Protein AF-A0A928IH17-F1 (afdb_monomer)

Radius of gyration: 29.57 Å; Cα contacts (8 Å, |Δi|>4): 902; chains: 1; bounding box: 56×98×91 Å

Structure (mmCIF, N/CA/C/O backbone):
data_AF-A0A928IH17-F1
#
_entry.id   AF-A0A928IH17-F1
#
loop_
_atom_site.group_PDB
_atom_site.id
_atom_site.type_symbol
_atom_site.label_atom_id
_atom_site.label_alt_id
_atom_site.label_comp_id
_atom_site.label_asym_id
_atom_site.label_entity_id
_atom_site.label_seq_id
_atom_site.pdbx_PDB_ins_code
_atom_site.Cartn_x
_atom_site.Cartn_y
_atom_site.Cartn_z
_atom_site.occupancy
_atom_site.B_iso_or_equiv
_atom_site.auth_seq_id
_atom_site.auth_comp_id
_atom_site.auth_asym_id
_atom_site.auth_atom_id
_atom_site.pdbx_PDB_model_num
ATOM 1 N N . MET A 1 1 ? -29.190 -54.067 -59.583 1.00 35.44 1 MET A N 1
ATOM 2 C CA . MET A 1 1 ? -28.861 -55.488 -59.303 1.00 35.44 1 MET A CA 1
ATOM 3 C C . MET A 1 1 ? -28.161 -55.509 -57.946 1.00 35.44 1 MET A C 1
ATOM 5 O O . MET A 1 1 ? -27.246 -54.722 -57.786 1.00 35.44 1 MET A O 1
ATOM 9 N N . LYS A 1 2 ? -28.717 -56.137 -56.892 1.00 33.47 2 LYS A N 1
ATOM 10 C CA . LYS A 1 2 ? -28.477 -57.558 -56.510 1.00 33.47 2 LYS A CA 1
ATOM 11 C C . LYS A 1 2 ? -26.964 -57.855 -56.525 1.00 33.47 2 LYS A C 1
ATOM 13 O O . LYS A 1 2 ? -26.407 -57.852 -57.611 1.00 33.47 2 LYS A O 1
ATOM 18 N N . LYS A 1 3 ? -26.240 -58.112 -55.432 1.00 35.19 3 LYS A N 1
ATOM 19 C CA . LYS A 1 3 ? -26.464 -58.947 -54.223 1.00 35.19 3 LYS A CA 1
ATOM 20 C C . LYS A 1 3 ? -25.780 -58.274 -52.993 1.00 35.19 3 LYS A C 1
ATOM 22 O O . LYS A 1 3 ? -25.047 -57.321 -53.205 1.00 35.19 3 LYS A O 1
ATOM 27 N N . PHE A 1 4 ? -25.917 -58.697 -51.727 1.00 31.44 4 PHE A N 1
ATOM 28 C CA . PHE A 1 4 ? -26.688 -59.815 -51.144 1.00 31.44 4 PHE A CA 1
ATOM 29 C C . PHE A 1 4 ? -27.412 -59.392 -49.832 1.00 31.44 4 PHE A C 1
ATOM 31 O O . PHE A 1 4 ? -28.119 -58.392 -49.856 1.00 31.44 4 PHE A O 1
ATOM 38 N N . LEU A 1 5 ? -27.327 -60.181 -48.750 1.00 30.25 5 LEU A N 1
ATOM 39 C CA . LEU A 1 5 ? -28.120 -60.142 -47.514 1.00 30.25 5 LEU A CA 1
ATOM 40 C C . LEU A 1 5 ? -27.497 -61.100 -46.459 1.00 30.25 5 LEU A C 1
ATOM 42 O O . LEU A 1 5 ? -27.014 -62.156 -46.850 1.00 30.25 5 LEU A O 1
ATOM 46 N N . SER A 1 6 ? -27.662 -60.779 -45.168 1.00 30.95 6 SER A N 1
ATOM 47 C CA . SER A 1 6 ? -28.030 -61.689 -44.051 1.00 30.95 6 SER A CA 1
ATOM 48 C C . SER A 1 6 ? -27.095 -62.802 -43.496 1.00 30.95 6 SER A C 1
ATOM 50 O O . SER A 1 6 ? -26.763 -63.765 -44.173 1.00 30.95 6 SER A O 1
ATOM 52 N N . ALA A 1 7 ? -26.858 -62.690 -42.176 1.00 29.42 7 ALA A N 1
ATOM 53 C CA . ALA A 1 7 ? -26.878 -63.722 -41.117 1.00 29.42 7 ALA A CA 1
ATOM 54 C C . ALA A 1 7 ? -25.984 -64.986 -41.161 1.00 29.42 7 ALA A C 1
ATOM 56 O O . ALA A 1 7 ? -26.199 -65.894 -41.956 1.00 29.42 7 ALA A O 1
ATOM 57 N N . VAL A 1 8 ? -25.177 -65.151 -40.098 1.00 29.95 8 VAL A N 1
ATOM 58 C CA . VAL A 1 8 ? -25.008 -66.444 -39.400 1.00 29.95 8 VAL A CA 1
ATOM 59 C C . VAL A 1 8 ? -25.046 -66.215 -37.883 1.00 29.95 8 VAL A C 1
ATOM 61 O O . VAL A 1 8 ? -24.188 -65.543 -37.320 1.00 29.95 8 VAL A O 1
ATOM 64 N N . LEU A 1 9 ? -26.037 -66.818 -37.229 1.00 30.05 9 LEU A N 1
ATOM 65 C CA . LEU A 1 9 ? -26.145 -67.005 -35.783 1.00 30.05 9 LEU A CA 1
ATOM 66 C C . LEU A 1 9 ? -26.377 -68.503 -35.571 1.00 30.05 9 LEU A C 1
ATOM 68 O O . LEU A 1 9 ? -27.466 -68.938 -35.920 1.00 30.05 9 LEU A O 1
ATOM 72 N N . THR A 1 10 ? -25.432 -69.262 -34.992 1.00 30.88 10 THR A N 1
ATOM 73 C CA . THR A 1 10 ? -25.745 -70.518 -34.262 1.00 30.88 10 THR A CA 1
ATOM 74 C C . THR A 1 10 ? -24.545 -71.171 -33.542 1.00 30.88 10 THR A C 1
ATOM 76 O O . THR A 1 10 ? -23.547 -71.488 -34.176 1.00 30.88 10 THR A O 1
ATOM 79 N N . ILE A 1 11 ? -24.781 -71.519 -32.265 1.00 28.22 11 ILE A N 1
ATOM 80 C CA . ILE A 1 11 ? -24.392 -72.765 -31.548 1.00 28.22 11 ILE A CA 1
ATOM 81 C C . ILE A 1 11 ? -22.927 -72.994 -31.108 1.00 28.22 11 ILE A C 1
ATOM 83 O O . ILE A 1 11 ? -22.080 -73.404 -31.893 1.00 28.22 11 ILE A O 1
ATOM 87 N N . ALA A 1 12 ? -22.730 -72.921 -29.782 1.00 29.89 12 ALA A N 1
ATOM 88 C CA . ALA A 1 12 ? -22.183 -73.972 -28.892 1.00 29.89 12 ALA A CA 1
ATOM 89 C C . ALA A 1 12 ? -22.316 -73.451 -27.437 1.00 29.89 12 ALA A C 1
ATOM 91 O O . ALA A 1 12 ? -21.550 -72.596 -27.017 1.00 29.89 12 ALA A O 1
ATOM 92 N N . LEU A 1 13 ? -23.419 -73.649 -26.708 1.00 29.42 13 LEU A N 1
ATOM 93 C CA . LEU A 1 13 ? -23.954 -74.881 -26.108 1.00 29.42 13 LEU A CA 1
ATOM 94 C C . LEU A 1 13 ? -23.012 -75.565 -25.087 1.00 29.42 13 LEU A C 1
ATOM 96 O O . LEU A 1 13 ? -22.020 -76.166 -25.472 1.00 29.42 13 LEU A O 1
ATOM 100 N N . LEU A 1 14 ? -23.438 -75.537 -23.813 1.00 28.22 14 LEU A N 1
ATOM 101 C CA . LEU A 1 14 ? -23.031 -76.381 -22.673 1.00 28.22 14 LEU A CA 1
ATOM 102 C C . LEU A 1 14 ? -21.534 -76.453 -22.288 1.00 28.22 14 LEU A C 1
ATOM 104 O O . LEU A 1 14 ? -20.760 -77.166 -22.909 1.00 28.22 14 LEU A O 1
ATOM 108 N N . ILE A 1 15 ? -21.213 -75.911 -21.106 1.00 29.89 15 ILE A N 1
ATOM 109 C CA . ILE A 1 15 ? -20.733 -76.691 -19.945 1.00 29.89 15 ILE A CA 1
ATOM 110 C C . ILE A 1 15 ? -21.253 -75.992 -18.678 1.00 29.89 15 ILE A C 1
ATOM 112 O O . ILE A 1 15 ? -20.875 -74.864 -18.371 1.00 29.89 15 ILE A O 1
ATOM 116 N N . CYS A 1 16 ? -22.125 -76.672 -17.933 1.00 28.64 16 CYS A N 1
ATOM 117 C CA . CYS A 1 16 ? -22.428 -76.338 -16.543 1.00 28.64 16 CYS A CA 1
ATOM 118 C C . CYS A 1 16 ? -21.831 -77.433 -15.662 1.00 28.64 16 CYS A C 1
ATOM 120 O O . CYS A 1 16 ? -22.328 -78.555 -15.672 1.00 28.64 16 CYS A O 1
ATOM 122 N N . ALA A 1 17 ? -20.801 -77.101 -14.886 1.00 30.62 17 ALA A N 1
ATOM 123 C CA . ALA A 1 17 ? -20.375 -77.890 -13.734 1.00 30.62 17 ALA A CA 1
ATOM 124 C C . ALA A 1 17 ? -19.602 -76.985 -12.765 1.00 30.62 17 ALA A C 1
ATOM 126 O O . ALA A 1 17 ? -18.399 -76.782 -12.903 1.00 30.62 17 ALA A O 1
ATOM 127 N N . PHE A 1 18 ? -20.305 -76.431 -11.777 1.00 31.83 18 PHE A N 1
ATOM 128 C CA . PHE A 1 18 ? -19.652 -75.914 -10.577 1.00 31.83 18 PHE A CA 1
ATOM 129 C C . PHE A 1 18 ? -18.947 -77.070 -9.857 1.00 31.83 18 PHE A C 1
ATOM 131 O O . PHE A 1 18 ? -19.573 -78.106 -9.636 1.00 31.83 18 PHE A O 1
ATOM 138 N N . SER A 1 19 ? -17.711 -76.872 -9.393 1.00 31.17 19 S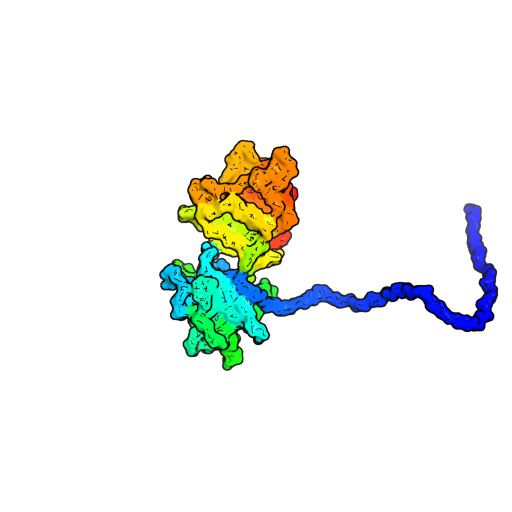ER A N 1
ATOM 139 C CA . SER A 1 19 ? -17.386 -77.066 -7.967 1.00 31.17 19 SER A CA 1
ATOM 140 C C . SER A 1 19 ? -15.924 -76.737 -7.612 1.00 31.17 19 SER A C 1
ATOM 142 O O . SER A 1 19 ? -14.988 -77.278 -8.187 1.00 31.17 19 SER A O 1
ATOM 144 N N . ASN A 1 20 ? -15.796 -75.934 -6.549 1.00 30.78 20 ASN A N 1
ATOM 145 C CA . ASN A 1 20 ? -14.730 -75.925 -5.533 1.00 30.78 20 ASN A CA 1
ATOM 146 C C . ASN A 1 20 ? -13.456 -75.055 -5.700 1.00 30.78 20 ASN A C 1
ATOM 148 O O . ASN A 1 20 ? -12.465 -75.447 -6.299 1.00 30.78 20 ASN A O 1
ATOM 152 N N . LEU A 1 21 ? -13.492 -73.953 -4.930 1.00 30.09 21 LEU A N 1
ATOM 153 C CA . LEU A 1 21 ? -12.441 -73.396 -4.051 1.00 30.09 21 LEU A CA 1
ATOM 154 C C . LEU A 1 21 ? -11.187 -72.710 -4.650 1.00 30.09 21 LEU A C 1
ATOM 156 O O . LEU A 1 21 ? -10.119 -73.294 -4.788 1.00 30.09 21 LEU A O 1
ATOM 160 N N . THR A 1 22 ? -11.325 -71.392 -4.840 1.00 30.61 22 THR A N 1
ATOM 161 C CA . THR A 1 22 ? -10.509 -70.308 -4.225 1.00 30.61 22 THR A CA 1
ATOM 162 C C . THR A 1 22 ? -9.115 -70.626 -3.641 1.00 30.61 22 THR A C 1
ATOM 164 O O . THR A 1 22 ? -9.038 -71.358 -2.657 1.00 30.61 22 THR A O 1
ATOM 167 N N . PHE A 1 23 ? -8.082 -69.857 -4.039 1.00 29.14 23 PHE A N 1
ATOM 168 C CA . PHE A 1 23 ? -7.597 -68.703 -3.239 1.00 29.14 23 PHE A CA 1
ATOM 169 C C . PHE A 1 23 ? -6.655 -67.730 -4.010 1.00 29.14 23 PHE A C 1
ATOM 171 O O . PHE A 1 23 ? -5.755 -68.165 -4.714 1.00 29.14 23 PHE A O 1
ATOM 178 N N . ALA A 1 24 ? -6.926 -66.427 -3.826 1.00 31.45 24 ALA A N 1
ATOM 179 C CA . ALA A 1 24 ? -6.150 -65.170 -3.963 1.00 31.45 24 ALA A CA 1
ATOM 180 C C . ALA A 1 24 ? -4.912 -64.976 -4.891 1.00 31.45 24 ALA A C 1
ATOM 182 O O . ALA A 1 24 ? -3.908 -65.669 -4.760 1.00 31.45 24 ALA A O 1
ATOM 183 N N . LEU A 1 25 ? -4.984 -63.897 -5.698 1.00 29.33 25 LEU A N 1
ATOM 184 C CA . LEU A 1 25 ? -4.091 -62.710 -5.880 1.00 29.33 25 LEU A CA 1
ATOM 185 C C . LEU A 1 25 ? -4.392 -62.140 -7.297 1.00 29.33 25 LEU A C 1
ATOM 187 O O . LEU A 1 25 ? -4.409 -62.915 -8.249 1.00 29.33 25 LEU A O 1
ATOM 191 N N . ASP A 1 26 ? -4.674 -60.861 -7.570 1.00 36.72 26 ASP A N 1
ATOM 192 C CA . ASP A 1 26 ? -4.865 -59.650 -6.751 1.00 36.72 26 ASP A CA 1
ATOM 193 C C . ASP A 1 26 ? -6.043 -58.811 -7.307 1.00 36.72 26 ASP A C 1
ATOM 195 O O . ASP A 1 26 ? -6.542 -59.068 -8.405 1.00 36.72 26 ASP A O 1
ATOM 199 N N . ALA A 1 27 ? -6.535 -57.836 -6.534 1.00 38.69 27 ALA A N 1
ATOM 200 C CA . ALA A 1 27 ? -7.787 -57.123 -6.817 1.00 38.69 27 ALA A CA 1
ATOM 201 C C . ALA A 1 27 ? -7.683 -56.032 -7.914 1.00 38.69 27 ALA A C 1
ATOM 203 O O . ALA A 1 27 ? -6.684 -55.312 -7.970 1.00 38.69 27 ALA A O 1
ATOM 204 N N . PRO A 1 28 ? -8.735 -55.830 -8.736 1.00 37.25 28 PRO A N 1
ATOM 205 C CA . PRO A 1 28 ? -8.880 -54.633 -9.560 1.00 37.25 28 PRO A CA 1
ATOM 206 C C . PRO A 1 28 ? -9.367 -53.435 -8.726 1.00 37.25 28 PRO A C 1
ATOM 208 O O . PRO A 1 28 ? -10.123 -53.590 -7.768 1.00 37.25 28 PRO A O 1
ATOM 211 N N . ILE A 1 29 ? -8.939 -52.238 -9.128 1.00 39.81 29 ILE A N 1
ATOM 212 C CA . ILE A 1 29 ? -9.291 -50.949 -8.513 1.00 39.81 29 ILE A CA 1
ATOM 213 C C . ILE A 1 29 ? -10.797 -50.684 -8.665 1.00 39.81 29 ILE A C 1
ATOM 215 O O . ILE A 1 29 ? -11.321 -50.749 -9.778 1.00 39.81 29 ILE A O 1
ATOM 219 N N . ASP A 1 30 ? -11.473 -50.355 -7.562 1.00 36.50 30 ASP A N 1
ATOM 220 C CA . ASP A 1 30 ? -12.873 -49.923 -7.576 1.00 36.50 30 ASP A CA 1
ATOM 221 C C . ASP A 1 30 ? -12.990 -48.447 -7.991 1.00 36.50 30 ASP A C 1
ATOM 223 O O . ASP A 1 30 ? -12.260 -47.586 -7.497 1.00 36.50 30 ASP A O 1
ATOM 227 N N . VAL A 1 31 ? -13.925 -48.157 -8.896 1.00 40.12 31 VAL A N 1
ATOM 228 C CA . VAL A 1 31 ? -14.251 -46.800 -9.354 1.00 40.12 31 VAL A CA 1
ATOM 229 C C . VAL A 1 31 ? -15.596 -46.406 -8.752 1.00 40.12 31 VAL A C 1
ATOM 231 O O . VAL A 1 31 ? -16.614 -46.312 -9.437 1.00 40.12 31 VAL A O 1
ATOM 234 N N . SER A 1 32 ? -15.590 -46.151 -7.446 1.00 32.69 32 SER A N 1
ATOM 235 C CA . SER A 1 32 ? -16.717 -45.576 -6.714 1.00 32.69 32 SER A CA 1
ATOM 236 C C . SER A 1 32 ? -16.465 -44.087 -6.442 1.00 32.69 32 SER A C 1
ATOM 238 O O . SER A 1 32 ? -16.180 -43.677 -5.316 1.00 32.69 32 SER A O 1
ATOM 240 N N . ALA A 1 33 ? -16.543 -43.262 -7.490 1.00 34.97 33 ALA A N 1
ATOM 241 C CA . ALA A 1 33 ? -16.479 -41.806 -7.366 1.00 34.97 33 ALA A CA 1
ATOM 242 C C . ALA A 1 33 ? -17.779 -41.270 -6.735 1.00 34.97 33 ALA A C 1
ATOM 244 O O . ALA A 1 33 ? -18.746 -40.950 -7.428 1.00 34.97 33 ALA A O 1
ATOM 245 N N . THR A 1 34 ? -17.823 -41.224 -5.404 1.00 30.64 34 THR A N 1
ATOM 246 C CA . THR A 1 34 ? -18.941 -40.657 -4.644 1.00 30.64 34 THR A CA 1
ATOM 247 C C . THR A 1 34 ? -18.858 -39.140 -4.523 1.00 30.64 34 THR A C 1
ATOM 249 O O . THR A 1 34 ? -17.854 -38.611 -4.065 1.00 30.64 34 THR A O 1
ATOM 252 N N . VAL A 1 35 ? -20.007 -38.518 -4.799 1.00 31.36 35 VAL A N 1
ATOM 253 C CA . VAL A 1 35 ? -20.422 -37.149 -4.453 1.00 31.36 35 VAL A CA 1
ATOM 254 C C . VAL A 1 35 ? -19.695 -36.012 -5.181 1.00 31.36 35 VAL A C 1
ATOM 256 O O . VAL A 1 35 ? -18.516 -35.729 -5.010 1.00 31.36 35 VAL A O 1
ATOM 259 N N . HIS A 1 36 ? -20.499 -35.331 -5.992 1.00 37.94 36 HIS A N 1
ATOM 260 C CA . HIS A 1 36 ? -20.193 -34.106 -6.707 1.00 37.94 36 HIS A CA 1
ATOM 261 C C . HIS A 1 36 ? -20.667 -32.930 -5.839 1.00 37.94 36 HIS A C 1
ATOM 263 O O . HIS A 1 36 ? -21.769 -32.426 -6.058 1.00 37.94 36 HIS A O 1
ATOM 269 N N . ASP A 1 37 ? -19.876 -32.535 -4.839 1.00 35.56 37 ASP A N 1
ATOM 270 C CA . ASP A 1 37 ? -20.211 -31.386 -3.991 1.00 35.56 37 ASP A CA 1
ATOM 271 C C . ASP A 1 37 ? -19.774 -30.052 -4.628 1.00 35.56 37 ASP A C 1
ATOM 273 O O . ASP A 1 37 ? -18.704 -29.907 -5.217 1.00 35.56 37 ASP A O 1
ATOM 277 N N . ASP A 1 38 ? -20.712 -29.119 -4.527 1.00 35.88 38 ASP A N 1
ATOM 278 C CA . ASP A 1 38 ? -20.829 -27.748 -5.029 1.00 35.88 38 ASP A CA 1
ATOM 279 C C . ASP A 1 38 ? -19.546 -26.871 -4.983 1.00 35.88 38 ASP A C 1
ATOM 281 O O . ASP A 1 38 ? -18.894 -26.808 -3.939 1.00 35.88 38 ASP A O 1
ATOM 285 N N . PRO A 1 39 ? -19.202 -26.097 -6.042 1.00 39.03 39 PRO A N 1
ATOM 286 C CA . PRO A 1 39 ? -18.153 -25.069 -6.000 1.00 39.03 39 PRO A CA 1
ATOM 287 C C . PRO A 1 39 ? -18.555 -23.790 -5.233 1.00 39.03 39 PRO A C 1
ATOM 289 O O . PRO A 1 39 ? -17.977 -22.723 -5.452 1.00 39.03 39 PRO A O 1
ATOM 292 N N . ALA A 1 40 ? -19.508 -23.875 -4.303 1.00 32.81 40 ALA A N 1
ATOM 293 C CA . ALA A 1 40 ? -19.690 -22.892 -3.244 1.00 32.81 40 ALA A CA 1
ATOM 294 C C . ALA A 1 40 ? -18.538 -23.019 -2.230 1.00 32.81 40 ALA A C 1
ATOM 296 O O . ALA A 1 40 ? -18.685 -23.611 -1.159 1.00 32.81 40 ALA A O 1
ATOM 297 N N . ALA A 1 41 ? -17.370 -22.481 -2.598 1.00 37.69 41 ALA A N 1
ATOM 298 C CA . ALA A 1 41 ? -16.215 -22.406 -1.714 1.00 37.69 41 ALA A CA 1
ATOM 299 C C . ALA A 1 41 ? -16.643 -21.812 -0.368 1.00 37.69 41 ALA A C 1
ATOM 301 O O . ALA A 1 41 ? -17.247 -20.740 -0.304 1.00 37.69 41 ALA A O 1
ATOM 302 N N . VAL A 1 42 ? -16.350 -22.546 0.705 1.00 34.72 42 VAL A N 1
ATOM 303 C CA . VAL A 1 42 ? -16.672 -22.141 2.069 1.00 34.72 42 VAL A CA 1
ATOM 304 C C . VAL A 1 42 ? -15.989 -20.802 2.326 1.00 34.72 42 VAL A C 1
ATOM 306 O O . VAL A 1 42 ? -14.771 -20.758 2.498 1.00 34.72 42 VAL A O 1
ATOM 309 N N . TYR A 1 43 ? -16.777 -19.724 2.393 1.00 36.75 43 TYR A N 1
ATOM 310 C CA . TYR A 1 43 ? -16.379 -18.485 3.054 1.00 36.75 43 TYR A CA 1
ATOM 311 C C . TYR A 1 43 ? -16.231 -18.797 4.545 1.00 36.75 43 TYR A C 1
ATOM 313 O O . TYR A 1 43 ? -17.102 -18.501 5.363 1.00 36.75 43 TYR A O 1
ATOM 321 N N . ALA A 1 44 ? -15.132 -19.468 4.892 1.00 40.44 44 ALA A N 1
ATOM 322 C CA . ALA A 1 44 ? -14.622 -19.436 6.240 1.00 40.44 44 ALA A CA 1
ATOM 323 C C . ALA A 1 44 ? -14.448 -17.956 6.561 1.00 40.44 44 ALA A C 1
ATOM 325 O O . ALA A 1 44 ? -13.842 -17.232 5.771 1.00 40.44 44 ALA A O 1
ATOM 326 N N . THR A 1 45 ? -15.012 -17.501 7.675 1.00 46.59 45 THR A N 1
ATOM 327 C CA . THR A 1 45 ? -14.724 -16.172 8.200 1.00 46.59 45 THR A CA 1
ATOM 328 C C . THR A 1 45 ? -13.226 -16.146 8.473 1.00 46.59 45 THR A C 1
ATOM 330 O O . THR A 1 45 ? -12.763 -16.710 9.467 1.00 46.59 45 THR A O 1
ATOM 333 N N . LEU A 1 46 ? -12.458 -15.590 7.535 1.00 66.06 46 LEU A N 1
ATOM 334 C CA . LEU A 1 46 ? -11.015 -15.475 7.647 1.00 66.06 46 LEU A CA 1
ATOM 335 C C . LEU A 1 46 ? -10.756 -14.311 8.592 1.00 66.06 46 LEU A C 1
ATOM 337 O O . LEU A 1 46 ? -10.521 -13.182 8.182 1.00 66.06 46 LEU A O 1
ATOM 341 N N . GLU A 1 47 ? -10.870 -14.605 9.885 1.00 80.88 47 GLU A N 1
ATOM 342 C CA . GLU A 1 47 ? -10.286 -13.788 10.939 1.00 80.88 47 GLU A CA 1
ATOM 343 C C . GLU A 1 47 ? -8.830 -13.463 10.549 1.00 80.88 47 GLU A C 1
ATOM 345 O O . GLU A 1 47 ? -8.136 -14.353 10.034 1.00 80.88 47 GLU A O 1
ATOM 350 N N . PRO A 1 48 ? -8.358 -12.219 10.743 1.00 85.75 48 PRO A N 1
ATOM 351 C CA . PRO A 1 48 ? -7.058 -11.810 10.234 1.00 85.75 48 PRO A CA 1
ATOM 352 C C . PRO A 1 48 ? -5.933 -12.670 10.811 1.00 85.75 48 PRO A C 1
ATOM 354 O O . PRO A 1 48 ? -5.987 -13.157 11.945 1.00 85.75 48 PRO A O 1
ATOM 357 N N . ARG A 1 49 ? -4.879 -12.858 10.014 1.00 88.69 49 ARG A N 1
ATOM 358 C CA . ARG A 1 49 ? -3.661 -13.517 10.493 1.00 88.69 49 ARG A CA 1
ATOM 359 C C . ARG A 1 49 ? -3.079 -12.653 11.627 1.00 88.69 49 ARG A C 1
ATOM 361 O O . ARG A 1 49 ? -3.275 -11.441 11.654 1.00 88.69 49 ARG A O 1
ATOM 368 N N . GLY A 1 50 ? -2.365 -13.266 12.569 1.00 91.94 50 GLY A N 1
ATOM 369 C CA . GLY A 1 50 ? -1.503 -12.478 13.453 1.00 91.94 50 GLY A CA 1
ATOM 370 C C . GLY A 1 50 ? -0.323 -11.944 12.642 1.00 91.94 50 GLY A C 1
ATOM 371 O O . GLY A 1 50 ? 0.262 -12.720 11.884 1.00 91.94 50 GLY A O 1
ATOM 372 N N . GLY A 1 51 ? 0.015 -10.663 12.770 1.00 96.00 51 GLY A N 1
ATOM 373 C CA . GLY A 1 51 ? 1.051 -10.041 11.942 1.00 96.00 51 GLY A CA 1
ATOM 374 C C . GLY A 1 51 ? 1.093 -8.519 12.030 1.00 96.00 51 GLY A C 1
ATOM 375 O O . GLY A 1 51 ? 0.378 -7.910 12.825 1.00 96.00 51 GLY A O 1
ATOM 376 N N . GLU A 1 52 ? 1.944 -7.922 11.203 1.00 97.75 52 GLU A N 1
ATOM 377 C CA . GLU A 1 52 ? 2.106 -6.475 11.063 1.00 97.75 52 GLU A CA 1
ATOM 378 C C . GLU A 1 52 ? 1.267 -5.975 9.880 1.00 97.75 52 GLU A C 1
ATOM 380 O O . GLU A 1 52 ? 1.200 -6.631 8.839 1.00 97.75 52 GLU A O 1
ATOM 385 N N . TYR A 1 53 ? 0.599 -4.838 10.058 1.00 98.12 53 TYR A N 1
ATOM 386 C CA . TYR A 1 53 ? -0.418 -4.322 9.150 1.00 98.12 53 TYR A CA 1
ATOM 387 C C . TYR A 1 53 ? -0.417 -2.796 9.089 1.00 98.12 53 TYR A C 1
ATOM 389 O O . TYR A 1 53 ? -0.240 -2.110 10.097 1.00 98.12 53 TYR A O 1
ATOM 397 N N . TYR A 1 54 ? -0.775 -2.277 7.921 1.00 98.19 54 TYR A N 1
ATOM 398 C CA . TYR A 1 54 ? -1.402 -0.970 7.795 1.00 98.19 54 TYR A CA 1
ATOM 399 C C . TYR A 1 54 ? -2.931 -1.134 7.847 1.00 98.19 54 TYR A C 1
ATOM 401 O O . TYR A 1 54 ? -3.493 -1.994 7.162 1.00 98.19 54 TYR A O 1
ATOM 409 N N . LEU A 1 55 ? -3.622 -0.311 8.644 1.00 98.06 55 LEU A N 1
ATOM 410 C CA . LEU A 1 55 ? -5.090 -0.316 8.731 1.00 98.06 55 LEU A CA 1
ATOM 411 C C . LEU A 1 55 ? -5.656 0.816 7.865 1.00 98.06 55 LEU A C 1
ATOM 413 O O . LEU A 1 55 ? -5.608 1.985 8.243 1.00 98.06 55 LEU A O 1
ATOM 417 N N . TYR A 1 56 ? -6.190 0.458 6.700 1.00 96.94 56 TYR A N 1
ATOM 418 C CA . TYR A 1 56 ? -6.699 1.386 5.688 1.00 96.94 56 TYR A CA 1
ATOM 419 C C . TYR A 1 56 ? -8.220 1.548 5.788 1.00 96.94 56 TYR A C 1
ATOM 421 O O . TYR A 1 56 ? -8.950 0.563 5.894 1.00 96.94 56 TYR A O 1
ATOM 429 N N . ASN A 1 57 ? -8.711 2.785 5.737 1.00 95.31 57 ASN A N 1
ATOM 430 C CA . ASN A 1 57 ? -10.130 3.114 5.818 1.00 95.31 57 ASN A CA 1
ATOM 431 C C . ASN A 1 57 ? -10.776 3.231 4.428 1.00 95.31 57 ASN A C 1
ATOM 433 O O . ASN A 1 57 ? -10.340 4.029 3.595 1.00 95.31 57 ASN A O 1
ATOM 437 N N . SER A 1 58 ? -11.857 2.478 4.211 1.00 85.12 58 SER A N 1
ATOM 438 C CA . SER A 1 58 ? -12.445 2.264 2.880 1.00 85.12 58 SER A CA 1
ATOM 439 C C . SER A 1 58 ? -13.337 3.407 2.361 1.00 85.12 58 SER A C 1
ATOM 441 O O . SER A 1 58 ? -13.679 3.384 1.179 1.00 85.12 58 SER A O 1
ATOM 443 N N . ASP A 1 59 ? -13.731 4.372 3.207 1.00 85.50 59 ASP A N 1
ATOM 444 C CA . ASP A 1 59 ? -14.417 5.619 2.794 1.00 85.50 59 ASP A CA 1
ATOM 445 C C . ASP A 1 59 ? -13.401 6.640 2.275 1.00 85.50 59 ASP A C 1
ATOM 447 O O . ASP A 1 59 ? -13.463 7.112 1.141 1.00 85.50 59 ASP A O 1
ATOM 451 N N . LEU A 1 60 ? -12.438 6.979 3.138 1.00 85.19 60 LEU A N 1
ATOM 452 C CA . LEU A 1 60 ? -11.577 8.145 2.944 1.00 85.19 60 LEU A CA 1
ATOM 453 C C . LEU A 1 60 ? -10.352 7.865 2.076 1.00 85.19 60 LEU A C 1
ATOM 455 O O . LEU A 1 60 ? -9.806 8.787 1.476 1.00 85.19 60 LEU A O 1
ATOM 459 N N . GLY A 1 61 ? -9.906 6.611 2.029 1.00 89.50 61 GLY A N 1
ATOM 460 C CA . GLY A 1 61 ? -8.636 6.242 1.415 1.00 89.50 61 GLY A CA 1
ATOM 461 C C . GLY A 1 61 ? -7.409 6.573 2.268 1.00 89.50 61 GLY A C 1
ATOM 462 O O . GLY A 1 61 ? -6.324 6.776 1.726 1.00 89.50 61 GLY A O 1
ATOM 463 N N . ASN A 1 62 ? -7.588 6.634 3.590 1.00 93.00 62 ASN A N 1
ATOM 464 C CA . ASN A 1 62 ? -6.584 7.059 4.565 1.00 93.00 62 ASN A CA 1
ATOM 465 C C . ASN A 1 62 ? -6.223 5.947 5.562 1.00 93.00 62 ASN A C 1
ATOM 467 O O . ASN A 1 62 ? -6.960 4.978 5.735 1.00 93.00 62 ASN A O 1
ATOM 471 N N . TYR A 1 63 ? -5.095 6.121 6.242 1.00 96.75 63 TYR A N 1
ATOM 472 C CA . TYR A 1 63 ? -4.455 5.139 7.112 1.00 96.75 63 TYR A CA 1
ATOM 473 C C . TYR A 1 63 ? -4.628 5.495 8.587 1.00 96.75 63 TYR A C 1
ATOM 475 O O . TYR A 1 63 ? -4.492 6.661 8.955 1.00 96.75 63 TYR A O 1
ATOM 483 N N . LEU A 1 64 ? -4.914 4.493 9.426 1.00 97.75 64 LEU A N 1
ATOM 484 C CA . LEU A 1 64 ? -4.924 4.630 10.884 1.00 97.75 64 LEU A CA 1
ATOM 485 C C . LEU A 1 64 ? -3.529 5.020 11.370 1.00 97.75 64 LEU A C 1
ATOM 487 O O . LEU A 1 64 ? -2.577 4.260 11.188 1.00 97.75 64 LEU A O 1
ATOM 491 N N . GLN A 1 65 ? -3.436 6.152 12.059 1.00 97.00 65 GLN A N 1
ATOM 492 C CA . GLN A 1 65 ? -2.205 6.594 12.697 1.00 97.00 65 GLN A CA 1
ATOM 493 C C . GLN A 1 65 ? -2.439 7.171 14.089 1.00 97.00 65 GLN A C 1
ATOM 495 O O . GLN A 1 65 ? -3.564 7.503 14.474 1.00 97.00 65 GLN A O 1
ATOM 500 N N . ILE A 1 66 ? -1.349 7.324 14.833 1.00 97.50 66 ILE A N 1
ATOM 501 C CA . ILE A 1 66 ? -1.321 8.149 16.042 1.00 97.50 66 ILE A CA 1
ATOM 502 C C . ILE A 1 66 ? -1.366 9.628 15.633 1.00 97.50 66 ILE A C 1
ATOM 504 O O . ILE A 1 66 ? -0.626 10.041 14.746 1.00 97.50 66 ILE A O 1
ATOM 508 N N . ASP A 1 67 ? -2.241 10.397 16.286 1.00 94.69 67 ASP A N 1
ATOM 509 C CA . ASP A 1 67 ? -2.490 11.827 16.053 1.00 94.69 67 ASP A CA 1
ATOM 510 C C . ASP A 1 67 ? -1.179 12.636 16.004 1.00 94.69 67 ASP A C 1
ATOM 512 O O . ASP A 1 67 ? -0.362 12.576 16.928 1.00 94.69 67 ASP A O 1
ATOM 516 N N . ASN A 1 68 ? -0.984 13.399 14.923 1.00 92.50 68 ASN A N 1
ATOM 517 C CA . ASN A 1 68 ? 0.231 14.177 14.663 1.00 92.50 68 ASN A CA 1
ATOM 518 C C . ASN A 1 68 ? 0.537 15.254 15.723 1.00 92.50 68 ASN A C 1
ATOM 520 O O . ASN A 1 68 ? 1.660 15.753 15.789 1.00 92.50 68 ASN A O 1
ATOM 524 N N . ASN A 1 69 ? -0.407 15.566 16.617 1.00 92.44 69 ASN A N 1
ATOM 525 C CA . ASN A 1 69 ? -0.146 16.385 17.802 1.00 92.44 69 ASN A CA 1
ATOM 526 C C . ASN A 1 69 ? 0.755 15.685 18.848 1.00 92.44 69 ASN A C 1
ATOM 528 O O . ASN A 1 69 ? 1.175 16.337 19.805 1.00 92.44 69 ASN A O 1
ATOM 532 N N . ASP A 1 70 ? 1.062 14.390 18.680 1.00 94.56 70 ASP A N 1
ATOM 533 C CA . ASP A 1 70 ? 2.041 13.622 19.472 1.00 94.56 70 ASP A CA 1
ATOM 534 C C . ASP A 1 70 ? 3.437 13.533 18.798 1.00 94.56 70 ASP A C 1
ATOM 536 O O . ASP A 1 70 ? 4.336 12.834 19.282 1.00 94.56 70 ASP A O 1
ATOM 540 N N . ASP A 1 71 ? 3.653 14.251 17.687 1.00 93.56 71 ASP A N 1
ATOM 541 C CA . ASP A 1 71 ? 4.958 14.376 17.022 1.00 93.56 71 ASP A CA 1
ATOM 542 C C . ASP A 1 71 ? 6.020 15.016 17.949 1.00 93.56 71 ASP A C 1
ATOM 544 O O . ASP A 1 71 ? 5.718 15.949 18.702 1.00 93.56 71 ASP A O 1
ATOM 548 N N . PRO A 1 72 ? 7.290 14.560 17.924 1.00 94.56 72 PRO A N 1
ATOM 549 C CA . PRO A 1 72 ? 7.854 13.464 17.127 1.00 94.56 72 PRO A CA 1
ATOM 550 C C . PRO A 1 72 ? 7.915 12.127 17.883 1.00 94.56 72 PRO A C 1
ATOM 552 O O . PRO A 1 72 ? 8.666 11.230 17.499 1.00 94.56 72 PRO A O 1
ATOM 555 N N . ALA A 1 73 ? 7.220 12.009 19.017 1.00 94.38 73 ALA A N 1
ATOM 556 C CA . ALA A 1 73 ? 7.389 10.898 19.949 1.00 94.38 73 ALA A CA 1
ATOM 557 C C . ALA A 1 73 ? 6.397 9.752 19.708 1.00 94.38 73 ALA A C 1
ATOM 559 O O . ALA A 1 73 ? 6.771 8.593 19.902 1.00 94.38 73 ALA A O 1
ATOM 560 N N . TYR A 1 74 ? 5.162 10.080 19.311 1.00 97.19 74 TYR A N 1
ATOM 561 C CA . TYR A 1 74 ? 4.065 9.147 19.027 1.00 97.19 74 TYR A CA 1
ATOM 562 C C . TYR A 1 74 ? 3.868 8.086 20.129 1.00 9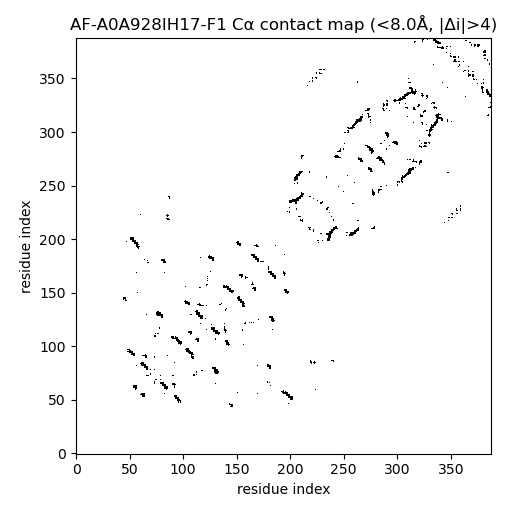7.19 74 TYR A C 1
ATOM 564 O O . TYR A 1 74 ? 3.534 6.935 19.857 1.00 97.19 74 TYR A O 1
ATOM 572 N N . ASN A 1 75 ? 4.120 8.437 21.393 1.00 97.12 75 ASN A N 1
ATOM 573 C CA . ASN A 1 75 ? 4.138 7.508 22.525 1.00 97.12 75 ASN A CA 1
ATOM 574 C C . ASN A 1 75 ? 3.459 8.042 23.797 1.00 97.12 75 ASN A C 1
ATOM 576 O O . ASN A 1 75 ? 3.613 7.451 24.872 1.00 97.12 75 ASN A O 1
ATOM 580 N N . THR A 1 76 ? 2.684 9.125 23.701 1.00 98.19 76 THR A N 1
ATOM 581 C CA . THR A 1 76 ? 1.924 9.626 24.846 1.00 98.19 76 THR A CA 1
ATOM 582 C C . THR A 1 76 ? 0.768 8.680 25.167 1.00 98.19 76 THR A C 1
ATOM 584 O O . THR A 1 76 ? -0.105 8.411 24.343 1.00 98.19 76 THR A O 1
ATOM 587 N N . ASN A 1 77 ? 0.725 8.206 26.413 1.00 98.12 77 ASN A N 1
ATOM 588 C CA . ASN A 1 77 ? -0.408 7.449 26.938 1.00 98.12 77 ASN A CA 1
ATOM 589 C C . ASN A 1 77 ? -1.684 8.310 26.895 1.00 98.12 77 ASN A C 1
ATOM 591 O O . ASN A 1 77 ? -1.738 9.363 27.533 1.00 98.12 77 ASN A O 1
ATOM 595 N N . GLY A 1 78 ? -2.701 7.852 26.168 1.00 97.56 78 GLY A N 1
ATOM 596 C CA . GLY A 1 78 ? -3.925 8.599 25.892 1.00 97.56 78 GLY A CA 1
ATOM 597 C C . GLY A 1 78 ? -3.886 9.462 24.626 1.00 97.56 78 GLY A C 1
ATOM 598 O O . GLY A 1 78 ? -4.862 10.171 24.382 1.00 97.56 78 GLY A O 1
ATOM 599 N N . ALA A 1 79 ? -2.817 9.417 23.819 1.00 97.62 79 ALA A N 1
ATOM 600 C CA . ALA A 1 79 ? -2.805 10.047 22.496 1.00 97.62 79 ALA A CA 1
ATOM 601 C C . ALA A 1 79 ? -3.912 9.459 21.612 1.00 97.62 79 ALA A C 1
ATOM 603 O O . ALA A 1 79 ? -4.172 8.252 21.650 1.00 97.62 79 ALA A O 1
ATOM 604 N N . PHE A 1 80 ? -4.574 10.321 20.840 1.00 96.06 80 PHE A N 1
ATOM 605 C CA . PHE A 1 80 ? -5.696 9.938 19.989 1.00 96.06 80 PHE A CA 1
ATOM 606 C C . PHE A 1 80 ? -5.235 9.282 18.693 1.00 96.06 80 PHE A C 1
ATOM 608 O O . PHE A 1 80 ? -4.090 9.430 18.277 1.00 96.06 80 PHE A O 1
ATOM 615 N N . MET A 1 81 ? -6.159 8.576 18.054 1.00 97.12 81 MET A N 1
ATOM 616 C CA . MET A 1 81 ? -5.980 8.019 16.720 1.00 97.12 81 MET A CA 1
ATOM 617 C C . MET A 1 81 ? -6.645 8.904 15.668 1.00 97.12 81 MET A C 1
ATOM 619 O O . MET A 1 81 ? -7.773 9.369 15.867 1.00 97.12 81 MET A O 1
ATOM 623 N N . GLU A 1 82 ? -6.003 9.060 14.517 1.00 95.38 82 GLU A N 1
ATOM 624 C CA . GLU A 1 82 ? -6.549 9.759 13.353 1.00 95.38 82 GLU A CA 1
ATOM 625 C C . GLU A 1 82 ? -6.346 8.970 12.052 1.00 95.38 82 GLU A C 1
ATOM 627 O O . GLU A 1 82 ? -5.772 7.882 12.037 1.00 95.38 82 GLU A O 1
ATOM 632 N N . LEU A 1 83 ? -6.877 9.524 10.963 1.00 94.75 83 LEU A N 1
ATOM 633 C CA . LEU A 1 83 ? -6.732 9.040 9.599 1.00 94.75 83 LEU A CA 1
ATOM 634 C C . LEU A 1 83 ? -5.977 10.071 8.770 1.00 94.75 83 LEU A C 1
ATOM 636 O O . LEU A 1 83 ? -6.393 11.236 8.729 1.00 94.75 83 LEU A O 1
ATOM 640 N N . TRP A 1 84 ? -4.917 9.623 8.096 1.00 93.44 84 TRP A N 1
ATOM 641 C CA . TRP A 1 84 ? -4.051 10.470 7.275 1.00 93.44 84 TRP A CA 1
ATOM 642 C C . TRP A 1 84 ? -3.603 9.806 5.966 1.00 93.44 84 TRP A C 1
ATOM 644 O O . TRP A 1 84 ? -3.908 8.640 5.699 1.00 93.44 84 TRP A O 1
ATOM 654 N N . ASP A 1 85 ? -2.939 10.570 5.103 1.00 92.75 85 ASP A N 1
ATOM 655 C CA . ASP A 1 85 ? -2.327 10.050 3.878 1.00 92.75 85 ASP A CA 1
ATOM 656 C C . ASP A 1 85 ? -1.123 9.154 4.213 1.00 92.75 85 ASP A C 1
ATOM 658 O O . ASP A 1 85 ? -0.492 9.296 5.261 1.00 92.75 85 ASP A O 1
ATOM 662 N N . PHE A 1 86 ? -0.814 8.205 3.327 1.00 94.81 86 PHE A N 1
ATOM 663 C CA . PHE A 1 86 ? 0.292 7.270 3.531 1.00 94.81 86 PHE A CA 1
ATOM 664 C C . PHE A 1 86 ? 1.650 7.957 3.378 1.00 94.81 86 PHE A C 1
ATOM 666 O O . PHE A 1 86 ? 1.985 8.428 2.287 1.00 94.81 86 PHE A O 1
ATOM 673 N N . ASP A 1 87 ? 2.462 7.928 4.432 1.00 92.12 87 ASP A N 1
ATOM 674 C CA . ASP A 1 87 ? 3.829 8.464 4.439 1.00 92.12 87 ASP A CA 1
ATOM 675 C C . ASP A 1 87 ? 4.906 7.421 4.782 1.00 92.12 87 ASP A C 1
ATOM 677 O O . ASP A 1 87 ? 6.098 7.729 4.709 1.00 92.12 87 ASP A O 1
ATOM 681 N N . ASN A 1 88 ? 4.505 6.173 5.063 1.00 92.19 88 ASN A N 1
ATOM 682 C CA . ASN A 1 88 ? 5.385 5.080 5.491 1.00 92.19 88 ASN A CA 1
ATOM 683 C C . ASN A 1 88 ? 6.077 5.344 6.850 1.00 92.19 88 ASN A C 1
ATOM 685 O O . ASN A 1 88 ? 7.166 4.826 7.111 1.00 92.19 88 ASN A O 1
ATOM 689 N N . GLY A 1 89 ? 5.473 6.165 7.715 1.00 94.00 89 GLY A N 1
ATOM 690 C CA . GLY A 1 89 ? 5.909 6.366 9.092 1.00 94.00 89 GLY A CA 1
ATOM 691 C C . GLY A 1 89 ? 5.510 5.210 10.017 1.00 94.00 89 GLY A C 1
ATOM 692 O O . GLY A 1 89 ? 4.400 4.688 9.947 1.00 94.00 89 GLY A O 1
ATOM 693 N N . ALA A 1 90 ? 6.379 4.861 10.973 1.00 95.88 90 ALA A N 1
ATOM 694 C CA . ALA A 1 90 ? 6.133 3.785 11.948 1.00 95.88 90 ALA A CA 1
ATOM 695 C C . ALA A 1 90 ? 4.938 4.042 12.902 1.00 95.88 90 ALA A C 1
ATOM 697 O O . ALA A 1 90 ? 4.520 3.149 13.637 1.00 95.88 90 ALA A O 1
ATOM 698 N N . TYR A 1 91 ? 4.379 5.257 12.905 1.00 97.00 91 TYR A N 1
ATOM 699 C CA . TYR A 1 91 ? 3.118 5.606 13.574 1.00 97.00 91 TYR A CA 1
ATOM 700 C C . TYR A 1 91 ? 1.861 5.193 12.789 1.00 97.00 91 TYR A C 1
ATOM 702 O O . TYR A 1 91 ? 0.766 5.267 13.347 1.00 97.00 91 TYR A O 1
ATOM 710 N N . GLN A 1 92 ? 2.013 4.744 11.536 1.00 98.00 92 GLN A N 1
ATOM 711 C CA . GLN A 1 92 ? 0.965 4.135 10.704 1.00 98.00 92 GLN A CA 1
ATOM 712 C C . GLN A 1 92 ? 1.008 2.589 10.737 1.00 98.00 92 GLN A C 1
ATOM 714 O O . GLN A 1 92 ? 0.137 1.933 10.164 1.00 98.00 92 GLN A O 1
ATOM 719 N N . GLU A 1 93 ? 2.016 1.998 11.392 1.00 98.25 93 GLU A N 1
ATOM 720 C CA . GLU A 1 93 ? 2.247 0.550 11.463 1.00 98.25 93 GLU A CA 1
ATOM 721 C C . GLU A 1 93 ? 1.670 -0.062 12.751 1.00 98.25 93 GLU A C 1
ATOM 723 O O . GLU A 1 93 ? 1.936 0.401 13.868 1.00 98.25 93 GLU A O 1
ATOM 728 N N . TRP A 1 94 ? 0.922 -1.157 12.598 1.00 98.62 94 TRP A N 1
ATOM 729 C CA . TRP A 1 94 ? 0.185 -1.815 13.676 1.00 98.62 94 TRP A CA 1
ATOM 730 C C . TRP A 1 94 ? 0.461 -3.316 13.712 1.00 98.62 94 TRP A C 1
ATOM 732 O O . TRP A 1 94 ? 0.365 -3.998 12.697 1.00 98.62 94 TRP A O 1
ATOM 742 N N . GLU A 1 95 ? 0.733 -3.866 14.891 1.00 98.38 95 GLU A N 1
ATOM 743 C CA . GLU A 1 95 ? 0.786 -5.311 15.103 1.00 98.38 95 GLU A CA 1
ATOM 744 C C . GLU A 1 95 ? -0.564 -5.812 15.629 1.00 98.38 95 GLU A C 1
ATOM 746 O O . GLU A 1 95 ? -1.075 -5.351 16.654 1.00 98.38 95 GLU A O 1
ATOM 751 N N . VAL A 1 96 ? -1.150 -6.767 14.907 1.00 98.44 96 VAL A N 1
ATOM 752 C CA . VAL A 1 96 ? -2.417 -7.425 15.232 1.00 98.44 96 VAL A CA 1
ATOM 753 C C . VAL A 1 96 ? -2.098 -8.786 15.846 1.00 98.44 96 VAL A C 1
ATOM 755 O O . VAL A 1 96 ? -1.648 -9.709 15.166 1.00 98.44 96 VAL A O 1
ATOM 758 N N . VAL A 1 97 ? -2.333 -8.926 17.151 1.00 98.00 97 VAL A N 1
ATOM 759 C CA . VAL A 1 97 ? -1.969 -10.117 17.934 1.00 98.00 97 VAL A CA 1
ATOM 760 C C . VAL A 1 97 ? -3.220 -10.922 18.270 1.00 98.00 97 VAL A C 1
ATOM 762 O O . VAL A 1 97 ? -4.097 -10.457 18.994 1.00 98.00 97 VAL A O 1
ATOM 765 N N . ASN A 1 98 ? -3.305 -12.160 17.779 1.00 96.31 98 ASN A N 1
ATOM 766 C CA . ASN A 1 98 ? -4.417 -13.062 18.086 1.00 96.31 98 ASN A CA 1
ATOM 767 C C . ASN A 1 98 ? -4.341 -13.547 19.548 1.00 96.31 98 ASN A C 1
ATOM 769 O O . ASN A 1 98 ? -3.340 -14.130 19.967 1.00 96.31 98 ASN A O 1
ATOM 773 N N . LEU A 1 99 ? -5.412 -13.346 20.323 1.00 96.50 99 LEU A N 1
ATOM 774 C CA . LEU A 1 99 ? -5.502 -13.731 21.741 1.00 96.50 99 LEU A CA 1
ATOM 775 C C . LEU A 1 99 ? -6.038 -15.166 21.947 1.00 96.50 99 LEU A C 1
ATOM 777 O O . LEU A 1 99 ? -6.351 -15.565 23.071 1.00 96.50 99 LEU A O 1
ATOM 781 N N . TYR A 1 100 ? -6.166 -15.939 20.863 1.00 93.81 100 TYR A N 1
ATOM 782 C CA . TYR A 1 100 ? -6.615 -17.338 20.793 1.00 93.81 100 TYR A CA 1
ATOM 783 C C . TYR A 1 100 ? -7.993 -17.609 21.422 1.00 93.81 100 TYR A C 1
ATOM 785 O O . TYR A 1 100 ? -8.307 -18.727 21.831 1.00 93.81 100 TYR A O 1
ATOM 793 N N . ASN A 1 101 ? -8.836 -16.578 21.490 1.00 92.75 101 ASN A N 1
ATOM 794 C CA . ASN A 1 101 ? -10.152 -16.604 22.132 1.00 92.75 101 ASN A CA 1
ATOM 795 C C . ASN A 1 101 ? -11.252 -15.897 21.309 1.00 92.75 101 ASN A C 1
ATOM 797 O O . ASN A 1 101 ? -12.312 -15.593 21.855 1.00 92.75 101 ASN A O 1
ATOM 801 N N . GLY A 1 102 ? -11.002 -15.636 20.019 1.00 93.69 102 GLY A N 1
ATOM 802 C CA . GLY A 1 102 ? -11.899 -14.875 19.136 1.00 93.69 102 GLY A CA 1
ATOM 803 C C . GLY A 1 102 ? -11.720 -13.352 19.195 1.00 93.69 102 GLY A C 1
ATOM 804 O O . GLY A 1 102 ? -12.530 -12.631 18.619 1.00 93.69 102 GLY A O 1
ATOM 805 N N . TYR A 1 103 ? -10.679 -12.871 19.882 1.00 97.81 103 TYR A N 1
ATOM 806 C CA . TYR A 1 103 ? -10.307 -11.459 19.954 1.00 97.81 103 TYR A CA 1
ATOM 807 C C . TYR A 1 103 ? -8.818 -11.263 19.678 1.00 97.81 103 TYR A C 1
ATOM 809 O O . TYR A 1 103 ? -8.018 -12.202 19.711 1.00 97.81 103 TYR A O 1
ATOM 817 N N . TYR A 1 104 ? -8.473 -10.006 19.447 1.00 98.50 104 TYR A N 1
ATOM 818 C CA . TYR A 1 104 ? -7.158 -9.529 19.077 1.00 98.50 104 TYR A CA 1
ATOM 819 C C . TYR A 1 104 ? -6.758 -8.345 19.949 1.00 98.50 104 TYR A C 1
ATOM 821 O O . TYR A 1 104 ? -7.604 -7.568 20.388 1.00 98.50 104 TYR A O 1
ATOM 829 N N . GLU A 1 105 ? -5.465 -8.186 20.167 1.00 98.12 105 GLU A N 1
ATOM 830 C CA . GLU A 1 105 ? -4.864 -6.908 20.531 1.00 98.12 105 GLU A CA 1
ATOM 831 C C . GLU A 1 105 ? -4.385 -6.227 19.240 1.00 98.12 105 GLU A C 1
ATOM 833 O O . GLU A 1 105 ? -4.000 -6.906 18.287 1.00 98.12 105 GLU A O 1
ATOM 838 N N . ILE A 1 106 ? -4.444 -4.898 19.191 1.00 98.69 106 ILE A N 1
ATOM 839 C CA . ILE A 1 106 ? -3.910 -4.092 18.088 1.00 98.69 106 ILE A CA 1
ATOM 840 C C . ILE A 1 106 ? -2.980 -3.083 18.750 1.00 98.69 106 ILE A C 1
ATOM 842 O O . ILE A 1 106 ? -3.467 -2.270 19.533 1.00 98.69 106 ILE A O 1
ATOM 846 N N . HIS A 1 107 ? -1.673 -3.139 18.502 1.00 96.81 107 HIS A N 1
ATOM 847 C CA . HIS A 1 107 ? -0.713 -2.233 19.137 1.00 96.81 107 HIS A CA 1
ATOM 848 C C . HIS A 1 107 ? 0.204 -1.547 18.125 1.00 96.81 107 HIS A C 1
ATOM 850 O O . HIS A 1 107 ? 0.509 -2.091 17.068 1.00 96.81 107 HIS A O 1
ATOM 856 N N . SER A 1 108 ? 0.616 -0.322 18.438 1.00 98.19 108 SER A N 1
ATOM 857 C CA . SER A 1 108 ? 1.463 0.495 17.563 1.00 98.19 108 SER A CA 1
ATOM 858 C C . SER A 1 108 ? 2.907 -0.013 17.557 1.00 98.19 108 SER A C 1
ATOM 860 O O . SER A 1 108 ? 3.469 -0.282 18.623 1.00 98.19 108 SER A O 1
ATOM 862 N N . LYS A 1 109 ? 3.540 -0.086 16.376 1.00 97.06 109 LYS A N 1
ATOM 863 C CA . LYS A 1 109 ? 4.959 -0.468 16.260 1.00 97.06 109 LYS A CA 1
ATOM 864 C C . LYS A 1 109 ? 5.910 0.579 16.849 1.00 97.06 109 LYS A C 1
ATOM 866 O O . LYS A 1 109 ? 6.961 0.208 17.371 1.00 97.06 109 LYS A O 1
ATOM 871 N N . VAL A 1 110 ? 5.556 1.869 16.812 1.00 97.44 110 VAL A N 1
ATOM 872 C CA . VAL A 1 110 ? 6.406 2.949 17.351 1.00 97.44 110 VAL A CA 1
ATOM 873 C C . VAL A 1 110 ? 6.351 3.051 18.882 1.00 97.44 110 VAL A C 1
ATOM 875 O O . VAL A 1 110 ? 7.375 3.322 19.511 1.00 97.44 110 VAL A O 1
ATOM 878 N N . SER A 1 111 ? 5.198 2.793 19.509 1.00 97.81 111 SER A N 1
ATOM 879 C CA . SER A 1 111 ? 5.018 2.973 20.962 1.00 97.81 111 SER A CA 1
ATOM 880 C C . SER A 1 111 ? 4.942 1.674 21.768 1.00 97.81 111 SER A C 1
ATOM 882 O O . SER A 1 111 ? 5.193 1.695 22.974 1.00 97.81 111 SER A O 1
ATOM 884 N N . ASN A 1 112 ? 4.612 0.546 21.128 1.00 97.56 112 ASN A N 1
ATOM 885 C CA . ASN A 1 112 ? 4.207 -0.714 21.767 1.00 97.56 112 ASN A CA 1
ATOM 886 C C . ASN A 1 112 ? 2.975 -0.568 22.693 1.00 97.56 112 ASN A C 1
ATOM 888 O O . ASN A 1 112 ? 2.770 -1.379 23.597 1.00 97.56 112 ASN A O 1
ATOM 892 N N . MET A 1 113 ? 2.160 0.478 22.505 1.00 98.56 113 MET A N 1
ATOM 893 C CA . MET A 1 113 ? 0.899 0.677 23.226 1.00 98.56 113 MET A CA 1
ATOM 894 C C . MET A 1 113 ? -0.290 0.141 22.423 1.00 98.56 113 MET A C 1
ATOM 896 O O . MET A 1 113 ? -0.324 0.238 21.196 1.00 98.56 113 MET A O 1
ATOM 900 N N . SER A 1 114 ? -1.281 -0.403 23.131 1.00 98.62 114 SER A N 1
ATOM 901 C CA . SER A 1 114 ? -2.497 -0.968 22.548 1.00 98.62 114 SER A CA 1
ATOM 902 C C . SER A 1 114 ? -3.500 0.124 22.202 1.00 98.62 114 SER A C 1
ATOM 904 O O . SER A 1 114 ? -3.773 1.018 23.005 1.00 98.62 114 SER A O 1
ATOM 906 N N . LEU A 1 115 ? -4.135 -0.038 21.046 1.00 98.75 115 LEU A N 1
ATOM 907 C CA . LEU A 1 115 ? -5.369 0.622 20.656 1.00 98.75 115 LEU A CA 1
ATOM 908 C C . LEU A 1 115 ? -6.462 0.311 21.689 1.00 98.75 115 LEU A C 1
ATOM 910 O O . LEU A 1 115 ? -6.694 -0.858 22.019 1.00 98.75 115 LEU A O 1
ATOM 914 N N . ALA A 1 116 ? -7.142 1.339 22.190 1.00 98.75 116 ALA A N 1
ATOM 915 C CA . ALA A 1 116 ? -8.161 1.202 23.221 1.00 98.75 116 ALA A CA 1
ATOM 916 C C . ALA A 1 116 ? -9.300 2.216 23.070 1.00 98.75 116 ALA A C 1
ATOM 918 O O . ALA A 1 116 ? -9.095 3.383 22.732 1.00 98.75 116 ALA A O 1
ATOM 919 N N . VAL A 1 117 ? -10.511 1.798 23.436 1.00 98.50 117 VAL A N 1
ATOM 920 C CA . VAL A 1 117 ? -11.571 2.743 23.809 1.00 98.50 117 VAL A CA 1
ATOM 921 C C . VAL A 1 117 ? -11.230 3.313 25.196 1.00 98.50 117 VAL A C 1
ATOM 923 O O . VAL A 1 117 ? -10.899 2.522 26.087 1.00 98.50 117 VAL A O 1
ATOM 926 N N . PRO A 1 118 ? -11.301 4.639 25.424 1.00 98.25 118 PRO A N 1
ATOM 927 C CA . PRO A 1 118 ? -11.020 5.255 26.721 1.00 98.25 118 PRO A CA 1
ATOM 928 C C . PRO A 1 118 ? -11.793 4.649 27.903 1.00 98.25 118 PRO A C 1
ATOM 930 O O . PRO A 1 118 ? -12.934 4.191 27.778 1.00 98.25 118 PRO A O 1
ATOM 933 N N . GLU A 1 119 ? -11.165 4.653 29.080 1.00 97.19 119 GLU A N 1
ATOM 934 C CA . GLU A 1 119 ? -11.797 4.185 30.315 1.00 97.19 119 GLU A CA 1
ATOM 935 C C . GLU A 1 119 ? -13.029 5.037 30.663 1.00 97.19 119 GLU A C 1
ATOM 937 O O . GLU A 1 119 ? -13.024 6.256 30.517 1.00 97.19 119 GLU A O 1
ATOM 942 N N . GLY A 1 120 ? -14.110 4.387 31.103 1.00 96.56 120 GLY A N 1
ATOM 943 C CA . GLY A 1 120 ? -15.394 5.038 31.390 1.00 96.56 120 GLY A CA 1
ATOM 944 C C . GLY A 1 120 ? -16.290 5.273 30.165 1.00 96.56 120 GLY A C 1
ATOM 945 O O . GLY A 1 120 ? -17.502 5.359 30.330 1.00 96.56 120 GLY A O 1
ATOM 946 N N . GLU A 1 121 ? -15.740 5.269 28.947 1.00 97.56 121 GLU A N 1
ATOM 947 C CA . GLU A 1 121 ? -16.449 5.679 27.719 1.00 97.56 121 GLU A CA 1
ATOM 948 C C . GLU A 1 121 ? -16.894 4.506 26.816 1.00 97.56 121 GLU A C 1
ATOM 950 O O . GLU A 1 121 ? -17.357 4.685 25.689 1.00 97.56 121 GLU A O 1
ATOM 955 N N . THR A 1 122 ? -16.815 3.270 27.316 1.00 97.06 122 THR A N 1
ATOM 956 C CA . THR A 1 122 ? -17.118 2.029 26.559 1.00 97.06 122 THR A CA 1
ATOM 957 C C . THR A 1 122 ? -18.561 1.871 26.050 1.00 97.06 122 THR A C 1
ATOM 959 O O . THR A 1 122 ? -18.844 0.908 25.345 1.00 97.06 122 THR A O 1
ATOM 962 N N . ASN A 1 123 ? -19.470 2.791 26.394 1.00 96.94 123 ASN A N 1
ATOM 963 C CA . ASN A 1 123 ? -20.849 2.840 25.890 1.00 96.94 123 ASN A CA 1
ATOM 964 C C . ASN A 1 123 ? -21.255 4.255 25.430 1.00 96.94 123 ASN A C 1
ATOM 966 O O . ASN A 1 123 ? -22.437 4.608 25.445 1.00 96.94 123 ASN A O 1
ATOM 970 N N . THR A 1 124 ? -20.273 5.080 25.066 1.00 96.06 124 THR A N 1
ATOM 971 C CA . THR A 1 124 ? -20.472 6.452 24.591 1.00 96.06 124 THR A CA 1
ATOM 972 C C . THR A 1 124 ? -20.161 6.527 23.092 1.00 96.06 124 THR A C 1
ATOM 974 O O . THR A 1 124 ? -19.192 5.939 22.611 1.00 96.06 124 THR A O 1
ATOM 977 N N . ALA A 1 125 ? -20.989 7.254 22.338 1.00 95.12 125 ALA A N 1
ATOM 978 C CA . ALA A 1 125 ? -20.778 7.490 20.910 1.00 95.12 125 ALA A CA 1
ATOM 979 C C . ALA A 1 125 ? -19.807 8.651 20.657 1.00 95.12 125 ALA A C 1
ATOM 981 O O . ALA A 1 125 ? -19.798 9.626 21.406 1.00 95.12 125 ALA A O 1
ATOM 982 N N . ASN A 1 126 ? -19.092 8.598 19.531 1.00 95.00 126 ASN A N 1
ATOM 983 C CA . ASN A 1 126 ? -18.164 9.635 19.060 1.00 95.00 126 ASN A CA 1
ATOM 984 C C . ASN A 1 126 ? -16.969 9.871 20.000 1.00 95.00 126 ASN A C 1
ATOM 986 O O . ASN A 1 126 ? -16.422 10.972 20.073 1.00 95.00 126 ASN A O 1
ATOM 990 N N . VAL A 1 127 ? -16.563 8.829 20.722 1.00 95.19 127 VAL A N 1
ATOM 991 C CA . VAL A 1 127 ? -15.391 8.843 21.601 1.00 95.19 127 VAL A CA 1
ATOM 992 C C . VAL A 1 127 ? -14.152 8.607 20.752 1.00 95.19 127 VAL A C 1
ATOM 994 O O . VAL A 1 127 ? -14.107 7.614 20.029 1.00 95.19 127 VAL A O 1
ATOM 997 N N . LYS A 1 128 ? -13.147 9.483 20.854 1.00 97.00 128 LYS A N 1
ATOM 998 C CA . LYS A 1 128 ? -11.849 9.265 20.204 1.00 97.00 128 LYS A CA 1
ATOM 999 C C . LYS A 1 128 ? -11.186 8.001 20.751 1.00 97.00 128 LYS A C 1
ATOM 1001 O O . LYS A 1 128 ? -11.072 7.838 21.966 1.00 97.00 128 LYS A O 1
ATOM 1006 N N . VAL A 1 129 ? -10.733 7.134 19.857 1.00 98.25 129 VAL A N 1
ATOM 1007 C CA . VAL A 1 129 ? -9.912 5.967 20.199 1.00 98.25 129 VAL A CA 1
ATOM 1008 C C . VAL A 1 129 ? -8.507 6.454 20.568 1.00 98.25 129 VAL A C 1
ATOM 1010 O O . VAL A 1 129 ? -8.042 7.457 20.023 1.00 98.25 129 VAL A O 1
ATOM 1013 N N . ILE A 1 130 ? -7.856 5.781 21.517 1.00 98.56 130 ILE A N 1
ATOM 1014 C CA . ILE A 1 130 ? -6.540 6.154 22.057 1.00 98.56 130 ILE A CA 1
ATOM 1015 C C . ILE A 1 130 ? -5.531 5.008 21.963 1.00 98.56 130 ILE A C 1
ATOM 1017 O O . ILE A 1 130 ? -5.923 3.853 21.796 1.00 98.56 130 ILE A O 1
ATOM 1021 N N . GLN A 1 131 ? -4.248 5.320 22.159 1.00 98.69 131 GLN A N 1
ATOM 1022 C CA . GLN A 1 131 ? -3.237 4.341 22.571 1.00 98.69 131 GLN A CA 1
ATOM 1023 C C . GLN A 1 131 ? -2.967 4.393 24.082 1.00 98.69 131 GLN A C 1
ATOM 1025 O O . GLN A 1 131 ? -2.930 5.470 24.678 1.00 98.69 131 GLN A O 1
ATOM 1030 N N . GLU A 1 132 ? -2.742 3.238 24.708 1.00 98.50 132 GLU A N 1
ATOM 1031 C CA . GLU A 1 132 ? -2.339 3.117 26.118 1.00 98.50 132 GLU A CA 1
ATOM 1032 C C . GLU A 1 132 ? -1.640 1.768 26.410 1.00 98.50 132 GLU A C 1
ATOM 1034 O O . GLU A 1 132 ? -1.778 0.818 25.636 1.00 98.50 132 GLU A O 1
ATOM 1039 N N . PRO A 1 133 ? -0.895 1.619 27.525 1.00 98.56 133 PRO A N 1
ATOM 1040 C CA . PRO A 1 133 ? -0.269 0.346 27.885 1.00 98.56 133 PRO A CA 1
ATOM 1041 C C . PRO A 1 133 ? -1.277 -0.806 28.028 1.00 98.56 133 PRO A C 1
ATOM 1043 O O . PRO A 1 133 ? -2.238 -0.729 28.807 1.00 98.56 133 PRO A O 1
ATOM 1046 N N . TYR A 1 134 ? -1.036 -1.912 27.317 1.00 98.44 134 TYR A N 1
ATOM 1047 C CA . TYR A 1 134 ? -1.925 -3.070 27.365 1.00 98.44 134 TYR A CA 1
ATOM 1048 C C . TYR A 1 134 ? -2.021 -3.651 28.780 1.00 98.44 134 TYR A C 1
ATOM 1050 O O . TYR A 1 134 ? -1.024 -3.907 29.455 1.00 98.44 134 TYR A O 1
ATOM 1058 N N . SER A 1 135 ? -3.256 -3.841 29.235 1.00 97.75 135 SER A N 1
ATOM 1059 C CA . SER A 1 135 ? -3.611 -4.309 30.578 1.00 97.75 135 SER A CA 1
ATOM 1060 C C . SER A 1 135 ? -4.623 -5.465 30.540 1.00 97.75 135 SER A C 1
ATOM 1062 O O . SER A 1 135 ? -5.114 -5.893 31.584 1.00 97.75 135 SER A O 1
ATOM 1064 N N . GLY A 1 136 ? -4.950 -5.986 29.350 1.00 97.75 136 GLY A N 1
ATOM 1065 C CA . GLY A 1 136 ? -5.889 -7.096 29.168 1.00 97.75 136 GLY A CA 1
ATOM 1066 C C . GLY A 1 136 ? -7.370 -6.733 29.327 1.00 97.75 136 GLY A C 1
ATOM 1067 O O . GLY A 1 136 ? -8.202 -7.636 29.445 1.00 97.75 136 GLY A O 1
ATOM 1068 N N . TYR A 1 137 ? -7.725 -5.444 29.345 1.00 98.25 137 TYR A N 1
ATOM 1069 C CA . TYR A 1 137 ? -9.120 -5.017 29.470 1.00 98.25 137 TYR A CA 1
ATOM 1070 C C . TYR A 1 137 ? -9.895 -5.228 28.164 1.00 98.25 137 TYR A C 1
ATOM 1072 O O . TYR A 1 137 ? -9.365 -5.057 27.072 1.00 98.25 137 TYR A O 1
ATOM 1080 N N . THR A 1 138 ? -11.198 -5.509 28.253 1.00 98.44 138 THR A N 1
ATOM 1081 C CA . THR A 1 138 ? -12.053 -5.734 27.069 1.00 98.44 138 THR A CA 1
ATOM 1082 C C . THR A 1 138 ? -12.178 -4.510 26.152 1.00 98.44 138 THR A C 1
ATOM 1084 O O . THR A 1 138 ? -12.507 -4.661 24.981 1.00 98.44 138 THR A O 1
ATOM 1087 N N . ARG A 1 139 ? -11.874 -3.303 26.647 1.00 98.31 139 ARG A N 1
ATOM 1088 C CA . ARG A 1 139 ? -11.790 -2.065 25.848 1.00 98.31 139 ARG A CA 1
ATOM 1089 C C . ARG A 1 139 ? -10.516 -1.945 24.995 1.00 98.31 139 ARG A C 1
ATOM 1091 O O . ARG A 1 139 ? -10.439 -1.046 24.168 1.00 98.31 139 ARG A O 1
ATOM 1098 N N . GLN A 1 140 ? -9.540 -2.828 25.224 1.00 98.75 140 GLN A N 1
ATOM 1099 C CA . GLN A 1 140 ? -8.270 -2.968 24.493 1.00 98.75 140 GLN A CA 1
ATOM 1100 C C . GLN A 1 140 ? -8.260 -4.229 23.602 1.00 98.75 140 GLN A C 1
ATOM 1102 O O . GLN A 1 140 ? -7.243 -4.575 23.012 1.00 98.75 140 GLN A O 1
ATOM 1107 N N . GLN A 1 141 ? -9.371 -4.971 23.564 1.00 98.69 141 GLN A N 1
ATOM 1108 C CA . GLN A 1 141 ? -9.501 -6.223 22.824 1.00 98.69 141 GLN A CA 1
ATOM 1109 C C . GLN A 1 141 ? -10.511 -6.033 21.706 1.00 98.69 141 GLN A C 1
ATOM 1111 O O . GLN A 1 141 ? -11.599 -5.512 21.937 1.00 98.69 141 GLN A O 1
ATOM 1116 N N . TRP A 1 142 ? -10.164 -6.484 20.512 1.00 98.62 142 TRP A N 1
ATOM 1117 C CA . TRP A 1 142 ? -10.878 -6.183 19.284 1.00 98.62 142 TRP A CA 1
ATOM 1118 C C . TRP A 1 142 ? -11.338 -7.466 18.607 1.00 98.62 142 TRP A C 1
ATOM 1120 O O . TRP A 1 142 ? -10.630 -8.470 18.587 1.00 98.62 142 TRP A O 1
ATOM 1130 N N . LYS A 1 143 ? -12.548 -7.444 18.064 1.00 97.88 143 LYS A N 1
ATOM 1131 C CA . LYS A 1 143 ? -13.098 -8.498 17.224 1.00 97.88 143 LYS A CA 1
ATOM 1132 C C . LYS A 1 143 ? -13.190 -7.971 15.805 1.00 97.88 143 LYS A C 1
ATOM 1134 O O . LYS A 1 143 ? -13.837 -6.950 15.571 1.00 97.88 143 LYS A O 1
ATOM 1139 N N . PHE A 1 144 ? -12.574 -8.681 14.875 1.00 97.38 144 PHE A N 1
ATOM 1140 C CA . PHE A 1 144 ? -12.744 -8.419 13.457 1.00 97.38 144 PHE A CA 1
ATOM 1141 C C . PHE A 1 144 ? -13.998 -9.141 12.962 1.00 97.38 144 PHE A C 1
ATOM 1143 O O . PHE A 1 144 ? -14.468 -10.121 13.541 1.00 97.38 144 PHE A O 1
ATOM 1150 N N . THR A 1 145 ? -14.637 -8.616 11.927 1.00 95.31 145 THR A N 1
ATOM 1151 C CA . THR A 1 145 ? -15.767 -9.285 11.278 1.00 95.31 145 THR A CA 1
ATOM 1152 C C . THR A 1 145 ? -15.738 -8.912 9.814 1.00 95.31 145 THR A C 1
ATOM 1154 O O . THR A 1 145 ? -15.985 -7.757 9.470 1.00 95.31 145 THR A O 1
ATOM 1157 N N . GLN A 1 146 ? -15.391 -9.881 8.972 1.00 92.50 146 GLN A N 1
ATOM 1158 C CA . GLN A 1 146 ? -15.239 -9.658 7.543 1.00 92.50 146 GLN A CA 1
ATOM 1159 C C . GLN A 1 146 ? -16.597 -9.361 6.888 1.00 92.50 146 GLN A C 1
ATOM 1161 O O . GLN A 1 146 ? -17.603 -10.008 7.192 1.00 92.50 146 GLN A O 1
ATOM 1166 N N . THR A 1 147 ? -16.629 -8.376 5.996 1.00 90.62 147 THR A N 1
ATOM 1167 C CA . THR A 1 147 ? -17.791 -8.022 5.177 1.00 90.62 147 THR A CA 1
ATOM 1168 C C . THR A 1 147 ? -17.801 -8.838 3.881 1.00 90.62 147 THR A C 1
ATOM 1170 O O . THR A 1 147 ? -16.813 -9.468 3.501 1.00 90.62 147 THR A O 1
ATOM 1173 N N . SER A 1 148 ? -18.893 -8.761 3.117 1.00 87.38 148 SER A N 1
ATOM 1174 C CA . SER A 1 148 ? -18.945 -9.325 1.760 1.00 87.38 148 SER A CA 1
ATOM 1175 C C . SER A 1 148 ? -18.018 -8.627 0.750 1.00 87.38 148 SER A C 1
ATOM 1177 O O . SER A 1 148 ? -17.912 -9.095 -0.380 1.00 87.38 148 SER A O 1
ATOM 1179 N N . ARG A 1 149 ? -17.379 -7.507 1.122 1.00 84.38 149 ARG A N 1
ATOM 1180 C CA . ARG A 1 149 ? -16.388 -6.783 0.305 1.00 84.38 149 ARG A CA 1
ATOM 1181 C C . ARG A 1 149 ? -14.945 -7.215 0.598 1.00 84.38 149 ARG A C 1
ATOM 1183 O O . ARG A 1 149 ? -14.037 -6.719 -0.056 1.00 84.38 149 ARG A O 1
ATOM 1190 N N . GLY A 1 150 ? -14.725 -8.093 1.581 1.00 86.94 150 GLY A N 1
ATOM 1191 C CA . GLY A 1 150 ? -13.391 -8.492 2.049 1.00 86.94 150 GLY A CA 1
ATOM 1192 C C . GLY A 1 150 ? -12.774 -7.552 3.095 1.00 86.94 150 GLY A C 1
ATOM 1193 O O . GLY A 1 150 ? -11.792 -7.933 3.727 1.00 86.94 150 GLY A O 1
ATOM 1194 N N . THR A 1 151 ? -13.378 -6.382 3.326 1.00 92.38 151 THR A N 1
ATOM 1195 C CA . THR A 1 151 ? -13.060 -5.447 4.421 1.00 92.38 151 THR A CA 1
ATOM 1196 C C . THR A 1 151 ? -13.491 -6.017 5.779 1.00 92.38 151 THR A C 1
ATOM 1198 O O . THR A 1 151 ? -14.202 -7.021 5.843 1.00 92.38 151 THR A O 1
ATOM 1201 N N . TYR A 1 152 ? -13.107 -5.374 6.881 1.00 95.50 152 TYR A N 1
ATOM 1202 C CA . TYR A 1 152 ? -13.471 -5.754 8.245 1.00 95.50 152 TYR A CA 1
ATOM 1203 C C . TYR A 1 152 ? -14.170 -4.618 8.985 1.00 95.50 152 TYR A C 1
ATOM 1205 O O . TYR A 1 152 ? -13.716 -3.477 8.963 1.00 95.50 152 TYR A O 1
ATOM 1213 N N . ILE A 1 153 ? -15.204 -4.965 9.747 1.00 96.81 153 ILE A N 1
ATOM 1214 C CA . ILE A 1 153 ? -15.692 -4.129 10.845 1.00 96.81 153 ILE A CA 1
ATOM 1215 C C . ILE A 1 153 ? -14.906 -4.504 12.105 1.00 96.81 153 ILE A C 1
ATOM 1217 O O . ILE A 1 153 ? -14.859 -5.681 12.476 1.00 96.81 153 ILE A O 1
ATOM 1221 N N . ILE A 1 154 ? -14.307 -3.514 12.767 1.00 98.00 154 ILE A N 1
ATOM 1222 C CA . ILE A 1 154 ? -13.484 -3.702 13.971 1.00 98.00 154 ILE A CA 1
ATOM 1223 C C . ILE A 1 154 ? -14.313 -3.303 15.199 1.00 98.00 154 ILE A C 1
ATOM 1225 O O . ILE A 1 154 ? -14.712 -2.148 15.329 1.00 98.00 154 ILE A O 1
ATOM 1229 N N . ARG A 1 155 ? -14.604 -4.245 16.103 1.00 98.12 155 ARG A N 1
ATOM 1230 C CA . ARG A 1 155 ? -15.481 -4.042 17.276 1.00 98.12 155 ARG A CA 1
ATOM 1231 C C . ARG A 1 155 ? -14.703 -4.175 18.587 1.00 98.12 155 ARG A C 1
ATOM 1233 O O . ARG A 1 155 ? -14.031 -5.192 18.755 1.00 98.12 155 ARG A O 1
ATOM 1240 N N . PRO A 1 156 ? -14.795 -3.240 19.549 1.00 98.06 156 PRO A N 1
ATOM 1241 C CA . PRO A 1 156 ? -14.197 -3.435 20.864 1.00 98.06 156 PRO A CA 1
ATOM 1242 C C . PRO A 1 156 ? -15.003 -4.482 21.638 1.00 98.06 156 PRO A C 1
ATOM 1244 O O . PRO A 1 156 ?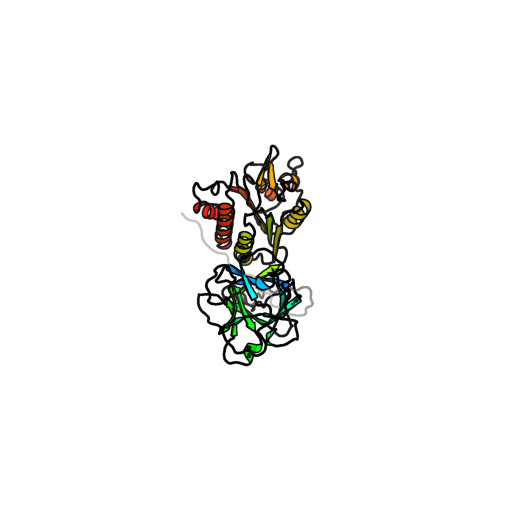 -16.229 -4.421 21.700 1.00 98.06 156 PRO A O 1
ATOM 1247 N N . ARG A 1 157 ? -14.337 -5.430 22.296 1.00 98.25 157 ARG A N 1
ATOM 1248 C CA . ARG A 1 157 ? -14.980 -6.490 23.089 1.00 98.25 157 ARG A CA 1
ATOM 1249 C C . ARG A 1 157 ? -15.826 -5.932 24.235 1.00 98.25 157 ARG A C 1
ATOM 1251 O O . ARG A 1 157 ? -16.789 -6.565 24.661 1.00 98.25 157 ARG A O 1
ATOM 1258 N N . SER A 1 158 ? -15.518 -4.732 24.726 1.00 97.81 158 SER A N 1
ATOM 1259 C CA . SER A 1 158 ? -16.370 -4.029 25.690 1.00 97.81 158 SER A CA 1
ATOM 1260 C C . SER A 1 158 ? -17.799 -3.792 25.181 1.00 97.81 158 SER A C 1
ATOM 1262 O O . SER A 1 158 ? -18.703 -3.718 26.013 1.00 97.81 158 SER A O 1
ATOM 1264 N N . ALA A 1 159 ? -18.024 -3.753 23.861 1.00 95.56 159 ALA A N 1
ATOM 1265 C CA . ALA A 1 159 ? -19.342 -3.588 23.247 1.00 95.56 159 ALA A CA 1
ATOM 1266 C C . ALA A 1 159 ? -20.333 -4.707 23.607 1.00 95.56 159 ALA A C 1
ATOM 1268 O O . ALA A 1 159 ? -21.523 -4.443 23.739 1.00 95.56 159 ALA A O 1
ATOM 1269 N N . GLU A 1 160 ? -19.855 -5.935 23.846 1.00 96.06 160 GLU A N 1
ATOM 1270 C CA . GLU A 1 160 ? -20.701 -7.106 24.143 1.00 96.06 160 GLU A CA 1
ATOM 1271 C C . GLU A 1 160 ? -21.507 -6.980 25.450 1.00 96.06 160 GLU A C 1
ATOM 1273 O O . GLU A 1 160 ? -22.420 -7.766 25.702 1.00 96.06 160 GLU A O 1
ATOM 1278 N N . ASN A 1 161 ? -21.192 -5.984 26.284 1.00 95.94 161 ASN A N 1
ATOM 1279 C CA . ASN A 1 161 ? -21.939 -5.669 27.503 1.00 95.94 161 ASN A CA 1
ATOM 1280 C C . ASN A 1 161 ? -23.188 -4.805 27.239 1.00 95.94 161 ASN A C 1
ATOM 1282 O O . ASN A 1 161 ? -23.948 -4.527 28.170 1.00 95.94 161 ASN A O 1
ATOM 1286 N N . PHE A 1 162 ? -23.397 -4.354 25.998 1.00 96.12 162 PHE A N 1
ATOM 1287 C CA . PHE A 1 162 ? -24.408 -3.368 25.624 1.00 96.12 162 PHE A CA 1
ATOM 1288 C C . PHE A 1 162 ? -25.277 -3.861 24.457 1.00 96.12 162 PHE A C 1
ATOM 1290 O O . PHE A 1 162 ? -24.943 -4.807 23.753 1.00 96.12 162 PHE A O 1
ATOM 1297 N N . ALA A 1 163 ? -26.434 -3.221 24.265 1.00 95.69 163 ALA A N 1
ATOM 1298 C CA . ALA A 1 163 ? -27.329 -3.525 23.143 1.00 95.69 163 ALA A CA 1
ATOM 1299 C C . ALA A 1 163 ? -26.919 -2.823 21.834 1.00 95.69 163 ALA A C 1
ATOM 1301 O O . ALA A 1 163 ? -27.408 -3.187 20.766 1.00 95.69 163 ALA A O 1
ATOM 1302 N N . THR A 1 164 ? -26.063 -1.803 21.923 1.00 96.62 164 THR A N 1
ATOM 1303 C CA . THR A 1 164 ? -25.491 -1.106 20.769 1.00 96.62 164 TH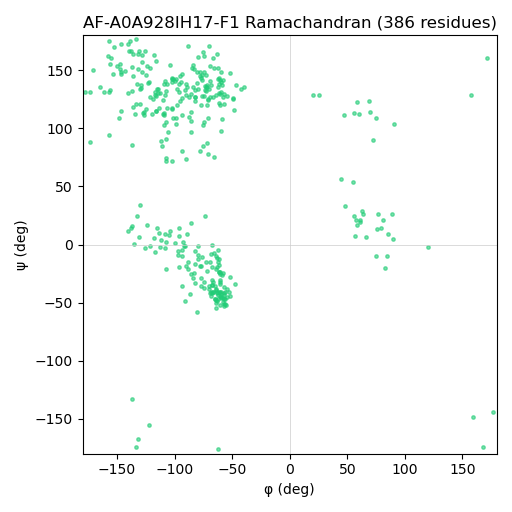R A CA 1
ATOM 1304 C C . THR A 1 164 ? -24.307 -1.904 20.242 1.00 96.62 164 THR A C 1
ATOM 1306 O O . THR A 1 164 ? -23.377 -2.190 20.992 1.00 96.62 164 THR A O 1
ATOM 1309 N N . ASP A 1 165 ? -24.322 -2.216 18.950 1.00 95.62 165 ASP A N 1
ATOM 1310 C CA . ASP A 1 165 ? -23.149 -2.741 18.259 1.00 95.62 165 ASP A CA 1
ATOM 1311 C C . ASP A 1 165 ? -22.162 -1.588 18.028 1.00 95.62 165 ASP A C 1
ATOM 1313 O O . ASP A 1 165 ? -22.408 -0.726 17.188 1.00 95.62 165 ASP A O 1
ATOM 1317 N N . TRP A 1 166 ? -21.103 -1.506 18.835 1.00 97.69 166 TRP A N 1
ATOM 1318 C CA . TRP A 1 1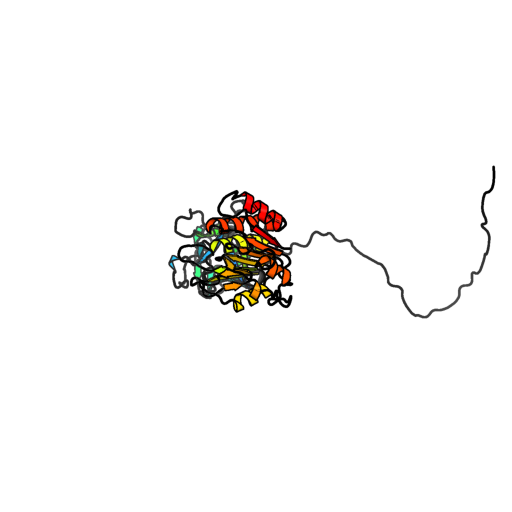66 ? -20.081 -0.463 18.713 1.00 97.69 166 TRP A CA 1
ATOM 1319 C C . TRP A 1 166 ? -18.950 -0.921 17.781 1.00 97.69 166 TRP A C 1
ATOM 1321 O O . TRP A 1 166 ? -18.473 -2.050 17.893 1.00 97.69 166 TRP A O 1
ATOM 1331 N N . CYS A 1 167 ? -18.475 -0.035 16.907 1.00 97.44 167 CYS A N 1
ATOM 1332 C CA . CYS A 1 167 ? -17.351 -0.281 16.002 1.00 97.44 167 CYS A CA 1
ATOM 1333 C C . CYS A 1 167 ? -16.369 0.901 15.939 1.00 97.44 167 CYS A C 1
ATOM 1335 O O . CYS A 1 167 ? -16.673 2.021 16.358 1.00 97.44 167 CYS A O 1
ATOM 1337 N N . LEU A 1 168 ? -15.176 0.616 15.418 1.00 97.25 168 LEU A N 1
ATOM 1338 C CA . LEU A 1 168 ? -14.155 1.578 15.022 1.00 97.25 168 LEU A CA 1
ATOM 1339 C C . LEU A 1 168 ? -14.565 2.231 13.695 1.00 97.25 168 LEU A C 1
ATOM 1341 O O . LEU A 1 168 ? -14.830 1.522 12.724 1.00 97.25 168 LEU A O 1
ATOM 1345 N N . SER A 1 169 ? -14.588 3.559 13.626 1.00 96.12 169 SER A N 1
ATOM 1346 C CA . SER A 1 169 ? -15.013 4.283 12.424 1.00 96.12 169 SER A CA 1
ATOM 1347 C C . SER A 1 169 ? -14.265 5.600 12.245 1.00 96.12 169 SER A C 1
ATOM 1349 O O . SER A 1 169 ? -13.869 6.248 13.216 1.00 96.12 169 SER A O 1
ATOM 1351 N N . ALA A 1 170 ? -14.098 6.024 10.997 1.00 93.69 170 ALA A N 1
ATOM 1352 C CA . ALA A 1 170 ? -13.734 7.391 10.674 1.00 93.69 170 ALA A CA 1
ATOM 1353 C C . ALA A 1 170 ? -14.787 8.371 11.226 1.00 93.69 170 ALA A C 1
ATOM 1355 O O . ALA A 1 170 ? -15.991 8.155 11.095 1.00 93.69 170 ALA A O 1
ATOM 1356 N N . GLY A 1 171 ? -14.354 9.488 11.818 1.00 88.94 171 GLY A N 1
ATOM 1357 C CA . GLY A 1 171 ? -15.283 10.512 12.305 1.00 88.94 171 GLY A CA 1
ATOM 1358 C C . GLY A 1 171 ? -16.141 11.174 11.208 1.00 88.94 171 GLY A C 1
ATOM 1359 O O . GLY A 1 171 ? -16.053 10.871 10.017 1.00 88.94 171 GLY A O 1
ATOM 1360 N N . SER A 1 172 ? -16.948 12.165 11.589 1.00 76.06 172 SER A N 1
ATOM 1361 C CA . SER A 1 172 ? -17.851 12.888 10.670 1.00 76.06 172 SER A CA 1
ATOM 1362 C C . SER A 1 172 ? -17.390 14.306 10.281 1.00 76.06 172 SER A C 1
ATOM 1364 O O . SER A 1 172 ? -18.141 15.044 9.644 1.00 76.06 172 SER A O 1
ATOM 1366 N N . GLY A 1 173 ? -16.168 14.706 10.656 1.00 67.81 173 GLY A N 1
ATOM 1367 C CA . GLY A 1 173 ? -15.599 16.031 10.362 1.00 67.81 173 GLY A CA 1
ATOM 1368 C C . GLY A 1 173 ? -14.957 16.147 8.973 1.00 67.81 173 GLY A C 1
ATOM 1369 O O . GLY A 1 173 ? -14.501 15.157 8.408 1.00 67.81 173 GLY A O 1
ATOM 1370 N N . VAL A 1 174 ? -14.892 17.364 8.424 1.00 58.12 174 VAL A N 1
ATOM 1371 C CA . VAL A 1 174 ? -14.177 17.638 7.162 1.00 58.12 174 VAL A CA 1
ATOM 1372 C C . VAL A 1 174 ? -12.666 17.566 7.403 1.00 58.12 174 VAL A C 1
ATOM 1374 O O . VAL A 1 174 ? -12.186 18.118 8.388 1.00 58.12 174 VAL A O 1
ATOM 1377 N N . ILE A 1 175 ? -11.918 16.935 6.494 1.00 61.78 175 ILE A N 1
ATOM 1378 C CA . ILE A 1 175 ? -10.449 16.966 6.513 1.00 61.78 175 ILE A CA 1
ATOM 1379 C C . ILE A 1 175 ? -10.003 18.353 6.029 1.00 61.78 175 ILE A C 1
ATOM 1381 O O . ILE A 1 175 ? -10.094 18.661 4.840 1.00 61.78 175 ILE A O 1
ATOM 1385 N N . THR A 1 176 ? -9.551 19.208 6.946 1.00 53.91 176 THR A N 1
ATOM 1386 C CA . THR A 1 176 ? -8.951 20.514 6.623 1.00 53.91 176 THR A CA 1
ATOM 1387 C C . THR A 1 176 ? -7.708 20.751 7.472 1.00 53.91 176 THR A C 1
ATOM 1389 O O . THR A 1 176 ? -7.791 21.381 8.522 1.00 53.91 176 THR A O 1
ATOM 1392 N N . GLY A 1 177 ? -6.555 20.256 7.017 1.00 57.28 177 GLY A N 1
ATOM 1393 C CA . GLY A 1 177 ? -5.249 20.492 7.655 1.00 57.28 177 GLY A CA 1
ATOM 1394 C C . GLY A 1 177 ? -4.975 19.709 8.946 1.00 57.28 177 GLY A C 1
ATOM 1395 O O . GLY A 1 177 ? -3.835 19.693 9.390 1.00 57.28 177 GLY A O 1
ATOM 1396 N N . GLU A 1 178 ? -5.983 19.039 9.500 1.00 63.59 178 GLU A N 1
ATOM 1397 C CA . GLU A 1 178 ? -5.902 18.105 10.629 1.00 63.59 178 GLU A CA 1
ATOM 1398 C C . GLU A 1 178 ? -6.515 16.768 10.186 1.00 63.59 178 GLU A C 1
ATOM 1400 O O . GLU A 1 178 ? -7.451 16.760 9.370 1.00 63.59 178 GLU A O 1
ATOM 1405 N N . GLY A 1 179 ? -5.984 15.646 10.677 1.00 78.06 179 GLY A N 1
ATOM 1406 C CA . GLY A 1 179 ? -6.449 14.323 10.283 1.00 78.06 179 GLY A CA 1
ATOM 1407 C C . GLY A 1 179 ? -7.787 13.965 10.906 1.00 78.06 179 GLY A C 1
ATOM 1408 O O . GLY A 1 179 ? -8.287 14.580 11.860 1.00 78.06 179 GLY A O 1
ATOM 1409 N N . ARG A 1 180 ? -8.446 12.961 10.318 1.00 90.06 180 ARG A N 1
ATOM 1410 C CA . ARG A 1 180 ? -9.780 12.596 10.785 1.00 90.06 180 ARG A CA 1
ATOM 1411 C C . ARG A 1 180 ? -9.694 11.620 11.945 1.00 90.06 180 ARG A C 1
ATOM 1413 O O . ARG A 1 180 ? -9.460 10.438 11.742 1.00 90.06 180 ARG A O 1
ATOM 1420 N N . ASN A 1 181 ? -9.977 12.117 13.144 1.00 93.38 181 ASN A N 1
ATOM 1421 C CA . ASN A 1 181 ? -10.108 11.308 14.356 1.00 93.38 181 ASN A CA 1
ATOM 1422 C C . ASN A 1 181 ? -10.896 10.006 14.132 1.00 93.38 181 ASN A C 1
ATOM 1424 O O . ASN A 1 181 ? -11.995 10.026 13.564 1.00 93.38 181 ASN A O 1
ATOM 1428 N N . VAL A 1 182 ? -10.350 8.906 14.646 1.00 96.38 182 VAL A N 1
ATOM 1429 C CA . VAL A 1 182 ? -10.986 7.587 14.661 1.00 96.38 182 VAL A CA 1
ATOM 1430 C C . VAL A 1 182 ? -11.795 7.443 15.942 1.00 96.38 182 VAL A C 1
ATOM 1432 O O . VAL A 1 182 ? -11.311 7.716 17.044 1.00 96.38 182 VAL A O 1
ATOM 1435 N N . LEU A 1 183 ? -13.059 7.061 15.790 1.00 96.81 183 LEU A N 1
ATOM 1436 C CA . LEU A 1 183 ? -14.068 7.103 16.839 1.00 96.81 183 LEU A CA 1
ATOM 1437 C C . LEU A 1 183 ? -14.669 5.720 17.107 1.00 96.81 183 LEU A C 1
ATOM 1439 O O . LEU A 1 183 ? -14.806 4.901 16.200 1.00 96.81 183 LEU A O 1
ATOM 1443 N N . GLN A 1 184 ? -15.127 5.509 18.341 1.00 97.50 184 GLN A N 1
ATOM 1444 C CA . GLN A 1 184 ? -16.155 4.512 18.633 1.00 97.50 184 GLN A CA 1
ATOM 1445 C C . GLN A 1 184 ? -17.527 5.073 18.221 1.00 97.50 184 GLN A C 1
ATOM 1447 O O . GLN A 1 184 ? -17.972 6.096 18.756 1.00 97.50 184 GLN A O 1
ATOM 1452 N N . VAL A 1 185 ? -18.219 4.396 17.304 1.00 95.94 185 VAL A N 1
ATOM 1453 C CA . VAL A 1 185 ? -19.578 4.750 16.847 1.00 95.94 185 VAL A CA 1
ATOM 1454 C C . VAL A 1 185 ? -20.487 3.525 16.842 1.00 95.94 185 VAL A C 1
ATOM 1456 O O . VAL A 1 185 ? -20.016 2.394 16.944 1.00 95.94 185 VAL A O 1
ATOM 1459 N N . ALA A 1 186 ? -21.800 3.742 16.774 1.00 95.44 186 ALA A N 1
ATOM 1460 C CA . ALA A 1 186 ? -22.743 2.648 16.578 1.00 95.44 186 ALA A CA 1
ATOM 1461 C C . ALA A 1 186 ? -22.674 2.185 15.116 1.00 95.44 186 ALA A C 1
ATOM 1463 O O . ALA A 1 186 ? -22.804 3.015 14.219 1.00 95.44 186 ALA A O 1
ATOM 1464 N N . TYR A 1 187 ? -22.486 0.885 14.899 1.00 94.69 187 TYR A N 1
ATOM 1465 C CA . TYR A 1 187 ? -22.399 0.262 13.583 1.00 94.69 187 TYR A CA 1
ATOM 1466 C C . TYR A 1 187 ? -23.676 0.492 12.762 1.00 94.69 187 TYR A C 1
ATOM 1468 O O . TYR A 1 187 ? -24.789 0.224 13.231 1.00 94.69 187 TYR A O 1
ATOM 1476 N N . SER A 1 188 ? -23.509 0.922 11.511 1.00 89.88 188 SER A N 1
ATOM 1477 C CA . SER A 1 188 ? -24.571 0.994 10.510 1.00 89.88 188 SER A CA 1
ATOM 1478 C C . SER A 1 188 ? -24.114 0.335 9.213 1.00 89.88 188 SER A C 1
ATOM 1480 O O . SER A 1 188 ? -23.148 0.744 8.591 1.00 89.88 188 SER A O 1
ATOM 1482 N N . ASN A 1 189 ? -24.846 -0.692 8.774 1.00 88.50 189 ASN A N 1
ATOM 1483 C CA . ASN A 1 189 ? -24.623 -1.292 7.460 1.00 88.50 189 ASN A CA 1
ATOM 1484 C C . ASN A 1 189 ? -25.192 -0.371 6.368 1.00 88.50 189 ASN A C 1
ATOM 1486 O O . ASN A 1 189 ? -26.351 -0.517 5.966 1.00 88.50 189 ASN A O 1
ATOM 1490 N N . ASP A 1 190 ? -24.398 0.609 5.952 1.00 86.94 190 ASP A N 1
ATOM 1491 C CA . ASP A 1 190 ? -24.745 1.589 4.929 1.00 86.94 190 ASP A CA 1
ATOM 1492 C C . ASP A 1 190 ? -23.743 1.579 3.754 1.00 86.94 190 ASP A C 1
ATOM 1494 O O . ASP A 1 190 ? -23.183 0.539 3.411 1.00 86.94 190 ASP A O 1
ATOM 1498 N N . SER A 1 191 ? -23.627 2.694 3.033 1.00 86.25 191 SER A N 1
ATOM 1499 C CA . SER A 1 191 ? -22.778 2.824 1.843 1.00 86.25 191 SER A CA 1
ATOM 1500 C C . SER A 1 191 ? -21.771 3.964 1.958 1.00 86.25 191 SER A C 1
ATOM 1502 O O . SER A 1 191 ? -21.299 4.454 0.932 1.00 86.25 191 SER A O 1
ATOM 1504 N N . ASP A 1 192 ? -21.527 4.453 3.173 1.00 86.00 192 ASP A N 1
ATOM 1505 C CA . ASP A 1 192 ? -20.488 5.434 3.450 1.00 86.00 192 ASP A CA 1
ATOM 1506 C C . ASP A 1 192 ? -19.187 4.786 3.934 1.00 86.00 192 ASP A C 1
ATOM 1508 O O . ASP A 1 192 ? -18.141 5.386 3.758 1.00 86.00 192 ASP A O 1
ATOM 1512 N N . TYR A 1 193 ? -19.227 3.538 4.417 1.00 89.19 193 TYR A N 1
ATOM 1513 C CA . TYR A 1 193 ? -18.060 2.672 4.647 1.00 89.19 193 TYR A CA 1
ATOM 1514 C C . TYR A 1 193 ? -16.991 3.216 5.615 1.00 89.19 193 TYR A C 1
ATOM 1516 O O . TYR A 1 193 ? -15.871 2.697 5.648 1.00 89.19 193 TYR A O 1
ATOM 1524 N N . LYS A 1 194 ? -17.309 4.227 6.435 1.00 92.12 194 LYS A N 1
ATOM 1525 C CA . LYS A 1 194 ? -16.369 4.810 7.416 1.00 92.12 194 LYS A CA 1
ATOM 1526 C C . LYS A 1 194 ? -15.876 3.819 8.458 1.00 92.12 194 LYS A C 1
ATOM 1528 O O . LYS A 1 194 ? -14.842 4.041 9.081 1.00 92.12 194 LYS A O 1
ATOM 1533 N N . ASP A 1 195 ? -16.637 2.765 8.685 1.00 93.62 195 ASP A N 1
ATOM 1534 C CA . ASP A 1 195 ? -16.417 1.673 9.622 1.00 93.62 195 ASP A CA 1
ATOM 1535 C C . ASP A 1 195 ? -15.832 0.402 8.974 1.00 93.62 195 ASP A C 1
ATOM 1537 O O . ASP A 1 195 ? -15.594 -0.584 9.675 1.00 93.62 195 ASP A O 1
ATOM 1541 N N . GLU A 1 196 ? -15.563 0.425 7.662 1.00 94.81 196 GLU A N 1
ATOM 1542 C CA . GLU A 1 196 ? -14.938 -0.674 6.924 1.00 94.81 196 GLU A CA 1
ATOM 1543 C C . GLU A 1 196 ? -13.426 -0.475 6.741 1.00 94.81 196 GLU A C 1
ATOM 1545 O O . GLU A 1 196 ? -12.959 0.455 6.074 1.00 94.81 196 GLU A O 1
ATOM 1550 N N . TRP A 1 197 ? -12.654 -1.425 7.264 1.00 96.62 197 TRP A N 1
ATOM 1551 C CA . TRP A 1 197 ? -11.194 -1.387 7.298 1.00 96.62 197 TRP A CA 1
ATOM 1552 C C . TRP A 1 197 ? -10.577 -2.499 6.447 1.00 96.62 197 TRP A C 1
ATOM 1554 O O . TRP A 1 197 ? -10.974 -3.658 6.558 1.00 96.62 197 TRP A O 1
ATOM 1564 N N . GLN A 1 198 ? -9.577 -2.181 5.630 1.00 95.69 198 GLN A N 1
ATOM 1565 C CA . GLN A 1 198 ? -8.688 -3.177 5.028 1.00 95.69 198 GLN A CA 1
ATOM 1566 C C . GLN A 1 198 ? -7.436 -3.328 5.893 1.00 95.69 198 GLN A C 1
ATOM 1568 O O . GLN A 1 198 ? -6.909 -2.346 6.416 1.00 95.69 198 GLN A O 1
ATOM 1573 N N . LEU A 1 199 ? -6.976 -4.568 6.051 1.00 96.06 199 LEU A N 1
ATOM 1574 C CA . LEU A 1 199 ? -5.738 -4.903 6.751 1.00 96.06 199 LEU A CA 1
ATOM 1575 C C . LEU A 1 199 ? -4.704 -5.278 5.692 1.00 96.06 199 LEU A C 1
ATOM 1577 O O . LEU A 1 199 ? -4.696 -6.406 5.207 1.00 96.06 199 LEU A O 1
ATOM 1581 N N . LEU A 1 200 ? -3.868 -4.309 5.328 1.00 97.00 200 LEU A N 1
ATOM 1582 C CA . LEU A 1 200 ? -2.820 -4.458 4.323 1.00 97.00 200 LEU A CA 1
ATOM 1583 C C . LEU A 1 200 ? -1.574 -4.981 5.046 1.00 97.00 200 LEU A C 1
ATOM 1585 O O . LEU A 1 200 ? -1.023 -4.271 5.888 1.00 97.00 200 LEU A O 1
ATOM 1589 N N . GLY A 1 201 ? -1.187 -6.234 4.806 1.00 97.19 201 GLY A N 1
ATOM 1590 C CA . GLY A 1 201 ? -0.093 -6.890 5.529 1.00 97.19 201 GLY A CA 1
ATOM 1591 C C . GLY A 1 201 ? 1.257 -6.242 5.248 1.00 97.19 201 GLY A C 1
ATOM 1592 O O . GLY A 1 201 ? 1.469 -5.681 4.178 1.00 97.19 201 GLY A O 1
ATOM 1593 N N . ILE A 1 202 ? 2.190 -6.321 6.192 1.00 97.12 202 ILE A N 1
ATOM 1594 C CA . ILE A 1 202 ? 3.574 -5.875 6.002 1.00 97.12 202 ILE A CA 1
ATOM 1595 C C . ILE A 1 202 ? 4.443 -7.116 5.767 1.00 97.12 202 ILE A C 1
ATOM 1597 O O . ILE A 1 202 ? 4.531 -8.013 6.604 1.00 97.12 202 ILE A O 1
ATOM 1601 N N . GLY A 1 203 ? 5.058 -7.191 4.587 1.00 95.25 203 GLY A N 1
ATOM 1602 C CA . GLY A 1 203 ? 5.759 -8.381 4.104 1.00 95.25 203 GLY A CA 1
ATOM 1603 C C . GLY A 1 203 ? 6.288 -8.194 2.683 1.00 95.25 203 GLY A C 1
ATOM 1604 O O . GLY A 1 203 ? 6.768 -7.114 2.372 1.00 95.25 203 GLY A O 1
ATOM 1605 N N . ASN A 1 204 ? 6.279 -9.228 1.831 1.00 94.50 204 ASN A N 1
ATOM 1606 C CA . ASN A 1 204 ? 7.141 -9.248 0.634 1.00 94.50 204 ASN A CA 1
ATOM 1607 C C . ASN A 1 204 ? 6.445 -9.481 -0.725 1.00 94.50 204 ASN A C 1
ATOM 1609 O O . ASN A 1 204 ? 7.143 -9.427 -1.733 1.00 94.50 204 ASN A O 1
ATOM 1613 N N . ASP A 1 205 ? 5.129 -9.717 -0.803 1.00 97.19 205 ASP A N 1
ATOM 1614 C CA . ASP A 1 205 ? 4.435 -9.921 -2.093 1.00 97.19 205 ASP A CA 1
ATOM 1615 C C . ASP A 1 205 ? 4.625 -8.724 -3.039 1.00 97.19 205 ASP A C 1
ATOM 1617 O O . ASP A 1 205 ? 4.862 -8.909 -4.236 1.00 97.19 205 ASP A O 1
ATOM 1621 N N . ALA A 1 206 ? 4.541 -7.499 -2.510 1.00 98.56 206 ALA A N 1
ATOM 1622 C CA . ALA A 1 206 ? 4.654 -6.267 -3.284 1.00 98.56 206 ALA A CA 1
ATOM 1623 C C . ALA A 1 206 ? 5.743 -5.332 -2.733 1.00 98.56 206 ALA A C 1
ATOM 1625 O O . ALA A 1 206 ? 5.622 -4.817 -1.622 1.00 98.56 206 ALA A O 1
ATOM 1626 N N . PHE A 1 207 ? 6.785 -5.056 -3.524 1.00 98.69 207 PHE A N 1
ATOM 1627 C CA . PHE A 1 207 ? 7.804 -4.052 -3.210 1.00 98.69 207 PHE A CA 1
ATOM 1628 C C . PHE A 1 207 ? 7.448 -2.704 -3.854 1.00 98.69 207 PHE A C 1
ATOM 1630 O O . PHE A 1 207 ? 7.498 -2.540 -5.076 1.00 98.69 207 PHE A O 1
ATOM 1637 N N . LEU A 1 208 ? 7.102 -1.727 -3.012 1.00 98.62 208 LEU A N 1
ATOM 1638 C CA . LEU A 1 208 ? 6.706 -0.375 -3.404 1.00 98.62 208 LEU A CA 1
ATOM 1639 C C . LEU A 1 208 ? 7.805 0.621 -3.004 1.00 98.62 208 LEU A C 1
ATOM 1641 O O . LEU A 1 208 ? 8.048 0.856 -1.822 1.00 98.62 208 LEU A O 1
ATOM 1645 N N . LEU A 1 209 ? 8.479 1.211 -3.989 1.00 98.12 209 LEU A N 1
ATOM 1646 C CA . LEU A 1 209 ? 9.644 2.070 -3.792 1.00 98.12 209 LEU A CA 1
ATOM 1647 C C . LEU A 1 209 ? 9.361 3.522 -4.189 1.00 98.12 209 LEU A C 1
ATOM 1649 O O . LEU A 1 209 ? 9.169 3.828 -5.367 1.00 98.12 209 LEU A O 1
ATOM 1653 N N . GLY A 1 210 ? 9.436 4.434 -3.224 1.00 96.50 210 GLY A N 1
ATOM 1654 C CA . GLY A 1 210 ? 9.390 5.878 -3.432 1.00 96.50 210 GLY A CA 1
ATOM 1655 C C . GLY A 1 210 ? 10.710 6.514 -3.016 1.00 96.50 210 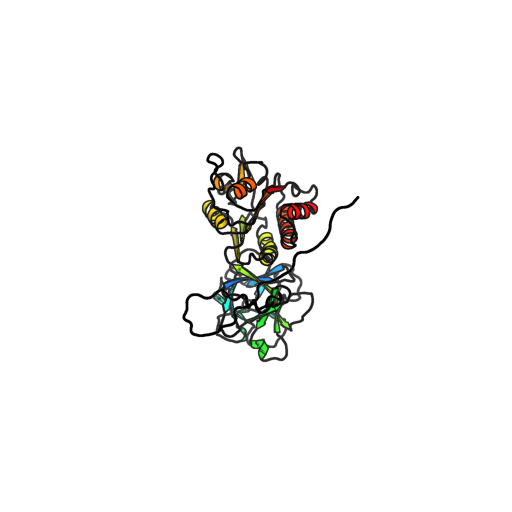GLY A C 1
ATOM 1656 O O . GLY A 1 210 ? 11.051 6.525 -1.839 1.00 96.50 210 GLY A O 1
ATOM 1657 N N . ILE A 1 211 ? 11.452 7.086 -3.963 1.00 94.25 211 ILE A N 1
ATOM 1658 C CA . ILE A 1 211 ? 12.593 7.940 -3.598 1.00 94.25 211 ILE A CA 1
ATOM 1659 C C . ILE A 1 211 ? 12.035 9.317 -3.279 1.00 94.25 211 ILE A C 1
ATOM 1661 O O . ILE A 1 211 ? 11.349 9.863 -4.140 1.00 94.25 211 ILE A O 1
ATOM 1665 N N . THR A 1 212 ? 12.279 9.880 -2.100 1.00 87.06 212 THR A N 1
ATOM 1666 C CA . THR A 1 212 ? 11.804 11.229 -1.763 1.00 87.06 212 THR A CA 1
ATOM 1667 C C . THR A 1 212 ? 12.440 12.278 -2.676 1.00 87.06 212 THR A C 1
ATOM 1669 O O . THR A 1 212 ? 13.369 12.010 -3.438 1.00 87.06 212 THR A O 1
ATOM 1672 N N . GLU A 1 213 ? 11.864 13.473 -2.694 1.00 81.94 213 GLU A N 1
ATOM 1673 C CA . GLU A 1 213 ? 12.482 14.652 -3.291 1.00 81.94 213 GLU A CA 1
ATOM 1674 C C . GLU A 1 213 ? 11.848 15.877 -2.639 1.00 81.94 213 GLU A C 1
ATOM 1676 O O . GLU A 1 213 ? 10.620 15.959 -2.552 1.00 81.94 213 GLU A O 1
ATOM 1681 N N . SER A 1 214 ? 12.662 16.835 -2.189 1.00 80.31 214 SER A N 1
ATOM 1682 C CA . SER A 1 214 ? 12.162 18.032 -1.501 1.00 80.31 214 SER A CA 1
ATOM 1683 C C . SER A 1 214 ? 10.994 18.705 -2.248 1.00 80.31 214 SER A C 1
ATOM 1685 O O . SER A 1 214 ? 11.136 19.192 -3.373 1.00 80.31 214 SER A O 1
ATOM 1687 N N . GLY A 1 215 ? 9.817 18.719 -1.613 1.00 73.94 215 GLY A N 1
ATOM 1688 C CA . GLY A 1 215 ? 8.596 19.321 -2.152 1.00 73.94 215 GLY A CA 1
ATOM 1689 C C . GLY A 1 215 ? 7.832 18.494 -3.197 1.00 73.94 215 GLY A C 1
ATOM 1690 O O . GLY A 1 215 ? 6.966 19.063 -3.864 1.00 73.94 215 GLY A O 1
ATOM 1691 N N . ARG A 1 216 ? 8.113 17.192 -3.370 1.00 81.31 216 ARG A N 1
ATOM 1692 C CA . ARG A 1 216 ? 7.322 16.300 -4.241 1.00 81.31 216 ARG A CA 1
ATOM 1693 C C . ARG A 1 216 ? 6.871 15.045 -3.509 1.00 81.31 216 ARG A C 1
ATOM 1695 O O . ARG A 1 216 ? 7.677 14.173 -3.198 1.00 81.31 216 ARG A O 1
ATOM 1702 N N . ASP A 1 217 ? 5.562 14.935 -3.318 1.00 84.50 217 ASP A N 1
ATOM 1703 C CA . ASP A 1 217 ? 4.947 13.731 -2.777 1.00 84.50 217 ASP A CA 1
ATOM 1704 C C . ASP A 1 217 ? 5.032 12.565 -3.777 1.00 84.50 217 ASP A C 1
ATOM 1706 O O . ASP A 1 217 ? 4.666 12.666 -4.955 1.00 84.50 217 ASP A O 1
ATOM 1710 N N . ARG A 1 218 ? 5.560 11.454 -3.273 1.00 84.69 218 ARG A N 1
ATOM 1711 C CA . ARG A 1 218 ? 5.723 10.163 -3.942 1.00 84.69 218 ARG A CA 1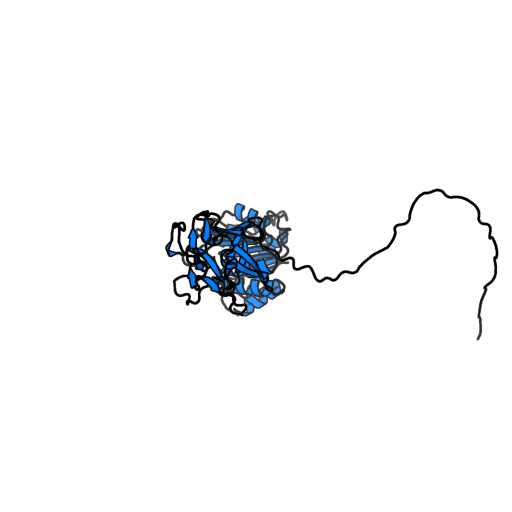
ATOM 1712 C C . ARG A 1 218 ? 5.297 9.003 -3.032 1.00 84.69 218 ARG A C 1
ATOM 1714 O O . ARG A 1 218 ? 5.401 7.859 -3.460 1.00 84.69 218 ARG A O 1
ATOM 1721 N N . ALA A 1 219 ? 4.841 9.292 -1.810 1.00 89.25 219 ALA A N 1
ATOM 1722 C CA . ALA A 1 219 ? 4.443 8.309 -0.808 1.00 89.25 219 ALA A CA 1
ATOM 1723 C C . ALA A 1 219 ? 2.951 7.989 -0.936 1.00 89.25 219 ALA A C 1
ATOM 1725 O O . ALA A 1 219 ? 2.589 6.824 -1.100 1.00 89.25 219 ALA A O 1
ATOM 1726 N N . THR A 1 220 ? 2.100 9.018 -1.015 1.00 92.25 220 THR A N 1
ATOM 1727 C CA . THR A 1 220 ? 0.635 8.867 -1.041 1.00 92.25 220 THR A CA 1
ATOM 1728 C C . THR A 1 220 ? 0.157 7.971 -2.184 1.00 92.25 220 THR A C 1
ATOM 1730 O O . THR A 1 220 ? -0.773 7.185 -2.011 1.00 92.25 220 THR A O 1
ATOM 1733 N N . VAL A 1 221 ? 0.808 8.030 -3.356 1.00 94.75 221 VAL A N 1
ATOM 1734 C CA . VAL A 1 221 ? 0.482 7.136 -4.482 1.00 94.75 221 VAL A CA 1
ATOM 1735 C C . VAL A 1 221 ? 0.769 5.666 -4.169 1.00 94.75 221 VAL A C 1
ATOM 1737 O O . VAL A 1 221 ? 0.003 4.811 -4.598 1.00 94.75 221 VAL A O 1
ATOM 1740 N N . LEU A 1 222 ? 1.826 5.360 -3.409 1.00 97.06 222 LEU A N 1
ATOM 1741 C CA . LEU A 1 222 ? 2.157 3.985 -3.030 1.00 97.06 222 LEU A CA 1
ATOM 1742 C C . LEU A 1 222 ? 1.111 3.425 -2.065 1.00 97.06 222 LEU A C 1
ATOM 1744 O O . LEU A 1 222 ? 0.658 2.305 -2.270 1.00 97.06 222 LEU A O 1
ATOM 1748 N N . GLY A 1 223 ? 0.649 4.226 -1.099 1.00 96.38 223 GLY A N 1
ATOM 1749 C CA . GLY A 1 223 ? -0.489 3.855 -0.256 1.00 96.38 223 GLY A CA 1
ATOM 1750 C C . GLY A 1 223 ? -1.762 3.628 -1.077 1.00 96.38 223 GLY A C 1
ATOM 1751 O O . GLY A 1 223 ? -2.347 2.550 -1.043 1.00 96.38 223 GLY A O 1
ATOM 1752 N N . LYS A 1 224 ? -2.139 4.594 -1.927 1.00 95.94 224 LYS A N 1
ATOM 1753 C CA . LYS A 1 224 ? -3.318 4.512 -2.816 1.00 95.94 224 LYS A CA 1
ATOM 1754 C C . LYS A 1 224 ? -3.384 3.252 -3.684 1.00 95.94 224 LYS A C 1
ATOM 1756 O O . LYS A 1 224 ? -4.485 2.854 -4.058 1.00 95.94 224 LYS A O 1
ATOM 1761 N N . ILE A 1 225 ? -2.249 2.639 -4.035 1.00 97.81 225 ILE A N 1
ATOM 1762 C CA . ILE A 1 225 ? -2.231 1.409 -4.842 1.00 97.81 225 ILE A CA 1
ATOM 1763 C C . ILE A 1 225 ? -2.265 0.115 -4.026 1.00 97.81 225 ILE A C 1
ATOM 1765 O O . ILE A 1 225 ? -2.665 -0.906 -4.584 1.00 97.81 225 ILE A O 1
ATOM 1769 N N . MET A 1 226 ? -1.938 0.140 -2.727 1.00 97.94 226 MET A N 1
ATOM 1770 C CA . MET A 1 226 ? -2.008 -1.058 -1.878 1.00 97.94 226 MET A CA 1
ATOM 1771 C C . MET A 1 226 ? -3.405 -1.711 -1.879 1.00 97.94 226 MET A C 1
ATOM 1773 O O . MET A 1 226 ? -3.459 -2.907 -2.145 1.00 97.94 226 MET A O 1
ATOM 1777 N N . PRO A 1 227 ? -4.540 -0.993 -1.711 1.00 95.81 227 PRO A N 1
ATOM 1778 C CA . PRO A 1 227 ? -5.885 -1.585 -1.783 1.00 95.81 227 PRO A CA 1
ATOM 1779 C C . PRO A 1 227 ? -6.187 -2.354 -3.075 1.00 95.81 227 PRO A C 1
ATOM 1781 O O . PRO A 1 227 ? -6.857 -3.386 -3.049 1.00 95.81 227 PRO A O 1
ATOM 1784 N N . TYR A 1 228 ? -5.703 -1.857 -4.218 1.00 97.19 228 TYR A N 1
ATOM 1785 C CA . TYR A 1 228 ? -5.900 -2.512 -5.514 1.00 97.19 228 TYR A CA 1
ATOM 1786 C C . TYR A 1 228 ? -5.009 -3.753 -5.656 1.00 97.19 228 TYR A C 1
ATOM 1788 O O . TYR A 1 228 ? -5.441 -4.757 -6.213 1.00 97.19 228 TYR A O 1
ATOM 1796 N N . ILE A 1 229 ? -3.778 -3.690 -5.143 1.00 98.12 229 ILE A N 1
ATOM 1797 C CA . ILE A 1 229 ? -2.815 -4.799 -5.143 1.00 98.12 229 ILE A CA 1
ATOM 1798 C C . ILE A 1 229 ? -3.270 -5.920 -4.189 1.00 98.12 229 ILE A C 1
ATOM 1800 O O . ILE A 1 229 ? -3.286 -7.088 -4.578 1.00 98.12 229 ILE A O 1
ATOM 1804 N N . ASP A 1 230 ? -3.769 -5.560 -3.007 1.00 95.56 230 ASP A N 1
ATOM 1805 C CA . ASP A 1 230 ? -4.374 -6.467 -2.026 1.00 95.56 230 ASP A CA 1
ATOM 1806 C C . ASP A 1 230 ? -5.596 -7.193 -2.610 1.00 95.56 230 ASP A C 1
ATOM 1808 O O . ASP A 1 230 ? -5.688 -8.422 -2.559 1.00 95.56 230 ASP A O 1
ATOM 1812 N N . GLY A 1 231 ? -6.478 -6.449 -3.289 1.00 93.44 231 GLY A N 1
ATOM 1813 C CA . GLY A 1 231 ? -7.642 -6.995 -3.992 1.00 93.44 231 GLY A CA 1
ATOM 1814 C C . GLY A 1 231 ? -7.311 -7.973 -5.131 1.00 93.44 231 GLY A C 1
ATOM 1815 O O . GLY A 1 231 ? -8.179 -8.749 -5.530 1.00 93.44 231 GLY A O 1
ATOM 1816 N N . MET A 1 232 ? -6.070 -7.984 -5.632 1.00 94.88 232 MET A N 1
ATOM 1817 C CA . MET A 1 232 ? -5.575 -8.975 -6.599 1.00 94.88 232 MET A CA 1
ATOM 1818 C C . MET A 1 232 ? -4.923 -10.209 -5.942 1.00 94.88 232 MET A C 1
ATOM 1820 O O . MET A 1 232 ? -4.523 -11.128 -6.656 1.00 94.88 232 MET A O 1
ATOM 1824 N N . GLY A 1 233 ? -4.829 -10.266 -4.608 1.00 94.06 233 GLY A N 1
ATOM 1825 C CA . GLY A 1 233 ? -4.233 -11.388 -3.870 1.00 94.06 233 GLY A CA 1
ATOM 1826 C C . GLY A 1 233 ? -2.724 -11.272 -3.626 1.00 94.06 233 GLY A C 1
ATOM 1827 O O . GLY A 1 233 ? -2.050 -12.295 -3.503 1.00 94.06 233 GLY A O 1
ATOM 1828 N N . TYR A 1 234 ? -2.200 -10.045 -3.580 1.00 96.31 234 TYR A N 1
ATOM 1829 C CA . TYR A 1 234 ? -0.844 -9.720 -3.128 1.00 96.31 234 TYR A CA 1
ATOM 1830 C C . TYR A 1 234 ? -0.985 -8.942 -1.817 1.00 96.31 234 TYR A C 1
ATOM 1832 O O . TYR A 1 234 ? -1.175 -7.727 -1.830 1.00 96.31 234 TYR A O 1
ATOM 1840 N N . ASN A 1 235 ? -1.017 -9.654 -0.693 1.00 94.00 235 ASN A N 1
ATOM 1841 C CA . ASN A 1 235 ? -1.557 -9.106 0.560 1.00 94.00 235 ASN A CA 1
ATOM 1842 C C . ASN A 1 235 ? -0.480 -8.542 1.498 1.00 94.00 235 ASN A C 1
ATOM 1844 O O . ASN A 1 235 ? -0.817 -7.929 2.508 1.00 94.00 235 ASN A O 1
ATOM 1848 N N . ASP A 1 236 ? 0.796 -8.766 1.176 1.00 96.56 236 ASP A N 1
ATOM 1849 C CA . ASP A 1 236 ? 1.941 -8.493 2.042 1.00 96.56 236 ASP A CA 1
ATOM 1850 C C . ASP A 1 236 ? 2.899 -7.464 1.387 1.00 96.56 236 ASP A C 1
ATOM 1852 O O . ASP A 1 236 ? 3.551 -7.739 0.379 1.00 96.56 236 ASP A O 1
ATOM 1856 N N . PHE A 1 237 ? 2.997 -6.258 1.949 1.00 98.19 237 PHE A N 1
ATOM 1857 C CA . PHE A 1 237 ? 3.641 -5.086 1.345 1.00 98.19 237 PHE A CA 1
ATOM 1858 C C . PHE A 1 237 ? 4.985 -4.726 1.987 1.00 98.19 237 PHE A C 1
ATOM 1860 O O . PHE A 1 237 ? 5.084 -4.556 3.201 1.00 98.19 237 PHE A O 1
ATOM 1867 N N . ARG A 1 238 ? 6.000 -4.491 1.149 1.00 97.94 238 ARG A N 1
ATOM 1868 C CA . ARG A 1 238 ? 7.256 -3.828 1.514 1.00 97.94 238 ARG A CA 1
ATOM 1869 C C . ARG A 1 238 ? 7.242 -2.439 0.900 1.00 97.94 238 ARG A C 1
ATOM 1871 O O . ARG A 1 238 ? 7.665 -2.264 -0.241 1.00 97.94 238 ARG A O 1
ATOM 1878 N N . ALA A 1 239 ? 6.752 -1.452 1.634 1.00 97.25 239 ALA A N 1
ATOM 1879 C CA . ALA A 1 239 ? 6.865 -0.062 1.221 1.00 97.25 239 ALA A CA 1
ATOM 1880 C C . ALA A 1 239 ? 8.168 0.554 1.756 1.00 97.25 239 ALA A C 1
ATOM 1882 O O . ALA A 1 239 ? 8.574 0.322 2.893 1.00 97.25 239 ALA A O 1
ATOM 1883 N N . ILE A 1 240 ? 8.873 1.293 0.897 1.00 96.25 240 ILE A N 1
ATOM 1884 C CA . ILE A 1 240 ? 10.065 2.061 1.266 1.00 96.25 240 ILE A CA 1
ATOM 1885 C C . ILE A 1 240 ? 9.947 3.446 0.643 1.00 96.25 240 ILE A C 1
ATOM 1887 O O . ILE A 1 240 ? 10.053 3.600 -0.575 1.00 96.25 240 ILE A O 1
ATOM 1891 N N . VAL A 1 241 ? 9.777 4.451 1.500 1.00 94.88 241 VAL A N 1
ATOM 1892 C CA . VAL A 1 241 ? 9.845 5.873 1.151 1.00 94.88 241 VAL A CA 1
ATOM 1893 C C . VAL A 1 241 ? 11.123 6.441 1.772 1.00 94.88 241 VAL A C 1
ATOM 1895 O O . VAL A 1 241 ? 11.266 6.440 2.991 1.00 94.88 241 VAL A O 1
ATOM 1898 N N . THR A 1 242 ? 12.101 6.847 0.957 1.00 95.06 242 THR A N 1
ATOM 1899 C CA . THR A 1 242 ? 13.448 7.195 1.455 1.00 95.06 242 THR A CA 1
ATOM 1900 C C . THR A 1 242 ? 14.214 8.150 0.540 1.00 95.06 242 THR A C 1
ATOM 1902 O O . THR A 1 242 ? 13.987 8.168 -0.667 1.00 95.06 242 THR A O 1
ATOM 1905 N N . ASP A 1 243 ? 15.161 8.908 1.093 1.00 94.31 243 ASP A N 1
ATOM 1906 C CA . ASP A 1 243 ? 16.057 9.794 0.343 1.00 94.31 243 ASP A CA 1
ATOM 1907 C C . ASP A 1 243 ? 17.195 9.043 -0.366 1.00 94.31 243 ASP A C 1
ATOM 1909 O O . ASP A 1 243 ? 17.801 9.590 -1.292 1.00 94.31 243 ASP A O 1
ATOM 1913 N N . SER A 1 244 ? 17.495 7.802 0.041 1.00 95.75 244 SER A N 1
ATOM 1914 C CA . SER A 1 244 ? 18.553 6.977 -0.547 1.00 95.75 244 SER A CA 1
ATOM 1915 C C . SER A 1 244 ? 18.400 5.482 -0.243 1.00 95.75 244 SER A C 1
ATOM 1917 O O . SER A 1 244 ? 18.277 5.067 0.908 1.00 95.75 244 SER A O 1
ATOM 1919 N N . ILE A 1 245 ? 18.503 4.640 -1.274 1.00 97.69 245 ILE A N 1
ATOM 1920 C CA . ILE A 1 245 ? 18.593 3.178 -1.148 1.00 97.69 245 ILE A CA 1
ATOM 1921 C C . ILE A 1 245 ? 19.667 2.614 -2.084 1.00 97.69 245 ILE A C 1
ATOM 1923 O O . ILE A 1 245 ? 19.885 3.102 -3.192 1.00 97.69 245 ILE A O 1
ATOM 1927 N N . THR A 1 246 ? 20.363 1.558 -1.654 1.00 98.44 246 THR A N 1
ATOM 1928 C CA . THR A 1 246 ? 21.406 0.938 -2.486 1.00 98.44 246 THR A CA 1
ATOM 1929 C C . THR A 1 246 ? 20.806 0.086 -3.606 1.00 98.44 246 THR A C 1
ATOM 1931 O O . THR A 1 246 ? 19.810 -0.613 -3.401 1.00 98.44 246 THR A O 1
ATOM 1934 N N . CYS A 1 247 ? 21.470 0.056 -4.767 1.00 98.44 247 CYS A N 1
ATOM 1935 C CA . CYS A 1 247 ? 21.120 -0.851 -5.869 1.00 98.44 247 CYS A CA 1
ATOM 1936 C C . CYS A 1 247 ? 21.037 -2.319 -5.401 1.00 98.44 247 CYS A C 1
ATOM 1938 O O . CYS A 1 247 ? 20.088 -3.022 -5.735 1.00 98.44 247 CYS A O 1
ATOM 1940 N N . SER A 1 248 ? 21.965 -2.767 -4.545 1.00 98.50 248 SER A N 1
ATOM 1941 C CA . SER A 1 248 ? 21.955 -4.123 -3.975 1.00 98.50 248 SER A CA 1
ATOM 1942 C C . SER A 1 248 ? 20.694 -4.431 -3.160 1.00 98.50 248 SER A C 1
ATOM 1944 O O . SER A 1 248 ? 20.150 -5.525 -3.279 1.00 98.50 248 SER A O 1
ATOM 1946 N N . SER A 1 249 ? 20.208 -3.480 -2.356 1.00 98.38 249 SER A N 1
ATOM 1947 C CA . SER A 1 249 ? 18.960 -3.638 -1.595 1.00 98.38 249 SER A CA 1
ATOM 1948 C C . SER A 1 249 ? 17.759 -3.758 -2.532 1.00 98.38 249 SER A C 1
ATOM 1950 O O . SER A 1 249 ? 16.968 -4.685 -2.390 1.00 98.38 249 SER A O 1
ATOM 1952 N N . VAL A 1 250 ? 17.668 -2.873 -3.531 1.00 98.62 250 VAL A N 1
ATOM 1953 C CA . VAL A 1 250 ? 16.591 -2.892 -4.534 1.00 98.62 250 VAL A CA 1
ATOM 1954 C C . VAL A 1 250 ? 16.582 -4.209 -5.309 1.00 98.62 250 VAL A C 1
ATOM 1956 O O . VAL A 1 250 ? 15.531 -4.827 -5.422 1.00 98.62 250 VAL A O 1
ATOM 1959 N N . LYS A 1 251 ? 17.747 -4.700 -5.750 1.00 98.69 251 LYS A N 1
ATOM 1960 C CA . LYS A 1 251 ? 17.885 -6.002 -6.422 1.00 98.69 251 LYS A CA 1
ATOM 1961 C C . LYS A 1 251 ? 17.375 -7.176 -5.582 1.00 98.69 251 LYS A C 1
ATOM 1963 O O . LYS A 1 251 ? 16.696 -8.042 -6.122 1.00 98.69 251 LYS A O 1
ATOM 1968 N N . ASN A 1 252 ? 17.693 -7.209 -4.286 1.00 98.31 252 ASN A N 1
ATOM 1969 C CA . ASN A 1 252 ? 17.215 -8.268 -3.392 1.00 98.31 252 ASN A CA 1
ATOM 1970 C C . ASN A 1 252 ? 15.690 -8.208 -3.241 1.00 98.31 252 ASN A C 1
ATOM 1972 O O . ASN A 1 252 ? 15.016 -9.219 -3.394 1.00 98.31 252 ASN A O 1
ATOM 1976 N N . TYR A 1 253 ? 15.139 -7.017 -2.999 1.00 98.44 253 TYR A N 1
ATOM 1977 C CA . TYR A 1 253 ? 13.699 -6.848 -2.815 1.00 98.44 253 TYR A CA 1
ATOM 1978 C C . TYR A 1 253 ? 12.905 -7.125 -4.097 1.00 98.44 253 TYR A C 1
ATOM 1980 O O . TYR A 1 253 ? 11.838 -7.715 -4.008 1.00 98.44 253 TYR A O 1
ATOM 1988 N N . MET A 1 254 ? 13.452 -6.794 -5.273 1.00 98.50 254 MET A N 1
ATOM 1989 C CA . MET A 1 254 ? 12.891 -7.175 -6.575 1.00 98.50 254 MET A CA 1
ATOM 1990 C C . MET A 1 254 ? 12.828 -8.698 -6.772 1.00 98.50 254 MET A C 1
ATOM 1992 O O . MET A 1 254 ? 11.831 -9.187 -7.288 1.00 98.50 254 MET A O 1
ATOM 1996 N N . ALA A 1 255 ? 13.858 -9.445 -6.353 1.00 98.25 255 ALA A N 1
ATOM 1997 C CA . ALA A 1 255 ? 13.879 -10.913 -6.440 1.00 98.25 255 ALA A CA 1
ATOM 1998 C C . ALA A 1 255 ? 12.938 -11.605 -5.433 1.00 98.25 255 ALA A C 1
ATOM 2000 O O . ALA A 1 255 ? 12.555 -12.758 -5.626 1.00 98.25 255 ALA A O 1
ATOM 2001 N N . GLU A 1 256 ? 12.585 -10.919 -4.344 1.00 97.56 256 GLU A N 1
ATOM 2002 C CA . GLU A 1 256 ? 11.660 -11.411 -3.316 1.00 97.56 256 GLU A CA 1
ATOM 2003 C C . GLU A 1 256 ? 10.186 -11.080 -3.610 1.00 97.56 256 GLU A C 1
ATOM 2005 O O . GLU A 1 256 ? 9.315 -11.665 -2.970 1.00 97.56 256 GLU A O 1
ATOM 2010 N N . SER A 1 257 ? 9.903 -10.156 -4.539 1.00 98.19 257 SER A N 1
ATOM 2011 C CA . SER A 1 257 ? 8.564 -9.595 -4.763 1.00 98.19 257 SER A CA 1
ATOM 2012 C C . SER A 1 257 ? 7.894 -10.060 -6.052 1.00 98.19 257 SER A C 1
ATOM 2014 O O . SER A 1 257 ? 8.509 -10.085 -7.120 1.00 98.19 257 SER A O 1
ATOM 2016 N N . ARG A 1 258 ? 6.586 -10.308 -5.965 1.00 98.69 258 ARG A N 1
ATOM 2017 C CA . ARG A 1 258 ? 5.720 -10.633 -7.102 1.00 98.69 258 ARG A CA 1
ATOM 2018 C C . ARG A 1 258 ? 5.249 -9.386 -7.851 1.00 98.69 258 ARG A C 1
ATOM 2020 O O . ARG A 1 258 ? 5.125 -9.413 -9.068 1.00 98.69 258 ARG A O 1
ATOM 2027 N N . ILE A 1 259 ? 5.045 -8.278 -7.139 1.00 98.81 259 ILE A N 1
ATOM 2028 C CA . ILE A 1 259 ? 4.770 -6.957 -7.719 1.00 98.81 259 ILE A CA 1
ATOM 2029 C C . ILE A 1 259 ? 5.907 -6.006 -7.346 1.00 98.81 259 ILE A C 1
ATOM 2031 O O . ILE A 1 259 ? 6.216 -5.838 -6.170 1.00 98.81 259 ILE A O 1
ATOM 2035 N N . PHE A 1 260 ? 6.488 -5.326 -8.331 1.00 98.81 260 PHE A N 1
ATOM 2036 C CA . PHE A 1 260 ? 7.422 -4.224 -8.110 1.00 98.81 260 PHE A CA 1
ATOM 2037 C C . PHE A 1 260 ? 6.856 -2.921 -8.671 1.00 98.81 260 PHE A C 1
ATOM 2039 O O . PHE A 1 260 ? 6.452 -2.864 -9.832 1.00 98.81 260 PHE A O 1
ATOM 2046 N N . VAL A 1 261 ? 6.879 -1.848 -7.878 1.00 98.81 261 VAL A N 1
ATOM 2047 C CA . VAL A 1 261 ? 6.524 -0.497 -8.335 1.00 98.81 261 VAL A CA 1
ATOM 2048 C C . VAL A 1 261 ? 7.573 0.491 -7.853 1.00 98.81 261 VAL A C 1
ATOM 2050 O O . VAL A 1 261 ? 7.748 0.669 -6.652 1.00 98.81 261 VAL A O 1
ATOM 2053 N N . SER A 1 262 ? 8.229 1.196 -8.775 1.00 97.94 262 SER A N 1
ATOM 2054 C CA . SER A 1 262 ? 9.098 2.326 -8.428 1.00 97.94 262 SER A CA 1
ATOM 2055 C C . SER A 1 262 ? 8.474 3.649 -8.841 1.00 97.94 262 SER A C 1
ATOM 2057 O O . SER A 1 262 ? 8.173 3.831 -10.019 1.00 97.94 262 SER A O 1
ATOM 2059 N N . ARG A 1 263 ? 8.398 4.616 -7.927 1.00 95.69 263 ARG A N 1
ATOM 2060 C CA . ARG A 1 263 ? 8.088 6.023 -8.200 1.00 95.69 263 ARG A CA 1
ATOM 2061 C C . ARG A 1 263 ? 9.339 6.868 -7.961 1.00 95.69 263 ARG A C 1
ATOM 2063 O O . ARG A 1 263 ? 9.537 7.450 -6.897 1.00 95.69 263 ARG A O 1
ATOM 2070 N N . SER A 1 264 ? 10.193 6.948 -8.984 1.00 94.88 264 SER A N 1
ATOM 2071 C CA . SER A 1 264 ? 11.437 7.730 -8.937 1.00 94.88 264 SER A CA 1
ATOM 2072 C C . SER A 1 264 ? 11.722 8.499 -10.233 1.00 94.88 264 SER A C 1
ATOM 2074 O O . SER A 1 264 ? 10.983 8.425 -11.218 1.00 94.88 264 SER A O 1
ATOM 2076 N N . HIS A 1 265 ? 12.775 9.312 -10.236 1.00 94.75 265 HIS A N 1
ATOM 2077 C CA . HIS A 1 265 ? 13.332 9.824 -11.485 1.00 94.75 265 HIS A CA 1
ATOM 2078 C C . HIS A 1 265 ? 13.846 8.662 -12.330 1.00 94.75 265 HIS A C 1
ATOM 2080 O O . HIS A 1 265 ? 14.406 7.703 -11.802 1.00 94.75 265 HIS A O 1
ATOM 2086 N N . GLY A 1 266 ? 13.654 8.762 -13.639 1.00 96.06 266 GLY A N 1
ATOM 2087 C CA . GLY A 1 266 ? 14.204 7.831 -14.614 1.00 96.06 266 GLY A CA 1
ATOM 2088 C C . GLY A 1 266 ? 15.038 8.587 -15.638 1.00 96.06 266 GLY A C 1
ATOM 2089 O O . GLY A 1 266 ? 14.832 9.787 -15.852 1.00 96.06 266 GLY A O 1
ATOM 2090 N N . ASN A 1 267 ? 16.006 7.899 -16.232 1.00 97.12 267 ASN A N 1
ATOM 2091 C CA . ASN A 1 267 ? 16.871 8.452 -17.264 1.00 97.12 267 ASN A CA 1
ATOM 2092 C C . ASN A 1 267 ? 17.462 7.324 -18.133 1.00 97.12 267 ASN A C 1
ATOM 2094 O O . ASN A 1 267 ? 17.261 6.135 -17.870 1.00 97.12 267 ASN A O 1
ATOM 2098 N N . SER A 1 268 ? 18.193 7.698 -19.178 1.00 97.12 268 SER A N 1
ATOM 2099 C CA . SER A 1 268 ? 18.815 6.777 -20.132 1.00 97.12 268 SER A CA 1
ATOM 2100 C C . SER A 1 268 ? 20.239 7.191 -20.482 1.00 97.12 268 SER A C 1
ATOM 2102 O O . SER A 1 268 ? 20.561 8.380 -20.491 1.00 97.12 268 SER A O 1
ATOM 2104 N N . ASP A 1 269 ? 21.068 6.217 -20.842 1.00 95.62 269 ASP A N 1
ATOM 2105 C CA . ASP A 1 269 ? 22.384 6.432 -21.439 1.00 95.62 269 ASP A CA 1
ATOM 2106 C C . ASP A 1 269 ? 22.579 5.555 -22.695 1.00 95.62 269 ASP A C 1
ATOM 2108 O O . ASP A 1 269 ? 21.618 5.027 -23.261 1.00 95.62 269 ASP A O 1
ATOM 2112 N N . GLY A 1 270 ? 23.821 5.452 -23.179 1.00 93.12 270 GLY A N 1
ATOM 2113 C CA . GLY A 1 270 ? 24.153 4.695 -24.388 1.00 93.12 270 GLY A CA 1
ATOM 2114 C C . GLY A 1 270 ? 23.975 3.177 -24.277 1.00 93.12 270 GLY A C 1
ATOM 2115 O O . GLY A 1 270 ? 23.853 2.528 -25.314 1.00 93.12 270 GLY A O 1
ATOM 2116 N N . ASP A 1 271 ? 23.927 2.614 -23.066 1.00 92.00 271 ASP A N 1
ATOM 2117 C CA . ASP A 1 271 ? 23.824 1.169 -22.845 1.00 92.00 271 ASP A CA 1
ATOM 2118 C C . ASP A 1 271 ? 22.474 0.748 -22.224 1.00 92.00 271 ASP A C 1
ATOM 2120 O O . ASP A 1 271 ? 22.234 -0.447 -22.044 1.00 92.00 271 ASP A O 1
ATOM 2124 N N . GLY A 1 272 ? 21.564 1.683 -21.912 1.00 97.19 272 GLY A N 1
ATOM 2125 C CA . GLY A 1 272 ? 20.203 1.356 -21.472 1.00 97.19 272 GLY A CA 1
ATOM 2126 C C . GLY A 1 272 ? 19.479 2.454 -20.693 1.00 97.19 272 GLY A C 1
ATOM 2127 O O . GLY A 1 272 ? 19.655 3.643 -20.950 1.00 97.19 272 GLY A O 1
ATOM 2128 N N . THR A 1 273 ? 18.608 2.043 -19.769 1.00 98.69 273 THR A N 1
ATOM 2129 C CA . THR A 1 273 ? 17.814 2.947 -18.921 1.00 98.69 273 THR A CA 1
ATOM 2130 C C . THR A 1 273 ? 17.959 2.579 -17.448 1.00 98.69 273 THR A C 1
ATOM 2132 O O . THR A 1 273 ? 18.330 1.451 -17.105 1.00 98.69 273 THR A O 1
ATOM 2135 N N . TYR A 1 274 ? 17.703 3.546 -16.571 1.00 98.69 274 TYR A N 1
ATOM 2136 C CA . TYR A 1 274 ? 17.830 3.399 -15.125 1.00 98.69 274 TYR A CA 1
ATOM 2137 C C . TYR A 1 274 ? 16.802 4.249 -14.377 1.00 98.69 274 TYR A C 1
ATOM 2139 O O . TYR A 1 274 ? 16.336 5.273 -14.881 1.00 98.69 274 TYR A O 1
ATOM 2147 N N . ILE A 1 275 ? 16.475 3.827 -13.154 1.00 98.38 275 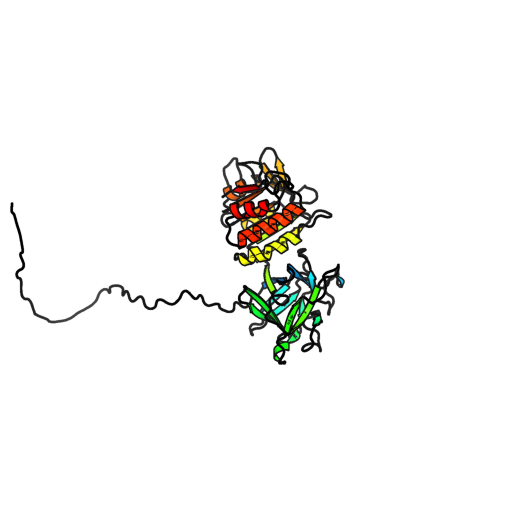ILE A N 1
ATOM 2148 C CA . ILE A 1 275 ? 15.819 4.682 -12.161 1.00 98.38 275 ILE A CA 1
ATOM 2149 C C . ILE A 1 275 ? 16.858 5.155 -11.155 1.00 98.38 275 ILE A C 1
ATOM 2151 O O . ILE A 1 275 ? 17.775 4.421 -10.780 1.00 98.38 275 ILE A O 1
ATOM 2155 N N . ILE A 1 276 ? 16.707 6.397 -10.720 1.00 97.44 276 ILE A N 1
ATOM 2156 C CA . ILE A 1 276 ? 17.528 6.994 -9.673 1.00 97.44 276 ILE A CA 1
ATOM 2157 C C . ILE A 1 276 ? 17.054 6.445 -8.324 1.00 97.44 276 ILE A C 1
ATOM 2159 O O . ILE A 1 276 ? 15.857 6.252 -8.119 1.00 97.44 276 ILE A O 1
ATOM 2163 N N . LEU A 1 277 ? 17.987 6.175 -7.417 1.00 97.50 277 LEU A N 1
ATOM 2164 C CA . LEU A 1 277 ? 17.739 5.579 -6.103 1.00 97.50 277 LEU A CA 1
ATOM 2165 C C . LEU A 1 277 ? 18.138 6.493 -4.929 1.00 97.50 277 LEU A C 1
ATOM 2167 O O . LEU A 1 277 ? 18.075 6.059 -3.783 1.00 97.50 277 LEU A O 1
ATOM 2171 N N . SER A 1 278 ? 18.540 7.741 -5.192 1.00 95.88 278 SER A N 1
ATOM 2172 C CA . SER A 1 278 ? 18.808 8.747 -4.156 1.00 95.88 278 SER A CA 1
ATOM 2173 C C . SER A 1 278 ? 18.551 10.188 -4.619 1.00 95.88 278 SER A C 1
ATOM 2175 O O . SER A 1 278 ? 18.682 10.494 -5.805 1.00 95.88 278 SER A O 1
ATOM 2177 N N . GLU A 1 279 ? 18.230 11.097 -3.690 1.00 91.31 279 GLU A N 1
ATOM 2178 C CA . GLU A 1 279 ? 18.002 12.529 -3.977 1.00 91.31 279 GLU A CA 1
ATOM 2179 C C . GLU A 1 279 ? 19.228 13.232 -4.585 1.00 91.31 279 GLU A C 1
ATOM 2181 O O . GLU A 1 279 ? 19.098 14.109 -5.442 1.00 91.31 279 GLU A O 1
ATOM 2186 N N . ASP A 1 280 ? 20.433 12.821 -4.186 1.00 91.50 280 ASP A N 1
ATOM 2187 C CA . ASP A 1 280 ? 21.697 13.349 -4.710 1.00 91.50 280 ASP A CA 1
ATOM 2188 C C . ASP A 1 280 ? 22.098 12.761 -6.081 1.00 91.50 280 ASP A C 1
ATOM 2190 O O . ASP A 1 280 ? 23.096 13.179 -6.672 1.00 91.50 280 ASP A O 1
ATOM 2194 N N . ASN A 1 281 ? 21.297 11.834 -6.618 1.00 92.50 281 ASN A N 1
ATOM 2195 C CA . ASN A 1 281 ? 21.522 11.082 -7.855 1.00 92.50 281 ASN A CA 1
ATOM 2196 C C . ASN A 1 281 ? 22.795 10.204 -7.862 1.00 92.50 281 ASN A C 1
ATOM 2198 O O . ASN A 1 281 ? 23.270 9.823 -8.934 1.00 92.50 281 ASN A O 1
ATOM 2202 N N . THR A 1 282 ? 23.367 9.873 -6.696 1.00 94.62 282 THR A N 1
ATOM 2203 C CA . THR A 1 282 ? 24.552 8.998 -6.598 1.00 94.62 282 THR A CA 1
ATOM 2204 C C . THR A 1 282 ? 24.223 7.506 -6.626 1.00 94.62 282 THR A C 1
ATOM 2206 O O . THR A 1 282 ? 25.077 6.711 -7.020 1.00 94.62 282 THR A O 1
ATOM 2209 N N . GLN A 1 283 ? 23.006 7.114 -6.239 1.00 97.44 283 GLN A N 1
ATOM 2210 C CA . GLN A 1 283 ? 22.493 5.752 -6.378 1.00 97.44 283 GLN 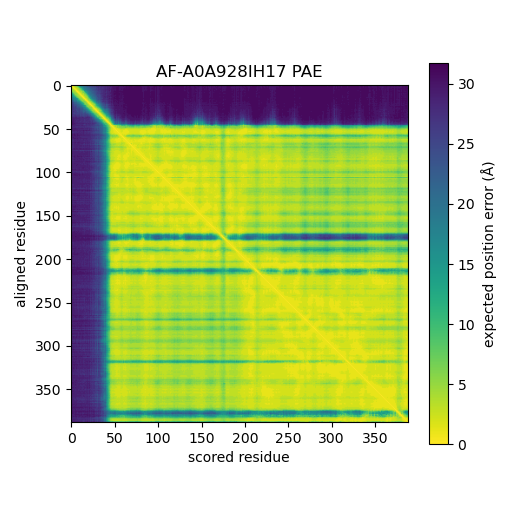A CA 1
ATOM 2211 C C . GLN A 1 283 ? 21.539 5.662 -7.574 1.00 97.44 283 GLN A C 1
ATOM 2213 O O . GLN A 1 283 ? 20.735 6.560 -7.824 1.00 97.44 283 GLN A O 1
ATOM 2218 N N . TYR A 1 284 ? 21.592 4.545 -8.293 1.00 98.25 284 TYR A N 1
ATOM 2219 C CA . TYR A 1 284 ? 20.645 4.171 -9.344 1.00 98.25 284 TYR A CA 1
ATOM 2220 C C . TYR A 1 284 ? 20.638 2.646 -9.510 1.00 98.25 284 TYR A C 1
ATOM 2222 O O . TYR A 1 284 ? 21.588 1.977 -9.102 1.00 98.25 284 TYR A O 1
ATOM 2230 N N . ILE A 1 285 ? 19.582 2.100 -10.115 1.00 98.62 285 ILE A N 1
ATOM 2231 C CA . ILE A 1 285 ? 19.583 0.740 -10.669 1.00 98.62 285 ILE A CA 1
ATOM 2232 C C . ILE A 1 285 ? 19.319 0.829 -12.165 1.00 98.62 285 ILE A C 1
ATOM 2234 O O . ILE A 1 285 ? 18.342 1.434 -12.615 1.00 98.62 285 ILE A O 1
ATOM 2238 N N . HIS A 1 286 ? 20.223 0.243 -12.937 1.00 98.62 286 HIS A N 1
ATOM 2239 C CA . HIS A 1 286 ? 20.190 0.247 -14.386 1.00 98.62 286 HIS A CA 1
ATOM 2240 C C . HIS A 1 286 ? 19.717 -1.106 -14.912 1.00 98.62 286 HIS A C 1
ATOM 2242 O O . HIS A 1 286 ? 19.935 -2.150 -14.301 1.00 98.62 286 HIS A O 1
ATOM 2248 N N . SER A 1 287 ? 19.139 -1.117 -16.110 1.00 98.75 287 SER A N 1
ATOM 2249 C CA . SER A 1 287 ? 18.821 -2.342 -16.853 1.00 98.75 287 SER A CA 1
ATOM 2250 C C . SER A 1 287 ? 19.985 -3.350 -16.913 1.00 98.75 287 SER A C 1
ATOM 2252 O O . SER A 1 287 ? 19.756 -4.553 -16.816 1.00 98.75 287 SER A O 1
ATOM 2254 N N . ARG A 1 288 ? 21.241 -2.874 -16.967 1.00 98.31 288 ARG A N 1
ATOM 2255 C CA . ARG A 1 288 ? 22.462 -3.697 -16.954 1.00 98.31 288 ARG A CA 1
ATOM 2256 C C . ARG A 1 288 ? 22.790 -4.333 -15.596 1.00 98.31 288 ARG A C 1
ATOM 2258 O O . ARG A 1 288 ? 23.622 -5.230 -15.553 1.00 98.31 288 ARG A O 1
ATOM 2265 N N . ASP A 1 289 ? 22.172 -3.866 -14.510 1.00 98.69 289 ASP A N 1
ATOM 2266 C CA . ASP A 1 289 ? 22.283 -4.444 -13.164 1.00 98.69 289 ASP A CA 1
ATOM 2267 C C . ASP A 1 289 ? 21.229 -5.537 -12.931 1.00 98.69 289 ASP A C 1
ATOM 2269 O O . ASP A 1 289 ? 21.413 -6.392 -12.062 1.00 98.69 289 ASP A O 1
ATOM 2273 N N . ILE A 1 290 ? 20.145 -5.520 -13.715 1.00 98.81 290 ILE A N 1
ATOM 2274 C CA . ILE A 1 290 ? 19.090 -6.543 -13.753 1.00 98.81 290 ILE A CA 1
ATOM 2275 C C . ILE A 1 290 ? 19.478 -7.667 -14.722 1.00 98.81 290 ILE A C 1
ATOM 2277 O O . ILE A 1 290 ? 19.343 -8.845 -14.389 1.00 98.81 290 ILE A O 1
ATOM 2281 N N . TYR A 1 291 ? 20.017 -7.320 -15.896 1.00 98.75 291 TYR A N 1
ATOM 2282 C CA . TYR A 1 291 ? 20.318 -8.271 -16.964 1.00 98.75 291 TYR A CA 1
ATOM 2283 C C . TYR A 1 291 ? 21.638 -7.971 -17.685 1.00 98.75 291 TYR A C 1
ATOM 2285 O O . TYR A 1 291 ? 21.880 -6.860 -18.156 1.00 98.75 291 TYR A O 1
ATOM 2293 N N . ASN A 1 292 ? 22.492 -8.985 -17.847 1.00 98.19 292 ASN A N 1
ATOM 2294 C CA . ASN A 1 292 ? 23.720 -8.863 -18.626 1.00 98.19 292 ASN A CA 1
ATOM 2295 C C . ASN A 1 292 ? 23.451 -9.123 -20.115 1.00 98.19 292 ASN A C 1
ATOM 2297 O O . ASN A 1 292 ? 23.484 -10.263 -20.583 1.00 98.19 292 ASN A O 1
ATOM 2301 N N . PHE A 1 293 ? 23.269 -8.044 -20.875 1.00 96.81 293 PHE A N 1
ATOM 2302 C CA . PHE A 1 293 ? 23.065 -8.074 -22.329 1.00 96.81 293 PHE A CA 1
ATOM 2303 C C . PHE A 1 293 ? 24.229 -8.675 -23.133 1.00 96.81 293 PHE A C 1
ATOM 2305 O O . PHE A 1 293 ? 24.021 -9.142 -24.248 1.00 96.81 293 PHE A O 1
ATOM 2312 N N . SER A 1 294 ? 25.456 -8.676 -22.596 1.00 96.19 294 SER A N 1
ATOM 2313 C CA . SER A 1 294 ? 26.635 -9.205 -23.302 1.00 96.19 294 SER A CA 1
ATOM 2314 C C . SER A 1 294 ? 26.794 -10.718 -23.151 1.00 96.19 294 SER A C 1
ATOM 2316 O O . SER A 1 294 ? 27.352 -11.363 -24.036 1.00 96.19 294 SER A O 1
ATOM 2318 N N . THR A 1 295 ? 26.321 -11.290 -22.039 1.00 97.69 295 THR A N 1
ATOM 2319 C CA . THR A 1 295 ? 26.363 -12.742 -21.780 1.00 97.69 295 THR A CA 1
ATOM 2320 C C . THR A 1 295 ? 24.993 -13.412 -21.866 1.00 97.69 295 THR A C 1
ATOM 2322 O O . THR A 1 295 ? 24.916 -14.632 -21.735 1.00 97.69 295 THR A O 1
ATOM 2325 N N . ASN A 1 296 ? 23.929 -12.636 -22.104 1.00 97.31 296 ASN A N 1
ATOM 2326 C CA . ASN A 1 296 ? 22.538 -13.085 -22.143 1.00 97.31 296 ASN A CA 1
ATOM 2327 C C . ASN A 1 296 ? 22.154 -13.821 -20.840 1.00 97.31 296 ASN A C 1
ATOM 2329 O O . ASN A 1 296 ? 21.759 -14.989 -20.858 1.00 97.31 296 ASN A O 1
ATOM 2333 N N . THR A 1 297 ? 22.376 -13.169 -19.692 1.00 98.19 297 THR A N 1
ATOM 2334 C CA . THR A 1 297 ? 22.263 -13.789 -18.356 1.00 98.19 297 THR A CA 1
ATOM 2335 C C . THR A 1 297 ? 21.536 -12.875 -17.359 1.00 98.19 297 THR A C 1
ATOM 2337 O O . THR A 1 297 ? 21.932 -11.711 -17.246 1.00 98.19 297 THR A O 1
ATOM 2340 N N . PRO A 1 298 ? 20.544 -13.370 -16.591 1.00 98.56 298 PRO A N 1
ATOM 2341 C CA . PRO A 1 298 ? 19.966 -12.625 -15.471 1.00 98.56 298 PRO A CA 1
ATOM 2342 C C . PRO A 1 298 ? 21.014 -12.310 -14.394 1.00 98.56 298 PRO A C 1
ATOM 2344 O O . PRO A 1 298 ? 21.894 -13.120 -14.101 1.00 98.56 298 PRO A O 1
ATOM 2347 N N . LEU A 1 299 ? 20.903 -11.124 -13.795 1.00 98.69 299 LEU A N 1
ATOM 2348 C CA . LEU A 1 299 ? 21.681 -10.672 -12.630 1.00 98.69 299 LEU A CA 1
ATOM 2349 C C . LEU A 1 299 ? 20.797 -10.403 -11.400 1.00 98.69 299 LEU A C 1
ATOM 2351 O O . LEU A 1 299 ? 21.322 -10.103 -10.322 1.00 98.69 299 LEU A O 1
ATOM 2355 N N . VAL A 1 300 ? 19.482 -10.484 -11.584 1.00 98.69 300 VAL A N 1
ATOM 2356 C CA . VAL A 1 300 ? 18.427 -10.631 -10.579 1.00 98.69 300 VAL A CA 1
ATOM 2357 C C . VAL A 1 300 ? 17.577 -11.803 -11.071 1.00 98.69 300 VAL A C 1
ATOM 2359 O O . VAL A 1 300 ? 17.341 -11.898 -12.273 1.00 98.69 300 VAL A O 1
ATOM 2362 N N . ASP A 1 301 ? 17.170 -12.705 -10.184 1.00 98.44 301 ASP A N 1
ATOM 2363 C CA . ASP A 1 301 ? 16.210 -13.756 -10.527 1.00 98.44 301 ASP A CA 1
ATOM 2364 C C . ASP A 1 301 ? 14.799 -13.188 -10.362 1.00 98.44 301 ASP A C 1
ATOM 2366 O O . ASP A 1 301 ? 14.427 -12.807 -9.253 1.00 98.44 301 ASP A O 1
ATOM 2370 N N . LEU A 1 302 ? 14.060 -13.061 -11.466 1.00 98.75 302 LEU A N 1
ATOM 2371 C CA . LEU A 1 302 ? 12.723 -12.468 -11.487 1.00 98.75 302 LEU A CA 1
ATOM 2372 C C . LEU A 1 302 ? 11.631 -13.467 -11.876 1.00 98.75 302 LEU A C 1
ATOM 2374 O O . LEU A 1 302 ? 10.509 -13.047 -12.132 1.00 98.75 302 LEU A O 1
ATOM 2378 N N . THR A 1 303 ? 11.906 -14.778 -11.870 1.00 98.38 303 THR A N 1
ATOM 2379 C CA . THR A 1 303 ? 10.944 -15.811 -12.318 1.00 98.38 303 THR A CA 1
ATOM 2380 C C . THR A 1 303 ? 9.705 -15.985 -11.432 1.00 98.38 303 THR A C 1
ATOM 2382 O O . THR A 1 303 ? 8.883 -16.852 -11.708 1.00 98.38 303 THR A O 1
ATOM 2385 N N . ASN A 1 304 ? 9.590 -15.217 -10.344 1.00 96.25 304 ASN A N 1
ATOM 2386 C CA . ASN A 1 304 ? 8.397 -15.138 -9.495 1.00 96.25 304 ASN A CA 1
ATOM 2387 C C . ASN A 1 304 ? 7.732 -13.746 -9.557 1.00 96.25 304 ASN A C 1
ATOM 2389 O O . ASN A 1 304 ? 6.901 -13.441 -8.706 1.00 96.25 304 ASN A O 1
ATOM 2393 N N . CYS A 1 305 ? 8.151 -12.870 -10.479 1.00 98.50 305 CYS A N 1
ATOM 2394 C CA . CYS A 1 305 ? 7.660 -11.500 -10.570 1.00 98.50 305 CYS A CA 1
ATOM 2395 C C . CYS A 1 305 ? 6.580 -11.372 -11.649 1.00 98.50 305 CYS A C 1
ATOM 2397 O O . CYS A 1 305 ? 6.872 -11.399 -12.843 1.00 98.50 305 CYS A O 1
ATOM 2399 N N . ASP A 1 306 ? 5.342 -11.183 -11.205 1.00 98.62 306 ASP A N 1
ATOM 2400 C CA . ASP A 1 306 ? 4.145 -11.105 -12.039 1.00 98.62 306 ASP A CA 1
ATOM 2401 C C . ASP A 1 306 ? 4.030 -9.728 -12.743 1.00 98.62 306 ASP A C 1
ATOM 2403 O O . ASP A 1 306 ? 3.469 -9.623 -13.834 1.00 98.62 306 ASP A O 1
ATOM 2407 N N . LEU A 1 307 ? 4.568 -8.650 -12.144 1.00 98.81 307 LEU A N 1
ATOM 2408 C CA . LEU A 1 307 ? 4.610 -7.309 -12.754 1.00 98.81 307 LEU A CA 1
ATOM 2409 C C . LEU A 1 307 ? 5.729 -6.411 -12.197 1.00 98.81 307 LEU A C 1
ATOM 2411 O O . LEU A 1 307 ? 5.814 -6.186 -10.989 1.00 98.81 307 LEU A O 1
ATOM 2415 N N . MET A 1 308 ? 6.476 -5.752 -13.092 1.00 98.81 308 MET A N 1
ATOM 2416 C CA . MET A 1 308 ? 7.387 -4.645 -12.760 1.00 98.81 308 MET A CA 1
ATOM 2417 C C . MET A 1 308 ? 6.983 -3.307 -13.388 1.00 98.81 308 MET A C 1
ATOM 2419 O O . MET A 1 308 ? 7.069 -3.132 -14.600 1.00 98.81 308 MET A O 1
ATOM 2423 N N . LEU A 1 309 ? 6.628 -2.313 -12.573 1.00 98.81 309 LEU A N 1
ATOM 2424 C CA . LEU A 1 309 ? 6.239 -0.975 -13.023 1.00 98.81 309 LEU A CA 1
ATOM 2425 C C . LEU A 1 309 ? 7.306 0.084 -12.677 1.00 98.81 309 LEU A C 1
ATOM 2427 O O . LEU A 1 309 ? 7.401 0.581 -11.552 1.00 98.81 309 LEU A O 1
ATOM 2431 N N . PHE A 1 310 ? 8.085 0.481 -13.683 1.00 98.56 310 PHE A N 1
ATOM 2432 C CA . PHE A 1 310 ? 9.153 1.477 -13.580 1.00 98.56 310 PHE A CA 1
ATOM 2433 C C . PHE A 1 310 ? 8.635 2.901 -13.853 1.00 98.56 310 PHE A C 1
ATOM 2435 O O . PHE A 1 310 ? 8.903 3.482 -14.911 1.00 98.56 310 PHE A O 1
ATOM 2442 N N . VAL A 1 311 ? 7.890 3.494 -12.911 1.00 97.06 311 VAL A N 1
ATOM 2443 C CA . VAL A 1 311 ? 7.377 4.871 -13.048 1.00 97.06 311 VAL A CA 1
ATOM 2444 C C . VAL A 1 311 ? 8.518 5.886 -12.937 1.00 97.06 311 VAL A C 1
ATOM 2446 O O . VAL A 1 311 ? 9.047 6.150 -11.856 1.00 97.06 311 VAL A O 1
ATOM 2449 N N . GLY A 1 312 ? 8.858 6.513 -14.061 1.00 95.25 312 GLY A N 1
ATOM 2450 C CA . GLY A 1 312 ? 9.886 7.547 -14.183 1.00 95.25 312 GLY A CA 1
ATOM 2451 C C . GLY A 1 312 ? 10.149 7.881 -15.650 1.00 95.25 312 GLY A C 1
ATOM 2452 O O . GLY A 1 312 ? 9.811 7.093 -16.528 1.00 95.25 312 GLY A O 1
ATOM 2453 N N . CYS A 1 313 ? 10.733 9.047 -15.932 1.00 96.19 313 CYS A N 1
ATOM 2454 C CA . CYS A 1 313 ? 11.029 9.472 -17.303 1.00 96.19 313 CYS A CA 1
ATOM 2455 C C . CYS A 1 313 ? 11.938 8.465 -18.024 1.00 96.19 313 CYS A C 1
ATOM 2457 O O . CYS A 1 313 ? 12.878 7.952 -17.426 1.00 96.19 313 CYS A O 1
ATOM 2459 N N . TYR A 1 314 ? 11.701 8.216 -19.311 1.00 97.50 314 TYR A N 1
ATOM 2460 C CA . TYR A 1 314 ? 12.584 7.419 -20.181 1.00 97.50 314 TYR A CA 1
ATOM 2461 C C . TYR A 1 314 ? 12.904 5.976 -19.729 1.00 97.50 314 TYR A C 1
ATOM 2463 O O . TYR A 1 314 ? 13.710 5.309 -20.381 1.00 97.50 314 TYR A O 1
ATOM 2471 N N . THR A 1 315 ? 12.280 5.438 -18.672 1.00 98.00 315 THR A N 1
ATOM 2472 C CA . THR A 1 315 ? 12.557 4.081 -18.158 1.00 98.00 315 THR A CA 1
ATOM 2473 C C . THR A 1 315 ? 12.325 2.991 -19.207 1.00 98.00 315 THR A C 1
ATOM 2475 O O . THR A 1 315 ? 12.991 1.958 -19.170 1.00 98.00 315 THR A O 1
ATOM 2478 N N . GLY A 1 316 ? 11.453 3.242 -20.185 1.00 97.38 316 GLY A N 1
ATOM 2479 C CA . GLY A 1 316 ? 11.138 2.377 -21.319 1.00 97.38 316 GLY A CA 1
ATOM 2480 C C . GLY A 1 316 ? 11.655 2.850 -22.686 1.00 97.38 316 GLY A C 1
ATOM 2481 O O . GLY A 1 316 ? 11.241 2.265 -23.680 1.00 97.38 316 GLY A O 1
ATOM 2482 N N . ILE A 1 317 ? 12.504 3.882 -22.812 1.00 95.19 317 ILE A N 1
ATOM 2483 C CA . ILE A 1 317 ? 12.797 4.467 -24.144 1.00 95.19 317 ILE A CA 1
ATOM 2484 C C . ILE A 1 317 ? 13.481 3.486 -25.123 1.00 95.19 317 ILE A C 1
ATOM 2486 O O . ILE A 1 317 ? 13.080 3.398 -26.282 1.00 95.19 317 ILE A O 1
ATOM 2490 N N . ASN A 1 318 ? 14.452 2.691 -24.662 1.00 90.38 318 ASN A N 1
ATOM 2491 C CA . ASN A 1 318 ? 15.237 1.789 -25.517 1.00 90.38 318 ASN A CA 1
ATOM 2492 C C . ASN A 1 318 ? 14.551 0.425 -25.731 1.00 90.38 318 ASN A C 1
ATOM 2494 O O . ASN A 1 318 ? 14.225 -0.252 -24.759 1.00 90.38 318 ASN A O 1
ATOM 2498 N N . ASP A 1 319 ? 14.416 -0.035 -26.981 1.00 89.31 319 ASP A N 1
ATOM 2499 C CA . ASP A 1 319 ? 13.719 -1.298 -27.299 1.00 89.31 319 ASP A CA 1
ATOM 2500 C C . ASP A 1 319 ? 14.307 -2.524 -26.580 1.00 89.31 319 ASP A C 1
ATOM 2502 O O . ASP A 1 319 ? 13.576 -3.255 -25.921 1.00 89.31 319 ASP A O 1
ATOM 2506 N N . ASN A 1 320 ? 15.627 -2.722 -26.677 1.00 92.69 320 ASN A N 1
ATOM 2507 C CA . ASN A 1 320 ? 16.298 -3.969 -26.270 1.00 92.69 320 ASN A CA 1
ATOM 2508 C C . ASN A 1 320 ? 17.202 -3.826 -25.030 1.00 92.69 320 ASN A C 1
ATOM 2510 O O . ASN A 1 320 ? 17.919 -4.760 -24.682 1.00 92.69 320 ASN A O 1
ATOM 2514 N N . THR A 1 321 ? 17.242 -2.642 -24.407 1.00 96.94 321 THR A N 1
ATOM 2515 C CA . THR A 1 321 ? 18.111 -2.344 -23.247 1.00 96.94 321 THR A CA 1
ATOM 2516 C C . THR A 1 321 ? 17.433 -1.487 -22.173 1.00 96.94 321 THR A C 1
ATOM 2518 O O . THR A 1 321 ? 18.097 -0.986 -21.262 1.00 96.94 321 THR A O 1
ATOM 2521 N N . SER A 1 322 ? 16.114 -1.298 -22.254 1.00 98.50 322 SER A N 1
ATOM 2522 C CA . SER A 1 322 ? 15.343 -0.619 -21.209 1.00 98.50 322 SER A CA 1
ATOM 2523 C C . SER A 1 322 ? 15.120 -1.497 -19.973 1.00 98.50 322 SER A C 1
ATOM 2525 O O . SER A 1 322 ? 15.335 -2.709 -20.005 1.00 98.50 322 SER A O 1
ATOM 2527 N N . LEU A 1 323 ? 14.690 -0.877 -18.871 1.00 98.81 323 LEU A N 1
ATOM 2528 C CA . LEU A 1 323 ? 14.329 -1.557 -17.628 1.00 98.81 323 LEU A CA 1
ATOM 2529 C C . LEU A 1 323 ? 13.218 -2.604 -17.834 1.00 98.81 323 LEU A C 1
ATOM 2531 O O . LEU A 1 323 ? 13.431 -3.730 -17.390 1.00 98.81 323 LEU A O 1
ATOM 2535 N N . PRO A 1 324 ? 12.110 -2.326 -18.563 1.00 98.75 324 PRO A N 1
ATOM 2536 C CA . PRO A 1 324 ? 11.119 -3.352 -18.878 1.00 98.75 324 PRO A CA 1
ATOM 2537 C C . PRO A 1 324 ? 11.694 -4.555 -19.626 1.00 98.75 324 PRO A C 1
ATOM 2539 O O . PRO A 1 324 ? 11.469 -5.692 -19.223 1.00 98.75 324 PRO A O 1
ATOM 2542 N N . TYR A 1 325 ? 12.505 -4.315 -20.663 1.00 98.69 325 TYR A N 1
ATOM 2543 C CA . TYR A 1 325 ? 13.142 -5.403 -21.403 1.00 98.69 325 TYR A CA 1
ATOM 2544 C C . TYR A 1 325 ? 14.078 -6.221 -20.498 1.00 98.69 325 TYR A C 1
ATOM 2546 O O . TYR A 1 325 ? 14.064 -7.446 -20.547 1.00 98.69 325 TYR A O 1
ATOM 2554 N N . ALA A 1 326 ? 14.880 -5.565 -19.652 1.00 98.81 326 ALA A N 1
ATOM 2555 C CA . ALA A 1 326 ? 15.782 -6.253 -18.730 1.00 98.81 326 ALA A CA 1
ATOM 2556 C C . ALA A 1 326 ? 15.043 -7.092 -17.682 1.00 98.81 326 ALA A C 1
ATOM 2558 O O . ALA A 1 326 ? 15.513 -8.176 -17.354 1.00 98.81 326 ALA A O 1
ATOM 2559 N N . ALA A 1 327 ? 13.910 -6.603 -17.173 1.00 98.81 327 ALA A N 1
ATOM 2560 C CA . ALA A 1 327 ? 13.089 -7.315 -16.201 1.00 98.81 327 ALA A CA 1
ATOM 2561 C C . ALA A 1 327 ? 12.505 -8.608 -16.790 1.00 98.81 327 ALA A C 1
ATOM 2563 O O . ALA A 1 327 ? 12.701 -9.679 -16.220 1.00 98.81 327 ALA A O 1
ATOM 2564 N N . VAL A 1 328 ? 11.881 -8.529 -17.971 1.00 98.81 328 VAL A N 1
ATOM 2565 C CA . VAL A 1 328 ? 11.319 -9.709 -18.654 1.00 98.81 328 VAL A CA 1
ATOM 2566 C C . VAL A 1 328 ? 12.424 -10.663 -19.117 1.00 98.81 328 VAL A C 1
ATOM 2568 O O . VAL A 1 328 ? 12.353 -11.866 -18.879 1.00 98.81 328 VAL A O 1
ATOM 2571 N N . ALA A 1 329 ? 13.535 -10.147 -19.658 1.00 98.69 329 ALA A N 1
ATOM 2572 C CA . ALA A 1 329 ? 14.700 -10.972 -19.997 1.00 98.69 329 ALA A CA 1
ATOM 2573 C C . ALA A 1 329 ? 15.331 -11.670 -18.772 1.00 98.69 329 ALA A C 1
ATOM 2575 O O . ALA A 1 329 ? 15.996 -12.697 -18.929 1.00 98.69 329 ALA A O 1
ATOM 2576 N N . ALA A 1 330 ? 15.127 -11.129 -17.565 1.00 98.81 330 ALA A N 1
ATOM 2577 C CA . ALA A 1 330 ? 15.550 -11.718 -16.297 1.00 98.81 330 ALA A CA 1
ATOM 2578 C C . ALA A 1 330 ? 14.486 -12.610 -15.619 1.00 98.81 330 ALA A C 1
ATOM 2580 O O . ALA A 1 330 ? 14.785 -13.215 -14.588 1.00 98.81 330 ALA A O 1
ATOM 2581 N N . GLY A 1 331 ? 13.294 -12.746 -16.210 1.00 98.69 331 GLY A N 1
ATOM 2582 C CA . GLY A 1 331 ? 12.281 -13.730 -15.824 1.00 98.69 331 GLY A CA 1
ATOM 2583 C C . GLY A 1 331 ? 10.929 -13.180 -15.368 1.00 98.69 331 GLY A C 1
ATOM 2584 O O . GLY A 1 331 ? 10.071 -14.000 -15.072 1.00 98.69 331 GLY A O 1
ATOM 2585 N N . ALA A 1 332 ? 10.727 -11.859 -15.300 1.00 98.81 332 ALA A N 1
ATOM 2586 C CA . ALA A 1 332 ? 9.421 -11.299 -14.937 1.00 98.81 332 ALA A CA 1
ATOM 2587 C C . ALA A 1 332 ? 8.373 -11.544 -16.041 1.00 98.81 332 ALA A C 1
ATOM 2589 O O . ALA A 1 332 ? 8.691 -11.377 -17.217 1.00 98.81 332 ALA A O 1
ATOM 2590 N N . ASP A 1 333 ? 7.131 -11.856 -15.666 1.00 98.69 333 ASP A N 1
ATOM 2591 C CA . ASP A 1 333 ? 6.024 -12.120 -16.604 1.00 98.69 333 ASP A CA 1
ATOM 2592 C C . ASP A 1 333 ? 5.610 -10.868 -17.393 1.00 98.69 333 ASP A C 1
ATOM 2594 O O . ASP A 1 333 ? 5.175 -10.961 -18.538 1.00 98.69 333 ASP A O 1
ATOM 2598 N N . CYS A 1 334 ? 5.729 -9.682 -16.789 1.00 98.69 334 CYS A N 1
ATOM 2599 C CA . CYS A 1 334 ? 5.438 -8.421 -17.459 1.00 98.69 334 CYS A CA 1
ATOM 2600 C C . CYS A 1 334 ? 6.222 -7.259 -16.842 1.00 98.69 334 CYS A C 1
ATOM 2602 O O . CYS A 1 334 ? 6.417 -7.178 -15.626 1.00 98.69 334 CYS A O 1
ATOM 2604 N N . ALA A 1 335 ? 6.607 -6.282 -17.665 1.00 98.81 335 ALA A N 1
ATOM 2605 C CA . ALA A 1 335 ? 7.180 -5.034 -17.181 1.00 98.81 335 ALA A CA 1
ATOM 2606 C C . ALA A 1 335 ? 6.758 -3.802 -17.994 1.00 98.81 335 ALA A C 1
ATOM 2608 O O . ALA A 1 335 ? 6.535 -3.870 -19.201 1.00 98.81 335 ALA A O 1
ATOM 2609 N N . VAL A 1 336 ? 6.683 -2.650 -17.324 1.00 98.75 336 VAL A N 1
ATOM 2610 C CA . VAL A 1 336 ? 6.182 -1.383 -17.873 1.00 98.75 336 VAL A CA 1
ATOM 2611 C C . VAL A 1 336 ? 7.128 -0.230 -17.546 1.00 98.75 336 VAL A C 1
ATOM 2613 O O . VAL A 1 336 ? 7.621 -0.114 -16.425 1.00 98.75 336 VAL A O 1
ATOM 2616 N N . GLY A 1 337 ? 7.364 0.658 -18.512 1.00 98.00 337 GLY A N 1
ATOM 2617 C CA . GLY A 1 337 ? 8.137 1.891 -18.330 1.00 98.00 337 GLY A CA 1
ATOM 2618 C C . GLY A 1 337 ? 7.714 2.987 -19.309 1.00 98.00 337 GLY A C 1
ATOM 2619 O O . GLY A 1 337 ? 6.968 2.729 -20.249 1.00 98.00 337 GLY A O 1
ATOM 2620 N N . PHE A 1 338 ? 8.194 4.215 -19.115 1.00 97.06 338 PHE A N 1
ATOM 2621 C CA . PHE A 1 338 ? 7.807 5.376 -19.928 1.00 97.06 338 PHE A CA 1
ATOM 2622 C C . PHE A 1 338 ? 8.886 5.715 -20.956 1.00 97.06 338 PHE A C 1
ATOM 2624 O O . PHE A 1 338 ? 10.077 5.642 -20.666 1.00 97.06 338 PHE A O 1
ATOM 2631 N N . MET A 1 339 ? 8.490 6.078 -22.172 1.00 95.25 339 MET A N 1
ATOM 2632 C CA . MET A 1 339 ? 9.413 6.352 -23.281 1.00 95.25 339 MET A CA 1
ATOM 2633 C C . MET A 1 339 ? 9.788 7.837 -23.401 1.00 95.25 339 MET A C 1
ATOM 2635 O O . MET A 1 339 ? 10.708 8.168 -24.142 1.00 95.25 339 MET A O 1
ATOM 2639 N N . ASP A 1 340 ? 9.116 8.721 -22.659 1.00 93.44 340 ASP A N 1
ATOM 2640 C CA . ASP A 1 340 ? 9.332 10.175 -22.665 1.00 93.44 340 ASP A CA 1
ATOM 2641 C C . ASP A 1 340 ? 9.396 10.735 -21.222 1.00 93.44 340 ASP A C 1
ATOM 2643 O O . ASP A 1 340 ? 9.393 9.988 -20.236 1.00 93.44 340 ASP A O 1
ATOM 2647 N N . THR A 1 341 ? 9.468 12.058 -21.084 1.00 93.06 341 THR A N 1
ATOM 2648 C CA . THR A 1 341 ? 9.313 12.789 -19.823 1.00 93.06 341 THR A CA 1
ATOM 2649 C C . THR A 1 341 ? 7.885 12.667 -19.301 1.00 93.06 341 THR A C 1
ATOM 2651 O O . THR A 1 341 ? 6.952 13.075 -19.990 1.00 93.06 341 THR A O 1
ATOM 2654 N N . ILE A 1 342 ? 7.726 12.231 -18.047 1.00 91.06 342 ILE A N 1
ATOM 2655 C CA . ILE A 1 342 ? 6.445 12.260 -17.331 1.00 91.06 342 ILE A CA 1
ATOM 2656 C C . ILE A 1 342 ? 6.473 13.248 -16.159 1.00 91.06 342 ILE A C 1
ATOM 2658 O O . ILE A 1 342 ? 7.395 13.254 -15.342 1.00 91.06 342 ILE A O 1
ATOM 2662 N N . HIS A 1 343 ? 5.460 14.115 -16.069 1.00 90.75 343 HIS A N 1
ATOM 2663 C CA . HIS A 1 343 ? 5.336 15.054 -14.951 1.00 90.75 343 HIS A CA 1
ATOM 2664 C C . HIS A 1 343 ? 4.907 14.317 -13.675 1.00 90.75 343 HIS A C 1
ATOM 2666 O O . HIS A 1 343 ? 3.977 13.519 -13.714 1.00 90.75 343 HIS A O 1
ATOM 2672 N N . TRP A 1 344 ? 5.537 14.609 -12.533 1.00 89.38 344 TRP A N 1
ATOM 2673 C CA . TRP A 1 344 ? 5.391 13.818 -11.301 1.00 89.38 344 TRP A CA 1
ATOM 2674 C C . TRP A 1 344 ? 3.939 13.657 -10.807 1.00 89.38 344 TRP A C 1
ATOM 2676 O O . TRP A 1 344 ? 3.556 12.548 -10.456 1.00 89.38 344 TRP A O 1
ATOM 2686 N N . VAL A 1 345 ? 3.113 14.712 -10.864 1.00 90.31 345 VAL A N 1
ATOM 2687 C CA . VAL A 1 345 ? 1.673 14.630 -10.519 1.00 90.31 345 VAL A CA 1
ATOM 2688 C C . VAL A 1 345 ? 0.946 13.636 -11.428 1.00 90.31 345 VAL A C 1
ATOM 2690 O O . VAL A 1 345 ? 0.192 12.794 -10.958 1.00 90.31 345 VAL A O 1
ATOM 2693 N N . VAL A 1 346 ? 1.230 13.694 -12.732 1.00 92.62 346 VAL A N 1
ATOM 2694 C CA . VAL A 1 346 ? 0.606 12.817 -13.729 1.00 92.62 346 VAL A CA 1
ATOM 2695 C C . VAL A 1 346 ? 1.106 11.384 -13.569 1.00 92.62 346 VAL A C 1
ATOM 2697 O O . VAL A 1 346 ? 0.321 10.458 -13.698 1.00 92.62 346 VAL A O 1
ATOM 2700 N N . ALA A 1 347 ? 2.378 11.187 -13.213 1.00 93.81 347 ALA A N 1
ATOM 2701 C CA . ALA A 1 347 ? 2.911 9.876 -12.848 1.00 93.81 347 ALA A CA 1
ATOM 2702 C C . ALA A 1 347 ? 2.169 9.277 -11.641 1.00 93.81 347 ALA A C 1
ATOM 2704 O O . ALA A 1 347 ? 1.839 8.092 -11.669 1.00 93.81 347 ALA A O 1
ATOM 2705 N N . ASN A 1 348 ? 1.868 10.079 -10.614 1.00 94.38 348 ASN A N 1
ATOM 2706 C CA . ASN A 1 348 ? 1.110 9.617 -9.451 1.00 94.38 348 ASN A CA 1
ATOM 2707 C C . ASN A 1 348 ? -0.324 9.208 -9.848 1.00 94.38 348 ASN A C 1
ATOM 2709 O O . ASN A 1 348 ? -0.718 8.063 -9.629 1.00 94.38 348 ASN A O 1
ATOM 2713 N N . GLU A 1 349 ? -1.079 10.100 -10.499 1.00 94.88 349 GLU A N 1
ATOM 2714 C CA . GLU A 1 349 ? -2.467 9.821 -10.903 1.00 94.88 349 GLU A CA 1
ATOM 2715 C C . GLU A 1 349 ? -2.567 8.681 -11.937 1.00 94.88 349 GLU A C 1
ATOM 2717 O O . GLU A 1 349 ? -3.452 7.831 -11.844 1.00 94.88 349 GLU A O 1
ATOM 2722 N N . TRP A 1 350 ? -1.645 8.606 -12.905 1.00 96.50 350 TRP A N 1
ATOM 2723 C CA . TRP A 1 350 ? -1.583 7.508 -13.880 1.00 96.50 350 TRP A CA 1
ATOM 2724 C C . TRP A 1 350 ? -1.371 6.161 -13.192 1.00 96.50 350 TRP A C 1
ATOM 2726 O O . TRP A 1 350 ? -2.015 5.187 -13.570 1.00 96.50 350 TRP A O 1
ATOM 2736 N N . THR A 1 351 ? -0.518 6.103 -12.163 1.00 97.75 351 THR A N 1
ATOM 2737 C CA . THR A 1 351 ? -0.231 4.860 -11.426 1.00 97.75 351 THR A CA 1
ATOM 2738 C C . THR A 1 351 ? -1.461 4.384 -10.649 1.00 97.75 351 THR A C 1
ATOM 2740 O O . THR A 1 351 ? -1.790 3.200 -10.685 1.00 97.75 351 THR A O 1
ATOM 2743 N N . GLU A 1 352 ? -2.203 5.308 -10.033 1.00 97.25 352 GLU A N 1
ATOM 2744 C CA . GLU A 1 352 ? -3.489 5.018 -9.383 1.00 97.25 352 GLU A CA 1
ATOM 2745 C C . GLU A 1 352 ? -4.539 4.510 -10.389 1.00 97.25 352 GLU A C 1
ATOM 2747 O O . GLU A 1 352 ? -5.173 3.478 -10.159 1.00 97.25 352 GLU A O 1
ATOM 2752 N N . PHE A 1 353 ? -4.689 5.169 -11.547 1.00 97.56 353 PHE A N 1
ATOM 2753 C CA . PHE A 1 353 ? -5.598 4.695 -12.597 1.00 97.56 353 PHE A CA 1
ATOM 2754 C C . PHE A 1 353 ? -5.183 3.334 -13.164 1.00 97.56 353 PHE A C 1
ATOM 2756 O O . PHE A 1 353 ? -6.053 2.495 -13.397 1.00 97.56 353 PHE A O 1
ATOM 2763 N N . PHE A 1 354 ? -3.886 3.100 -13.377 1.00 98.44 354 PHE A N 1
ATOM 2764 C CA . PHE A 1 354 ? -3.361 1.827 -13.864 1.00 98.44 354 PHE A CA 1
ATOM 2765 C C . PHE A 1 354 ? -3.768 0.680 -12.935 1.00 98.44 354 PHE A C 1
ATOM 2767 O O . PHE A 1 354 ? -4.396 -0.272 -13.398 1.00 98.44 354 PHE A O 1
ATOM 2774 N N . PHE A 1 355 ? -3.499 0.795 -11.629 1.00 98.50 355 PHE A N 1
ATOM 2775 C CA . PHE A 1 355 ? -3.838 -0.262 -10.674 1.00 98.50 355 PHE A CA 1
ATOM 2776 C C . PHE A 1 355 ? -5.344 -0.451 -10.493 1.00 98.50 355 PHE A C 1
ATOM 2778 O O . PHE A 1 355 ? -5.791 -1.591 -10.404 1.00 98.50 355 PHE A O 1
ATOM 2785 N N . ASN A 1 356 ? -6.143 0.619 -10.550 1.00 97.44 356 ASN A N 1
ATOM 2786 C CA . ASN A 1 356 ? -7.602 0.506 -10.580 1.00 97.44 356 ASN A CA 1
ATOM 2787 C C . ASN A 1 356 ? -8.082 -0.335 -11.783 1.00 97.44 356 ASN A C 1
ATOM 2789 O O . ASN A 1 356 ? -8.851 -1.282 -11.615 1.00 97.44 356 ASN A O 1
ATOM 2793 N N . TYR A 1 357 ? -7.599 -0.054 -13.000 1.00 98.31 357 TYR A N 1
ATOM 2794 C CA . TYR A 1 357 ? -7.968 -0.852 -14.177 1.00 98.31 357 TYR A CA 1
ATOM 2795 C C . TYR A 1 357 ? -7.429 -2.287 -14.114 1.00 98.31 357 TYR A C 1
ATOM 2797 O O . TYR A 1 357 ? -8.161 -3.217 -14.455 1.00 98.31 357 TYR A O 1
ATOM 2805 N N . TYR A 1 358 ? -6.189 -2.476 -13.657 1.00 98.25 358 TYR A N 1
ATOM 2806 C CA . TYR A 1 358 ? -5.548 -3.788 -13.552 1.00 98.25 358 TYR A CA 1
ATOM 2807 C C . TYR A 1 358 ? -6.279 -4.698 -12.549 1.00 98.25 358 TYR A C 1
ATOM 2809 O O . TYR A 1 358 ? -6.699 -5.795 -12.915 1.00 98.25 358 TYR A O 1
ATOM 2817 N N . ALA A 1 359 ? -6.593 -4.193 -11.349 1.00 96.81 359 ALA A N 1
ATOM 2818 C CA . ALA A 1 359 ? -7.380 -4.912 -10.341 1.00 96.81 359 ALA A CA 1
ATOM 2819 C C . ALA A 1 359 ? -8.829 -5.209 -10.778 1.00 96.81 359 ALA A C 1
ATOM 2821 O O . ALA A 1 359 ? -9.446 -6.152 -10.290 1.00 96.81 359 ALA A O 1
ATOM 2822 N N . ASN A 1 360 ? -9.364 -4.467 -11.755 1.00 96.75 360 ASN A N 1
ATOM 2823 C CA . ASN A 1 360 ? -10.644 -4.766 -12.409 1.00 96.75 360 ASN A CA 1
ATOM 2824 C C . ASN A 1 360 ? -10.517 -5.765 -13.588 1.00 96.75 360 ASN A C 1
ATOM 2826 O O . ASN A 1 360 ? -11.414 -5.852 -14.431 1.00 96.75 360 ASN A O 1
ATOM 2830 N N . GLY A 1 361 ? -9.422 -6.533 -13.664 1.00 96.31 361 GLY A N 1
ATOM 2831 C CA . GLY A 1 361 ? -9.252 -7.657 -14.594 1.00 96.31 361 GLY A CA 1
ATOM 2832 C C . GLY A 1 361 ? -8.848 -7.271 -16.021 1.00 96.31 361 GLY A C 1
ATOM 2833 O O . GLY A 1 361 ? -9.087 -8.033 -16.961 1.00 96.31 361 GLY A O 1
ATOM 2834 N N . PHE A 1 362 ? -8.271 -6.085 -16.217 1.00 98.00 362 PHE A N 1
ATOM 2835 C CA . PHE A 1 362 ? -7.685 -5.685 -17.500 1.00 98.00 362 PHE A CA 1
ATOM 2836 C C . PHE A 1 362 ? -6.279 -6.299 -17.629 1.00 98.00 362 PHE A C 1
ATOM 2838 O O . PHE A 1 362 ? -5.587 -6.446 -16.631 1.00 98.00 362 PHE A O 1
ATOM 2845 N N . SER A 1 363 ? -5.819 -6.626 -18.844 1.00 97.81 363 SER A N 1
ATOM 2846 C CA . SER A 1 363 ? -4.394 -6.941 -19.057 1.00 97.81 363 SER A CA 1
ATOM 2847 C C . SER A 1 363 ? -3.526 -5.699 -18.838 1.00 97.81 363 SER A C 1
ATOM 2849 O O . SER A 1 363 ? -4.037 -4.581 -18.937 1.00 97.81 363 SER A O 1
ATOM 2851 N N . VAL A 1 364 ? -2.223 -5.877 -18.604 1.00 98.25 364 VAL A N 1
ATOM 2852 C CA . VAL A 1 364 ? -1.286 -4.772 -18.330 1.00 98.25 364 VAL A CA 1
ATOM 2853 C C . VAL A 1 364 ? -1.314 -3.725 -19.449 1.00 98.25 364 VAL A C 1
ATOM 2855 O O . VAL A 1 364 ? -1.621 -2.566 -19.182 1.00 98.25 364 VAL A O 1
ATOM 2858 N N . GLU A 1 365 ? -1.156 -4.139 -20.711 1.00 97.62 365 GLU A N 1
ATOM 2859 C CA . GLU A 1 365 ? -1.302 -3.271 -21.895 1.00 97.62 365 GLU A CA 1
ATOM 2860 C C . GLU A 1 365 ? -2.631 -2.491 -21.904 1.00 97.62 365 GLU A C 1
ATOM 2862 O O . GLU A 1 365 ? -2.678 -1.282 -22.149 1.00 97.62 365 GLU A O 1
ATOM 2867 N N . ARG A 1 366 ? -3.748 -3.155 -21.578 1.00 97.69 366 ARG A N 1
ATOM 2868 C CA . ARG A 1 366 ? -5.068 -2.513 -21.589 1.00 97.69 366 ARG A CA 1
ATOM 2869 C C . ARG A 1 366 ? -5.259 -1.574 -20.393 1.00 97.69 366 ARG A C 1
ATOM 2871 O O . ARG A 1 366 ? -5.950 -0.568 -20.543 1.00 97.69 366 ARG A O 1
ATOM 2878 N N . ALA A 1 367 ? -4.669 -1.871 -19.238 1.00 98.25 367 ALA A N 1
ATOM 2879 C CA . ALA A 1 367 ? -4.661 -0.995 -18.071 1.00 98.25 367 ALA A CA 1
ATOM 2880 C C . ALA A 1 367 ? -3.816 0.262 -18.336 1.00 98.25 367 ALA A C 1
ATOM 2882 O O . ALA A 1 367 ? -4.301 1.369 -18.093 1.00 98.25 367 ALA A O 1
ATOM 2883 N N . CYS A 1 368 ? -2.629 0.117 -18.942 1.00 97.38 368 CYS A N 1
ATOM 2884 C CA . CYS A 1 368 ? -1.803 1.235 -19.405 1.00 97.38 368 CYS A CA 1
ATOM 2885 C C . CYS A 1 368 ? -2.580 2.139 -20.369 1.00 97.38 368 CYS A C 1
ATOM 2887 O O . CYS A 1 368 ? -2.702 3.338 -20.122 1.00 97.38 368 CYS A O 1
ATOM 2889 N N . TYR A 1 369 ? -3.205 1.566 -21.403 1.00 96.25 369 TYR A N 1
ATOM 2890 C CA . TYR A 1 369 ? -4.042 2.312 -22.346 1.00 96.25 369 TYR A CA 1
ATOM 2891 C C . TYR A 1 369 ? -5.161 3.113 -21.656 1.00 96.25 369 TYR A C 1
ATOM 2893 O O . TYR A 1 369 ? -5.376 4.287 -21.971 1.00 96.25 369 TYR A O 1
ATOM 2901 N N . GLN A 1 370 ? -5.879 2.507 -20.705 1.00 96.31 370 GLN A N 1
ATOM 2902 C CA . GLN A 1 370 ? -6.975 3.181 -20.001 1.00 96.31 370 GLN A CA 1
ATOM 2903 C C . GLN A 1 370 ? -6.478 4.281 -19.052 1.00 96.31 370 GLN A C 1
ATOM 2905 O O . GLN A 1 370 ? -7.099 5.346 -19.002 1.00 96.31 370 GLN A O 1
ATOM 2910 N N . ALA A 1 371 ? -5.357 4.074 -18.355 1.00 95.88 371 ALA A N 1
ATOM 2911 C CA . ALA A 1 371 ? -4.718 5.097 -17.529 1.00 95.88 371 ALA A CA 1
ATOM 2912 C C . ALA A 1 371 ? -4.237 6.285 -18.381 1.00 95.88 371 ALA A C 1
ATOM 2914 O O . ALA A 1 371 ? -4.610 7.430 -18.124 1.00 95.88 371 ALA A O 1
ATOM 2915 N N . SER A 1 372 ? -3.524 6.020 -19.478 1.00 94.06 372 SER A N 1
ATOM 2916 C CA . SER A 1 372 ? -3.074 7.040 -20.434 1.00 94.06 372 SER A CA 1
ATOM 2917 C C . SER A 1 372 ? -4.224 7.809 -21.087 1.00 94.06 372 SER A C 1
ATOM 2919 O O . SER A 1 372 ? -4.095 9.005 -21.343 1.00 94.06 372 SER A O 1
ATOM 2921 N N . SER A 1 373 ? -5.385 7.177 -21.299 1.00 91.88 373 SER A N 1
ATOM 2922 C CA . SER A 1 373 ? -6.569 7.845 -21.866 1.00 91.88 373 SER A CA 1
ATOM 2923 C C . SER A 1 373 ? -7.119 8.996 -21.006 1.00 91.88 373 SER A C 1
ATOM 2925 O O . SER A 1 373 ? -7.890 9.816 -21.507 1.00 91.88 373 SER A O 1
ATOM 2927 N N . LYS A 1 374 ? -6.712 9.100 -19.731 1.00 90.19 374 LYS A N 1
ATOM 2928 C CA . LYS A 1 374 ? -7.032 10.238 -18.850 1.00 90.19 374 LYS A CA 1
ATOM 2929 C C . LYS A 1 374 ? -6.166 11.476 -19.127 1.00 90.19 374 LYS A C 1
ATOM 2931 O O . LYS A 1 374 ? -6.557 12.576 -18.752 1.00 90.19 374 LYS A O 1
ATOM 2936 N N . PHE A 1 375 ? -5.032 11.305 -19.811 1.00 85.38 375 PHE A N 1
ATOM 2937 C CA . PHE A 1 375 ? -3.941 12.283 -19.920 1.00 85.38 375 PHE A CA 1
ATOM 2938 C C . PHE A 1 375 ? -3.491 12.523 -21.372 1.00 85.38 375 PHE A C 1
ATOM 2940 O O . PHE A 1 375 ? -2.315 12.753 -21.639 1.00 85.38 375 PHE A O 1
ATOM 2947 N N . ILE A 1 376 ? -4.418 12.458 -22.329 1.00 69.31 376 ILE A N 1
ATOM 2948 C CA . ILE A 1 376 ? -4.125 12.552 -23.770 1.00 69.31 376 ILE A CA 1
ATOM 2949 C C . ILE A 1 376 ? -3.382 13.865 -24.102 1.00 69.31 376 ILE A C 1
ATOM 2951 O O . ILE A 1 376 ? -3.924 14.952 -23.891 1.00 69.31 376 ILE A O 1
ATOM 2955 N N . ASN A 1 377 ? -2.174 13.766 -24.674 1.00 63.28 377 ASN A N 1
ATOM 2956 C CA . ASN A 1 377 ? -1.231 14.876 -24.913 1.00 63.28 377 ASN A CA 1
ATOM 2957 C C . ASN A 1 377 ? -0.744 15.630 -23.649 1.00 63.28 377 ASN A C 1
ATOM 2959 O O . ASN A 1 377 ? -0.286 16.772 -23.752 1.00 63.28 377 ASN A O 1
ATOM 2963 N N . VAL A 1 378 ? -0.827 15.033 -22.457 1.00 71.12 378 VAL A N 1
ATOM 2964 C CA . VAL A 1 378 ? -0.383 15.645 -21.194 1.00 71.12 378 VAL A CA 1
ATOM 2965 C C . VAL A 1 378 ? 0.901 14.969 -20.712 1.00 71.12 378 VAL A C 1
ATOM 2967 O O . VAL A 1 378 ? 0.877 13.863 -20.183 1.00 71.12 378 VAL A O 1
ATOM 2970 N N . PHE A 1 379 ? 2.029 15.672 -20.874 1.00 76.00 379 PHE A N 1
ATOM 2971 C CA . PHE A 1 379 ? 3.339 15.331 -20.296 1.00 76.00 379 PHE A CA 1
ATOM 2972 C C . PHE A 1 379 ? 3.725 13.840 -20.411 1.00 76.00 379 PHE A C 1
ATOM 2974 O O . PHE A 1 379 ? 3.958 13.194 -19.393 1.00 76.00 379 PHE A O 1
ATOM 2981 N N . GLY A 1 380 ? 3.747 13.292 -21.632 1.00 73.19 380 GLY A N 1
ATOM 2982 C CA . GLY A 1 380 ? 4.287 11.955 -21.928 1.00 73.19 380 GLY A CA 1
ATOM 2983 C C . GLY A 1 380 ? 3.533 10.764 -21.324 1.00 73.19 380 GLY A C 1
ATOM 2984 O O . GLY A 1 380 ? 3.998 9.633 -21.439 1.00 73.19 380 GLY A O 1
ATOM 2985 N N . ALA A 1 381 ? 2.375 10.979 -20.695 1.00 75.00 381 ALA A N 1
ATOM 2986 C CA . ALA A 1 381 ? 1.610 9.929 -20.021 1.00 75.00 381 ALA A CA 1
ATOM 2987 C C . ALA A 1 381 ? 0.971 8.901 -20.972 1.00 75.00 381 ALA A C 1
ATOM 2989 O O . ALA A 1 381 ? 0.558 7.831 -20.534 1.00 75.00 381 ALA A O 1
ATOM 2990 N N . ASP A 1 382 ? 0.894 9.201 -22.267 1.00 81.62 382 ASP A N 1
ATOM 2991 C CA . ASP A 1 382 ? 0.515 8.298 -23.359 1.00 81.62 382 ASP A CA 1
ATOM 2992 C C . ASP A 1 382 ? 1.718 7.602 -24.029 1.00 81.62 382 ASP A C 1
ATOM 2994 O O . ASP A 1 382 ? 1.536 6.795 -24.940 1.00 81.62 382 ASP A O 1
ATOM 2998 N N . SER A 1 383 ? 2.936 7.850 -23.539 1.00 89.75 383 SER A N 1
ATOM 2999 C CA . SER A 1 383 ? 4.194 7.315 -24.065 1.00 89.75 383 SER A CA 1
ATOM 3000 C C . SER A 1 383 ? 4.770 6.247 -23.124 1.00 89.75 383 SER A C 1
ATOM 3002 O O . SER A 1 383 ? 5.728 6.488 -22.386 1.00 89.75 383 SER A O 1
ATOM 3004 N N . TYR A 1 384 ? 4.169 5.054 -23.127 1.00 93.69 384 TYR A N 1
ATOM 3005 C CA . TYR A 1 384 ? 4.599 3.892 -22.335 1.00 93.69 384 TYR A CA 1
ATOM 3006 C C . TYR A 1 384 ? 5.053 2.722 -23.219 1.00 93.69 384 TYR A C 1
ATOM 3008 O O . TYR A 1 384 ? 4.667 2.605 -24.380 1.00 93.69 384 TYR A O 1
ATOM 3016 N N . ARG A 1 385 ? 5.863 1.834 -22.641 1.00 96.00 385 ARG A N 1
ATOM 3017 C CA . ARG A 1 385 ? 6.236 0.530 -23.190 1.00 96.00 385 ARG A CA 1
ATOM 3018 C C . ARG A 1 385 ? 5.820 -0.549 -22.206 1.00 96.00 385 ARG A C 1
ATOM 3020 O O . ARG A 1 385 ? 6.244 -0.495 -21.053 1.00 96.00 385 ARG A O 1
ATOM 3027 N N . VAL A 1 386 ? 5.075 -1.533 -22.695 1.00 98.06 386 VAL A N 1
ATOM 3028 C CA . VAL A 1 386 ? 4.867 -2.825 -22.035 1.00 98.06 386 VAL A CA 1
ATOM 3029 C C . VAL A 1 386 ? 5.773 -3.862 -22.702 1.00 98.06 386 VAL A C 1
ATOM 3031 O O . VAL A 1 386 ? 6.017 -3.797 -23.911 1.00 98.06 386 VAL A O 1
ATOM 3034 N N . VAL A 1 387 ? 6.321 -4.773 -21.906 1.00 98.31 387 VAL A N 1
ATOM 3035 C CA . VAL A 1 387 ? 7.048 -5.967 -22.345 1.00 98.31 387 VAL A CA 1
ATOM 3036 C C . VAL A 1 387 ? 6.441 -7.154 -21.598 1.00 98.31 387 VAL A C 1
ATOM 3038 O O . VAL A 1 387 ? 6.220 -7.048 -20.393 1.00 98.31 387 VAL A O 1
ATOM 3041 N N . GLU A 1 388 ? 6.180 -8.234 -22.331 1.00 94.25 388 GLU A N 1
ATOM 3042 C CA . GLU A 1 388 ? 5.623 -9.538 -21.927 1.00 94.25 388 GLU A CA 1
ATOM 3043 C C . GLU A 1 388 ? 6.464 -10.640 -22.614 1.00 94.25 388 GLU A C 1
ATOM 3045 O O . GLU A 1 388 ? 7.048 -10.327 -23.686 1.00 94.25 388 GLU A O 1
#

Solvent-accessible surface area (backbone atoms only — not comparable to full-atom values): 20974 Å² total; per-residue (Å²): 132,90,85,89,82,85,88,89,87,85,90,84,82,87,89,89,76,91,83,87,83,89,82,91,87,81,85,81,87,83,88,78,88,74,80,91,80,73,92,73,73,80,81,64,83,74,68,79,75,66,47,45,25,36,45,34,30,68,51,82,71,24,32,44,26,56,37,74,90,39,65,98,67,58,59,58,77,65,40,42,30,19,30,38,78,40,67,85,49,53,55,37,33,32,38,35,42,70,65,88,74,82,38,25,38,41,24,33,68,65,51,68,23,22,42,24,51,50,88,94,44,65,88,47,74,73,39,63,26,22,31,32,79,76,79,86,48,45,40,40,25,33,29,76,44,72,46,100,84,73,29,25,39,41,24,42,51,43,22,77,82,52,93,58,58,39,23,45,24,53,53,93,72,82,77,71,99,52,61,39,43,25,18,33,34,71,67,71,101,72,88,63,41,42,42,30,31,39,76,45,28,58,42,48,35,28,32,36,39,15,38,46,46,97,96,51,92,43,37,46,49,55,48,64,34,46,66,34,41,35,74,66,74,42,49,22,38,35,76,45,66,37,55,64,51,54,45,70,57,52,46,53,48,50,50,62,11,29,34,36,38,37,43,30,59,30,37,67,62,99,82,27,10,25,37,43,26,23,66,86,62,82,30,48,48,38,14,68,62,33,18,35,82,89,76,74,41,57,64,34,64,20,74,68,17,63,34,37,37,42,46,25,18,24,14,23,53,44,85,87,31,4,35,20,43,17,42,35,73,17,38,20,59,24,14,30,14,18,46,34,61,50,45,69,70,56,52,40,54,35,52,44,40,23,38,54,38,34,54,69,74,38,54,68,68,58,10,48,53,57,22,17,66,78,31,75,93,44,52,40,51,68,34,66,36,77,37,112

Foldseek 3Di:
DDDDDDDDDDDDDDDDDDDDDDDDDDDDDDDPPDDDDDPPPDPPFCFDDFAKWWKAFPQPLWTKFFWCVCPPQSADAFTFIFTDFFDPDQRRMWTWADPVPQKTWIAGRRHRFTWFQDPPCLPPWFGTIGTHHDDPDQRRIWHWTADPVRWTQIFRSSCVVDPFGWTWFFDDDDDDPTGTTIITHGDDPDDSRRRTIDTQAAAQQEEEAAADEVPADPRRLSSLLSVLCVLVPSRHYDYDYYQADALVVVLVSQLRYQHYAYQAAKDADPQEIWGQGHNVSPHIHFLCCQAPPVVLAGNGQNQNHAEAEYQHAQQPQDDCGHNQNSNVSNHYNKYKDFNGFADSVLSSQLSSQLSVVVSVPDPNVVSLVRSLVVQPVNGRSNGMDMDD

Nearest PDB structures (foldseek):
  3pg0-assembly1_A  TM=9.194E-01  e=3.598E-12  synthetic construct
  8bad-assembly1_A  TM=8.934E-01  e=6.701E-10  Bacillus thuringiensis
  5xg5-assembly1_A  TM=8.347E-01  e=1.191E-08  synthetic construct
  2vse-assembly2_B  TM=8.604E-01  e=4.335E-08  Lysinibacillus sphaericus
  2vse-assembly1_A  TM=8.261E-01  e=2.143E-08  Lysinibacillus sphaericus

Mean predicted aligned error: 9.11 Å

pLDDT: mean 87.31, std 20.68, range [28.22, 98.81]

Secondary structure (DSSP, 8-state):
--------------------------PPPP--------S-------PPPSEEEEEEETTTTEEEEE-GGGTTT---TTPBEEEE-----TTSEEEEEE-SSS-EEEEETTT-PEEEPPTT-TT-TTEEPEEE-----GGG-EEEEE-TTS-EEEEEGGGGGSSS-EEEEE-SS--SSS---EEEEE---SSS-TTEEEEEEEEEEEEEEEE--TT---SHHHHHHHHHHHHTT--EEEEEEESB--HHHHHHHHHH-SEEEEES-EEEETTEEEEE-BTTS--EEEHHHHEETTTTEESS--TT-SEEEEESTTTT-STTTSHHHHHHHTT-S-EEEESS---HHHHHHHHHHHHHHHHTT--HHHHHHHHHTTSTTSTTTT-EEEE-

Sequence (388 aa):
MKKFLSAVLTIALLICAFSNLTFALDAPIDVSATVHDDPAAVYATLEPRGGEYYLYNSDLGNYLQIDNNDDPAYNTNGAFMELWDFDNGAYQEWEVVNLYNGYYEIHSKVSNMSLAVPEGETNTANVKVIQEPYSGYTRQQWKFTQTSRGTYIIRPRSAENFATDWCLSAGSGVITGEGRNVLQVAYSNDSDYKDEWQLLGIGNDAFLLGITESGRDRATVLGKIMPYIDGMGYNDFRAIVTDSITCSSVKNYMAESRIFVSRSHGNSDGDGTYIILSEDNTQYIHSRDIYNFSTNTPLVDLTNCDLMLFVGCYTGINDNTSLPYAAVAAGADCAVGFMDTIHWVVANEWTEFFFNYYANGFSVERACYQASSKFINVFGADSYRVVE